Protein AF-0000000068765396 (afdb_homodimer)

Solvent-accessible surface area (backbone atoms only — not comparable to full-atom values): 20115 Å² total; per-residue (Å²): 114,71,64,59,53,52,51,50,52,48,51,52,48,20,45,49,47,38,50,48,50,31,52,50,53,66,38,86,80,47,71,45,79,22,51,34,69,40,20,51,46,51,43,76,44,21,91,47,33,74,56,25,83,67,60,48,46,60,36,66,13,70,74,73,44,76,43,77,48,75,34,37,30,30,31,40,71,42,52,32,48,45,54,58,93,39,57,71,41,72,43,73,32,28,35,73,46,40,49,48,10,50,45,64,90,45,72,67,51,48,48,50,33,54,72,70,26,28,42,36,28,25,19,18,42,99,84,68,40,72,26,54,49,74,71,43,16,62,26,48,11,67,82,9,40,46,22,37,29,17,66,80,6,39,38,36,31,23,44,46,35,59,59,50,41,67,67,50,62,81,60,82,80,54,71,86,70,68,61,64,72,28,79,51,54,49,36,55,53,25,44,16,59,73,70,88,114,71,65,58,52,51,52,50,52,48,52,51,48,19,46,49,47,38,50,47,50,32,52,50,52,66,38,86,79,47,72,46,80,22,49,34,70,40,19,51,45,49,43,77,45,22,91,46,32,72,55,25,85,68,60,49,46,60,36,66,11,68,74,72,45,75,42,76,47,76,33,38,30,30,30,40,72,43,54,31,47,44,55,57,94,39,56,73,42,72,43,74,33,28,37,74,46,41,50,49,9,50,44,66,91,43,73,66,50,48,49,49,33,54,72,70,26,28,42,36,28,26,20,16,40,99,85,68,42,73,27,53,49,73,70,44,17,65,27,49,12,66,82,9,40,47,21,38,29,17,66,80,6,41,39,36,31,22,45,46,36,61,58,53,41,65,66,54,59,82,59,78,78,55,70,84,72,67,62,62,69,28,80,50,54,48,34,54,53,26,44,15,59,72,69,89

Secondary structure (DSSP, 8-state):
-HHHHHHHHHHHHHHHHHHHHHHHHHSTT--EEEETHHHHHHHHTGGGSTT-TT--EEE--TT-S-EEEEEEEEEPS-S-STTTT-TT-EEEEEEEES--EEE-SSHHHHHHHHHTT-EEEEEB-TTS-B---TTTSTT--GGGEEEEE-TTSSEEEESSBGGG--S----S---TT--PPPTTHHHHHHHHHHH-/-HHHHHHHHHHHHHHHHHHHHHHHHHSTT--EEEETHHHHHHHHTGGGSTT-TT--EEE--TT-S-EEEEEEEEEPS-S-STTTT-TT-EEEEEEEES--EEE-SSHHHHHHHHHTT-EEEEEB-TTS-B---TTTSSS--GGGEEEEE-TTSSEEEESSBGGG-------S---TT-----TTHHHHHHHHHHH-

pLDDT: mean 87.22, std 16.96, range [29.23, 98.88]

Foldseek 3Di:
DVVVVVVVVVVVVVVVVLVVLLVQQPDPPAAAEAEAVRLQVCLVVVVSHAQSVLAFHWAFFPVQDFDWDKAKKAFDDALAPVCPPRHGDIDIFTATGGTQATDGPDPVSVVVQVVLRFQGMFQDDPVRHGDQDPPNLPRRHPSRGFKGAGSNNRYIYGHTDRLQDPDPPPPVDDPPPPDDDDPCCVVSNVVNVVPD/DVVVVVVVVVVVVVVVVLVVLLVQQPDPPAAAEAEAVRLQVCLVVVVSHAQSPLAFHWAFFPVQDFDWDKAKKAFDDALAPVCPPRHGDIDIFTATGGTQATDGPDPVSVVVQVVLRFQGMFQADPVRHGDQDPPNLPRRYPSRGFKGAGSNNRYIYGHTDRLQDPDPPCPVDDPPPPDDDDPCCVVSNVVNVVPD

Radius of gyration: 21.61 Å; Cα contacts (8 Å, |Δi|>4): 820; chains: 2; bounding box: 62×60×49 Å

Sequence (392 aa):
MGAGEGWAKSILFNERVRDEFATFFHRPQTLALGVCNGCQMMSNLRELIPGSDLWPRFVRNQSDRFEARFSLVEVTQSPSLLLEGMVGSRMPIAVSHGEGQVEVRDSAHLAQLESKGLVALRFVDN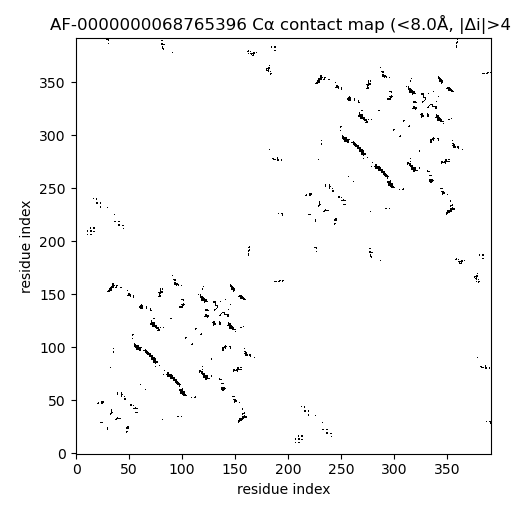FGKVTETYPANPNGSPNGITAVTSESGRATIMMPHPERVFRTVSNSWHPENWGEDSPWMRIFRNARKQLGMGAGEGWAKSILFNERVRDEFATFFHRPQTLALGVCNGCQMMSNLRELIPGSDLWPRFVRNQSDRFEARFSLVEVTQSPSLLLEGMVGSRMPIAVSHGEGQVEVRDSAHLAQLESKGLVALRFVDNFGKVTETYPANPNGSPNGITAVTSESGRATIMMPHPERVFRTVSNSWHPENWGEDSPWMRIFRNARKQLG

InterPro domains:
  IPR029062 Class I glutamine amidotransferase-like [G3DSA:3.40.50.880] (1-196)
  IPR029062 Class I glutamine amidotransferase-like [SSF52317] (2-194)

Nearest PDB structures (foldseek):
  6lyk-assembly1_A  TM=7.983E-01  e=3.774E-34  Salmonella enterica subsp. enterica serovar Typhimurium str. LT2
  3ugj-assembly1_A  TM=7.980E-01  e=5.596E-34  Salmonella enterica subsp. enterica serovar Typhimurium
  6jt8-assembly1_A  TM=7.986E-01  e=6.815E-34  Salmonella enterica subsp. enterica serovar Typhimurium
  6jt9-assembly1_A  TM=7.981E-01  e=6.815E-34  Salmonella enterica subsp. enterica serovar Typhimurium
  4r7g-assembly1_A  TM=7.973E-01  e=7.277E-34  Salmonella enterica subsp. enterica serovar Typhimurium str. LT2

Organism: NCBI:txid1432552

Structure (mmCIF, N/CA/C/O backbone):
data_AF-0000000068765396-model_v1
#
loop_
_entity.id
_entity.type
_entity.pdbx_description
1 polymer 'Phosphoribosylformylglycinamidine synthase,synthetase subunit / Phosphoribosylformylglycinamidine synthase, glutamine amidotransferase subunit'
#
loop_
_atom_site.group_PDB
_atom_site.id
_atom_site.type_symbol
_atom_site.label_atom_id
_atom_site.label_alt_id
_atom_site.label_comp_id
_atom_site.label_asym_id
_atom_site.label_entity_id
_atom_site.label_seq_id
_atom_site.pdbx_PDB_ins_code
_atom_site.Cartn_x
_atom_site.Cartn_y
_atom_site.Cartn_z
_atom_site.occupancy
_atom_site.B_iso_or_equiv
_atom_site.auth_seq_id
_atom_site.auth_comp_id
_atom_site.auth_asym_id
_atom_site.auth_atom_id
_atom_site.pdbx_PDB_model_num
ATOM 1 N N . MET A 1 1 ? 36.438 0.911 -19.578 1 50 1 MET A N 1
ATOM 2 C CA . MET A 1 1 ? 35.344 0.396 -20.406 1 50 1 MET A CA 1
ATOM 3 C C . MET A 1 1 ? 34.25 -0.223 -19.562 1 50 1 MET A C 1
ATOM 5 O O . MET A 1 1 ? 33.062 0.044 -19.781 1 50 1 MET A O 1
ATOM 9 N N . GLY A 1 2 ? 34.625 -1.068 -18.469 1 54.59 2 GLY A N 1
ATOM 10 C CA . GLY A 1 2 ? 33.688 -1.775 -17.578 1 54.59 2 GLY A CA 1
AT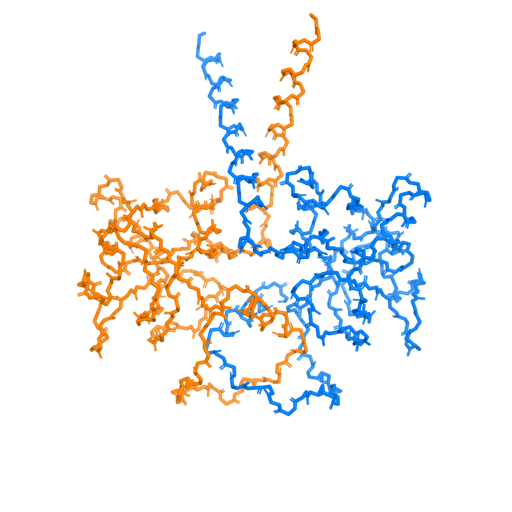OM 11 C C . GLY A 1 2 ? 32.906 -0.851 -16.672 1 54.59 2 GLY A C 1
ATOM 12 O O . GLY A 1 2 ? 31.703 -1.03 -16.5 1 54.59 2 GLY A O 1
ATOM 13 N N . ALA A 1 3 ? 33.625 0.224 -16.266 1 64.75 3 ALA A N 1
ATOM 14 C CA . ALA A 1 3 ? 33.031 1.218 -15.375 1 64.75 3 ALA A CA 1
ATOM 15 C C . ALA A 1 3 ? 31.953 2.031 -16.078 1 64.75 3 ALA A C 1
ATOM 17 O O . ALA A 1 3 ? 30.891 2.303 -15.516 1 64.75 3 ALA A O 1
ATOM 18 N N . GLY A 1 4 ? 32.188 2.396 -17.25 1 64.56 4 GLY A N 1
ATOM 19 C CA . GLY A 1 4 ? 31.219 3.146 -18.031 1 64.56 4 GLY A CA 1
ATOM 20 C C . GLY A 1 4 ? 29.938 2.381 -18.297 1 64.56 4 GLY A C 1
ATOM 21 O O . GLY A 1 4 ? 28.844 2.939 -18.203 1 64.56 4 GLY A O 1
ATOM 22 N N . GLU A 1 5 ? 30.109 1.097 -18.594 1 73.44 5 GLU A N 1
ATOM 23 C CA . GLU A 1 5 ? 28.953 0.244 -18.844 1 73.44 5 GLU A CA 1
ATOM 24 C C . GLU A 1 5 ? 28.109 0.076 -17.578 1 73.44 5 GLU A C 1
ATOM 26 O O . GLU A 1 5 ? 26.875 0.099 -17.641 1 73.44 5 GLU A O 1
ATOM 31 N N . GLY A 1 6 ? 28.75 -0.022 -16.469 1 76.06 6 GLY A N 1
ATOM 32 C CA . GLY A 1 6 ? 28.047 -0.112 -15.203 1 76.06 6 GLY A CA 1
ATOM 33 C C . GLY A 1 6 ? 27.234 1.13 -14.875 1 76.06 6 GLY A C 1
ATOM 34 O O . GLY A 1 6 ? 26.094 1.034 -14.438 1 76.06 6 GLY A O 1
ATOM 35 N N . TRP A 1 7 ? 27.922 2.209 -15.125 1 78.44 7 TRP A N 1
ATOM 36 C CA . TRP A 1 7 ? 27.266 3.486 -14.867 1 78.44 7 TRP A CA 1
ATOM 37 C C . TRP A 1 7 ? 26.062 3.668 -15.766 1 78.44 7 TRP A C 1
ATOM 39 O O . TRP A 1 7 ? 25 4.09 -15.312 1 78.44 7 TRP A O 1
ATOM 49 N N . ALA A 1 8 ? 26.203 3.324 -16.953 1 82.62 8 ALA A N 1
ATOM 50 C CA . ALA A 1 8 ? 25.094 3.441 -17.906 1 82.62 8 ALA A CA 1
ATOM 51 C C . ALA A 1 8 ? 23.938 2.52 -17.516 1 82.62 8 ALA A C 1
ATOM 53 O O . ALA A 1 8 ? 22.766 2.906 -17.609 1 82.62 8 ALA A O 1
ATOM 54 N N . LYS A 1 9 ? 24.219 1.338 -17.156 1 84.94 9 LYS A N 1
ATOM 55 C CA . LYS A 1 9 ? 23.203 0.389 -16.719 1 84.94 9 LYS A CA 1
ATOM 56 C C . LYS A 1 9 ? 22.453 0.91 -15.5 1 84.94 9 LYS A C 1
ATOM 58 O O . LYS A 1 9 ? 21.234 0.752 -15.391 1 84.94 9 LYS A O 1
ATOM 63 N N . SER A 1 10 ? 23.188 1.521 -14.656 1 86.94 10 SER A N 1
ATOM 64 C CA . SER A 1 10 ? 22.578 2.09 -13.453 1 86.94 10 SER A CA 1
ATOM 65 C C . SER A 1 10 ? 21.625 3.219 -13.805 1 86.94 10 SER A C 1
ATOM 67 O O . SER A 1 10 ? 20.531 3.318 -13.227 1 86.94 10 SER A O 1
ATOM 69 N N . ILE A 1 11 ? 22.062 4.008 -14.719 1 85.06 11 ILE A N 1
ATOM 70 C CA . ILE A 1 11 ? 21.234 5.133 -15.133 1 85.06 11 ILE A CA 1
ATOM 71 C C . ILE A 1 11 ? 19.938 4.617 -15.75 1 85.06 11 ILE A C 1
ATOM 73 O O . ILE A 1 11 ? 18.844 5.113 -15.43 1 85.06 11 ILE A O 1
ATOM 77 N N . LEU A 1 12 ? 20.094 3.648 -16.547 1 86.31 12 LEU A N 1
ATOM 78 C CA . LEU A 1 12 ? 18.922 3.082 -17.203 1 86.31 12 LEU A CA 1
ATOM 79 C C . LEU A 1 12 ? 17.984 2.436 -16.188 1 86.31 12 LEU A C 1
ATOM 81 O O . LEU A 1 12 ? 16.766 2.564 -16.297 1 86.31 12 LEU A O 1
ATOM 85 N N . PHE A 1 13 ? 18.547 1.817 -15.305 1 89.88 13 PHE A N 1
ATOM 86 C CA . PHE A 1 13 ? 17.75 1.188 -14.266 1 89.88 13 PHE A CA 1
ATOM 87 C C . PHE A 1 13 ? 17.016 2.238 -13.438 1 89.88 13 PHE A C 1
ATOM 89 O O . PHE A 1 13 ? 15.82 2.094 -13.156 1 89.88 13 PHE A O 1
ATOM 96 N N . ASN A 1 14 ? 17.672 3.238 -13.102 1 92.31 14 ASN A N 1
ATOM 97 C CA . ASN A 1 14 ? 17.047 4.309 -12.32 1 92.31 14 ASN A CA 1
ATOM 98 C C . ASN A 1 14 ? 15.883 4.941 -13.07 1 92.31 14 ASN A C 1
ATOM 100 O O . ASN A 1 14 ? 14.859 5.277 -12.469 1 92.31 14 ASN A O 1
ATOM 104 N N . GLU A 1 15 ? 16.094 5.102 -14.289 1 93.56 15 GLU A N 1
ATOM 105 C CA . GLU A 1 15 ? 15.016 5.645 -15.109 1 93.56 15 GLU A CA 1
ATOM 106 C C . GLU A 1 15 ? 13.812 4.711 -15.125 1 93.56 15 GLU A C 1
ATOM 108 O O . GLU A 1 15 ? 12.664 5.164 -15.07 1 93.56 15 GLU A O 1
ATOM 113 N N . ARG A 1 16 ? 14.062 3.488 -15.227 1 93 16 ARG A N 1
ATOM 114 C CA . ARG A 1 16 ? 12.992 2.492 -15.227 1 93 16 ARG A CA 1
ATOM 115 C C . ARG A 1 16 ? 12.211 2.523 -13.914 1 93 16 ARG A C 1
ATOM 117 O O . ARG A 1 16 ? 10.984 2.422 -13.922 1 93 16 ARG A O 1
ATOM 124 N N . VAL A 1 17 ? 12.914 2.625 -12.891 1 93.75 17 VAL A N 1
ATOM 125 C CA . VAL A 1 17 ? 12.273 2.697 -11.578 1 93.75 17 VAL A CA 1
ATOM 126 C C . VAL A 1 17 ? 11.328 3.893 -11.523 1 93.75 17 VAL A C 1
ATOM 128 O O . VAL A 1 17 ? 10.156 3.75 -11.156 1 93.75 17 VAL A O 1
ATOM 131 N N . ARG A 1 18 ? 11.836 4.977 -11.906 1 94.19 18 ARG A N 1
ATOM 132 C CA . ARG A 1 18 ? 11.031 6.195 -11.938 1 94.19 18 ARG A CA 1
ATOM 133 C C . ARG A 1 18 ? 9.789 6.008 -12.812 1 94.19 18 ARG A C 1
ATOM 135 O O . ARG A 1 18 ? 8.688 6.375 -12.414 1 94.19 18 ARG A O 1
ATOM 142 N N . ASP A 1 19 ? 9.977 5.453 -13.938 1 95.25 19 ASP A N 1
ATOM 143 C CA . ASP A 1 19 ? 8.883 5.285 -14.891 1 95.25 19 ASP A CA 1
ATOM 144 C C . ASP A 1 19 ? 7.816 4.34 -14.336 1 95.25 19 ASP A C 1
ATOM 146 O O . ASP A 1 19 ? 6.621 4.566 -14.523 1 95.25 19 ASP A O 1
ATOM 150 N N . GLU A 1 20 ? 8.234 3.307 -13.703 1 93.56 20 GLU A N 1
ATOM 151 C CA . GLU A 1 20 ? 7.289 2.361 -13.109 1 93.56 20 GLU A CA 1
ATOM 152 C C . GLU A 1 20 ? 6.426 3.035 -12.047 1 93.56 20 GLU A C 1
ATOM 154 O O . GLU A 1 20 ? 5.207 2.855 -12.031 1 93.56 20 GLU A O 1
ATOM 159 N N . PHE A 1 21 ? 7.004 3.824 -11.266 1 92.38 21 PHE A N 1
ATOM 160 C CA . PHE A 1 21 ? 6.277 4.527 -10.211 1 92.38 21 PHE A CA 1
ATOM 161 C C . PHE A 1 21 ? 5.332 5.559 -10.805 1 92.38 21 PHE A C 1
ATOM 163 O O . PHE A 1 21 ? 4.168 5.645 -10.414 1 92.38 21 PHE A O 1
ATOM 170 N N . ALA A 1 22 ? 5.871 6.301 -11.68 1 94.25 22 ALA A N 1
ATOM 171 C CA . ALA A 1 22 ? 5.039 7.32 -12.312 1 94.25 22 ALA A CA 1
ATOM 172 C C . ALA A 1 22 ? 3.826 6.691 -12.992 1 94.25 22 ALA A C 1
ATOM 174 O O . ALA A 1 22 ? 2.701 7.18 -12.844 1 94.25 22 ALA A O 1
ATOM 175 N N . THR A 1 23 ? 4.051 5.617 -13.719 1 94.5 23 THR A N 1
ATOM 176 C CA . THR A 1 23 ? 2.971 4.926 -14.414 1 94.5 23 THR A CA 1
ATOM 177 C C . THR A 1 23 ? 1.922 4.426 -13.43 1 94.5 23 THR A C 1
ATOM 179 O O . THR A 1 23 ? 0.72 4.574 -13.664 1 94.5 23 THR A O 1
ATOM 182 N N . PHE A 1 24 ? 2.369 3.871 -12.359 1 93.94 24 PHE A N 1
ATOM 183 C CA . PHE A 1 24 ? 1.457 3.361 -11.344 1 93.94 24 PHE A CA 1
ATOM 184 C C . PHE A 1 24 ? 0.525 4.461 -10.852 1 93.94 24 PHE A C 1
ATOM 186 O O . PHE A 1 24 ? -0.696 4.289 -10.844 1 93.94 24 PHE A O 1
ATOM 193 N N . PHE A 1 25 ? 1.057 5.578 -10.469 1 93.56 25 PHE A N 1
ATOM 194 C CA . PHE A 1 25 ? 0.265 6.621 -9.828 1 93.56 25 PHE A CA 1
ATOM 195 C C . PHE A 1 25 ? -0.575 7.367 -10.859 1 93.56 25 PHE A C 1
ATOM 197 O O . PHE A 1 25 ? -1.541 8.047 -10.5 1 93.56 25 PHE A O 1
ATOM 204 N N . HIS A 1 26 ? -0.249 7.27 -12.133 1 94.38 26 HIS A N 1
ATOM 205 C CA . HIS A 1 26 ? -1.013 7.953 -13.172 1 94.38 26 HIS A CA 1
ATOM 206 C C . HIS A 1 26 ? -2.164 7.086 -13.672 1 94.38 26 HIS A C 1
ATOM 208 O O . HIS A 1 26 ? -3.025 7.562 -14.414 1 94.38 26 HIS A O 1
ATOM 214 N N . ARG A 1 27 ? -2.191 5.891 -13.234 1 90.25 27 ARG A N 1
ATOM 215 C CA . ARG A 1 27 ? -3.311 5.031 -13.602 1 90.25 27 ARG A CA 1
ATOM 216 C C . ARG A 1 27 ? -4.59 5.469 -12.898 1 90.25 27 ARG A C 1
ATOM 218 O O . ARG A 1 27 ? -4.586 5.73 -11.695 1 90.25 27 ARG A O 1
ATOM 225 N N . PRO A 1 28 ? -5.664 5.547 -13.555 1 84.88 28 PRO A N 1
ATOM 226 C CA . PRO A 1 28 ? -6.898 6.086 -12.984 1 84.88 28 PRO A CA 1
ATOM 227 C C . PRO A 1 28 ? -7.469 5.199 -11.875 1 84.88 28 PRO A C 1
ATOM 229 O O . PRO A 1 28 ? -8.172 5.691 -10.984 1 84.88 28 PRO A O 1
ATOM 232 N N . GLN A 1 29 ? -7.215 3.955 -11.844 1 82.31 29 GLN A N 1
ATOM 233 C CA . GLN A 1 29 ? -7.836 3.07 -10.867 1 82.31 29 GLN A CA 1
ATOM 234 C C . GLN A 1 29 ? -6.898 2.799 -9.695 1 82.31 29 GLN A C 1
ATOM 236 O O . GLN A 1 29 ? -7.215 1.999 -8.812 1 82.31 29 GLN A O 1
ATOM 241 N N . THR A 1 30 ? -5.906 3.562 -9.656 1 88.69 30 THR A N 1
ATOM 242 C CA . THR A 1 30 ? -4.934 3.355 -8.594 1 88.69 30 THR A CA 1
ATOM 243 C C . THR A 1 30 ? -5.434 3.943 -7.277 1 88.69 30 THR A C 1
ATOM 245 O O . THR A 1 30 ? -6.004 5.035 -7.258 1 88.69 30 THR A O 1
ATOM 248 N N . LEU A 1 31 ? -5.367 3.217 -6.234 1 92 31 LEU A N 1
ATOM 249 C CA . LEU A 1 31 ? -5.566 3.654 -4.855 1 92 31 LEU A CA 1
ATOM 250 C C . LEU A 1 31 ? -4.336 3.344 -4.008 1 92 31 LEU A C 1
ATOM 252 O O . LEU A 1 31 ? -3.812 2.229 -4.051 1 92 31 LEU A O 1
ATOM 256 N N . ALA A 1 32 ? -3.869 4.336 -3.314 1 94.31 32 ALA A N 1
ATOM 257 C CA . ALA A 1 32 ? -2.637 4.148 -2.555 1 94.31 32 ALA A CA 1
ATOM 258 C C . ALA A 1 32 ? -2.766 4.727 -1.148 1 94.31 32 ALA A C 1
ATOM 260 O O . ALA A 1 32 ? -3.297 5.828 -0.97 1 94.31 32 ALA A O 1
ATOM 261 N N . LEU A 1 33 ? -2.365 3.949 -0.175 1 94.88 33 LEU A N 1
ATOM 262 C CA . LEU A 1 33 ? -2.238 4.383 1.212 1 94.88 33 LEU A CA 1
ATOM 263 C C . LEU A 1 33 ? -0.799 4.246 1.694 1 94.88 33 LEU A C 1
ATOM 265 O O . LEU A 1 33 ? -0.215 3.164 1.623 1 94.88 33 LEU A O 1
ATOM 269 N N . GLY A 1 34 ? -0.199 5.32 2.072 1 95.19 34 GLY A N 1
ATOM 270 C CA . GLY A 1 34 ? 1.105 5.312 2.715 1 95.19 34 GLY A CA 1
ATOM 271 C C . GLY A 1 34 ? 1.04 5.609 4.203 1 95.19 34 GLY A C 1
ATOM 272 O O . GLY A 1 34 ? 0.538 6.656 4.609 1 95.19 34 GLY A O 1
ATOM 273 N N . VAL A 1 35 ? 1.553 4.758 5.004 1 94.75 35 VAL A N 1
ATOM 274 C CA . VAL A 1 35 ? 1.506 4.91 6.457 1 94.75 35 VAL A CA 1
ATOM 275 C C . VAL A 1 35 ? 2.926 4.984 7.012 1 94.75 35 VAL A C 1
ATOM 277 O O . VAL A 1 35 ? 3.797 4.203 6.617 1 94.75 35 VAL A O 1
ATOM 280 N N . CYS A 1 36 ? 3.125 5.938 7.898 1 94.94 36 CYS A N 1
ATOM 281 C CA . CYS A 1 36 ? 4.395 6.141 8.586 1 94.94 36 CYS A CA 1
ATOM 282 C C . CYS A 1 36 ? 5.551 6.188 7.594 1 94.94 36 CYS A C 1
ATOM 284 O O . CYS A 1 36 ? 5.668 7.137 6.816 1 94.94 36 CYS A O 1
ATOM 286 N N . ASN A 1 37 ? 6.355 5.152 7.465 1 93.19 37 ASN A N 1
ATOM 287 C CA . ASN A 1 37 ? 7.465 5.188 6.516 1 93.19 37 ASN A CA 1
ATOM 288 C C . ASN A 1 37 ? 6.965 5.293 5.078 1 93.19 37 ASN A C 1
ATOM 290 O O . ASN A 1 37 ? 7.629 5.898 4.23 1 93.19 37 ASN A O 1
ATOM 294 N N . GLY A 1 38 ? 5.848 4.648 4.875 1 95 38 GLY A N 1
ATOM 295 C CA . GLY A 1 38 ? 5.223 4.816 3.572 1 95 38 GLY A CA 1
ATOM 296 C C . GLY A 1 38 ? 4.793 6.246 3.299 1 95 38 GLY A C 1
ATOM 297 O O . GLY A 1 38 ? 4.879 6.719 2.164 1 95 38 GLY A O 1
ATOM 298 N N . CYS A 1 39 ? 4.332 6.891 4.324 1 96.88 39 CYS A N 1
ATOM 299 C CA . CYS A 1 39 ? 3.986 8.305 4.227 1 96.88 39 CYS A CA 1
ATOM 300 C C . CYS A 1 39 ? 5.203 9.133 3.834 1 96.88 39 CYS A C 1
ATOM 302 O O . CYS A 1 39 ? 5.137 9.938 2.898 1 96.88 39 CYS A O 1
ATOM 304 N N . GLN A 1 40 ? 6.293 8.906 4.488 1 95.69 40 GLN A N 1
ATOM 305 C CA . GLN A 1 40 ? 7.523 9.641 4.211 1 95.69 40 GLN A CA 1
ATOM 306 C C . GLN A 1 40 ? 8.008 9.375 2.787 1 95.69 40 GLN A C 1
ATOM 308 O O . GLN A 1 40 ? 8.375 10.312 2.068 1 95.69 40 GLN A O 1
ATOM 313 N N . MET A 1 41 ? 7.973 8.156 2.387 1 94.5 41 MET A N 1
ATOM 314 C CA . MET A 1 41 ? 8.43 7.793 1.049 1 94.5 41 MET A CA 1
ATOM 315 C C . MET A 1 41 ? 7.586 8.484 -0.019 1 94.5 41 MET A C 1
ATOM 317 O O . MET A 1 41 ? 8.125 9.125 -0.921 1 94.5 41 MET A O 1
ATOM 321 N N . MET A 1 42 ? 6.301 8.375 0.101 1 97 42 MET A N 1
ATOM 322 C CA . MET A 1 42 ? 5.406 8.945 -0.903 1 97 42 MET A CA 1
ATOM 323 C C . MET A 1 42 ? 5.488 10.469 -0.912 1 97 42 MET A C 1
ATOM 325 O O . MET A 1 42 ? 5.449 11.086 -1.975 1 97 42 MET A O 1
ATOM 329 N N . SER A 1 43 ? 5.602 11.039 0.241 1 97.81 43 SER A N 1
ATOM 330 C CA . SER A 1 43 ? 5.762 12.492 0.309 1 97.81 43 SER A CA 1
ATOM 331 C C . SER A 1 43 ? 7.031 12.938 -0.406 1 97.81 43 SER A C 1
ATOM 333 O O . SER A 1 43 ? 7.02 13.93 -1.142 1 97.81 43 SER A O 1
ATOM 335 N N . ASN A 1 44 ? 8.133 12.227 -0.226 1 95.5 44 ASN A N 1
ATOM 336 C CA . ASN A 1 44 ? 9.406 12.539 -0.868 1 95.5 44 ASN A CA 1
ATOM 337 C C . ASN A 1 44 ? 9.32 12.391 -2.385 1 95.5 44 ASN A C 1
ATOM 339 O O . ASN A 1 44 ? 10.094 13.008 -3.117 1 95.5 44 ASN A O 1
ATOM 343 N N . LEU A 1 45 ? 8.391 11.617 -2.826 1 94.94 45 LEU A N 1
ATOM 344 C CA . LEU A 1 45 ? 8.25 11.344 -4.254 1 94.94 45 LEU A CA 1
ATOM 345 C C . LEU A 1 45 ? 7.008 12.016 -4.82 1 94.94 45 LEU A C 1
ATOM 347 O O . LEU A 1 45 ? 6.488 11.594 -5.855 1 94.94 45 LEU A O 1
ATOM 351 N N . ARG A 1 46 ? 6.52 12.984 -4.152 1 95.62 46 ARG A N 1
ATOM 352 C CA . ARG A 1 46 ? 5.242 13.609 -4.484 1 95.62 46 ARG A CA 1
ATOM 353 C C . ARG A 1 46 ? 5.223 14.078 -5.938 1 95.62 46 ARG A C 1
ATOM 355 O O . ARG A 1 46 ? 4.168 14.094 -6.574 1 95.62 46 ARG A O 1
ATOM 362 N N . GLU A 1 47 ? 6.367 14.383 -6.566 1 94.94 47 GLU A N 1
ATOM 363 C CA . GLU A 1 47 ? 6.441 14.836 -7.953 1 94.94 47 GLU A CA 1
ATOM 364 C C . GLU A 1 47 ? 5.891 13.789 -8.906 1 94.94 47 GLU A C 1
ATOM 366 O O . GLU A 1 47 ? 5.473 14.109 -10.023 1 94.94 47 GLU A O 1
ATOM 371 N N . LEU A 1 48 ? 5.922 12.586 -8.5 1 95.5 48 LEU A N 1
ATOM 372 C CA . LEU A 1 48 ? 5.477 11.484 -9.352 1 95.5 48 LEU A CA 1
ATOM 373 C C . LEU A 1 48 ? 4.004 11.172 -9.109 1 95.5 48 LEU A C 1
ATOM 375 O O . LEU A 1 48 ? 3.42 10.336 -9.797 1 95.5 48 LEU A O 1
ATOM 379 N N . ILE A 1 49 ? 3.375 11.781 -8.141 1 96.5 49 ILE A N 1
ATOM 380 C CA . ILE A 1 49 ? 2.004 11.5 -7.738 1 96.5 49 ILE A CA 1
ATOM 381 C C . ILE A 1 49 ? 1.1 12.672 -8.117 1 96.5 49 ILE A C 1
ATOM 383 O O . ILE A 1 49 ? 1.169 13.734 -7.504 1 96.5 49 ILE A O 1
ATOM 387 N N . PRO A 1 50 ? 0.246 12.484 -9.094 1 96.75 50 PRO A N 1
ATOM 388 C CA . PRO A 1 50 ? -0.618 13.586 -9.531 1 96.75 50 PRO A CA 1
ATOM 389 C C . PRO A 1 50 ? -1.464 14.156 -8.391 1 96.75 50 PRO A C 1
ATOM 391 O O . PRO A 1 50 ? -2.008 13.398 -7.582 1 96.75 50 PRO A O 1
ATOM 394 N N . GLY A 1 51 ? -1.498 15.523 -8.328 1 97.25 51 GLY A N 1
ATOM 395 C CA . GLY A 1 51 ? -2.354 16.172 -7.352 1 97.25 51 GLY A CA 1
ATOM 396 C C . GLY A 1 51 ? -1.729 16.25 -5.969 1 97.25 51 GLY A C 1
ATOM 397 O O . GLY A 1 51 ? -2.42 16.516 -4.984 1 97.25 51 GLY A O 1
ATOM 398 N N . SER A 1 52 ? -0.411 16 -5.883 1 97.94 52 SER A N 1
ATOM 399 C CA . SER A 1 52 ? 0.244 15.984 -4.578 1 97.94 52 SER A CA 1
ATOM 400 C C . SER A 1 52 ? 1.29 17.094 -4.469 1 97.94 52 SER A C 1
ATOM 402 O O . SER A 1 52 ? 2.182 17.031 -3.621 1 97.94 52 SER A O 1
ATOM 404 N N . ASP A 1 53 ? 1.201 18.141 -5.227 1 97.31 53 ASP A N 1
ATOM 405 C CA . ASP A 1 53 ? 2.199 19.203 -5.289 1 97.31 53 ASP A CA 1
ATOM 406 C C . ASP A 1 53 ? 2.33 19.906 -3.943 1 97.31 53 ASP A C 1
ATOM 408 O O . ASP A 1 53 ? 3.404 20.422 -3.604 1 97.31 53 ASP A O 1
ATOM 412 N N . LEU A 1 54 ? 1.302 19.938 -3.209 1 98.25 54 LEU A N 1
ATOM 413 C CA . LEU A 1 54 ? 1.279 20.719 -1.976 1 98.25 54 LEU A CA 1
ATOM 414 C C . LEU A 1 54 ? 1.589 19.844 -0.771 1 98.25 54 LEU A C 1
ATOM 416 O O . LEU A 1 54 ? 1.535 20.297 0.372 1 98.25 54 LEU A O 1
ATOM 420 N N . TRP A 1 55 ? 1.839 18.531 -1.013 1 98.62 55 TRP A N 1
ATOM 421 C CA . TRP A 1 55 ? 2.172 17.672 0.125 1 98.62 55 TRP A CA 1
ATOM 422 C C . TRP A 1 55 ? 3.389 18.219 0.87 1 98.62 55 TRP A C 1
ATOM 424 O O . TRP A 1 55 ? 4.363 18.641 0.25 1 98.62 55 TRP A O 1
ATOM 434 N N . PRO A 1 56 ? 3.324 18.234 2.189 1 98.44 56 PRO A N 1
ATOM 435 C CA . PRO A 1 56 ? 4.469 18.703 2.982 1 98.44 56 PRO A CA 1
ATOM 436 C C . PRO A 1 56 ? 5.547 17.625 3.131 1 98.44 56 PRO A C 1
ATOM 438 O O . PRO A 1 56 ? 5.379 16.5 2.641 1 98.44 56 PRO A O 1
ATOM 441 N N . ARG A 1 57 ? 6.59 17.984 3.773 1 97.19 57 ARG A N 1
ATOM 442 C CA . ARG A 1 57 ? 7.578 17.031 4.273 1 97.19 57 ARG A CA 1
ATOM 443 C C . ARG A 1 57 ? 7.285 16.656 5.719 1 97.19 57 ARG A C 1
ATOM 445 O O . ARG A 1 57 ? 6.609 17.391 6.438 1 97.19 57 ARG A O 1
ATOM 452 N N . PHE A 1 58 ? 7.766 15.523 6.051 1 98 58 PHE A N 1
ATOM 453 C CA . PHE A 1 58 ? 7.691 15.07 7.434 1 98 58 PHE A CA 1
ATOM 454 C C . PHE A 1 58 ? 9.078 14.969 8.047 1 98 58 PHE A C 1
ATOM 456 O O . PHE A 1 58 ? 9.938 14.25 7.535 1 98 58 PHE A O 1
ATOM 463 N N . VAL A 1 59 ? 9.258 15.719 9.125 1 97.81 59 VAL A N 1
ATOM 464 C CA . VAL A 1 59 ? 10.594 15.875 9.695 1 97.81 59 VAL A CA 1
ATOM 465 C C . VAL A 1 59 ? 10.57 15.484 11.172 1 97.81 59 VAL A C 1
ATOM 467 O O . VAL A 1 59 ? 9.586 14.938 11.664 1 97.81 59 VAL A O 1
ATOM 470 N N . ARG A 1 60 ? 11.672 15.711 11.82 1 97.19 60 ARG A N 1
ATOM 471 C CA . ARG A 1 60 ? 11.828 15.359 13.227 1 97.19 60 ARG A CA 1
ATOM 472 C C . ARG A 1 60 ? 10.75 16.016 14.086 1 97.19 60 ARG A C 1
ATOM 474 O O . ARG A 1 60 ? 10.438 17.188 13.898 1 97.19 60 ARG A O 1
ATOM 481 N N . ASN A 1 61 ? 10.234 15.188 14.961 1 97.69 61 ASN A N 1
ATOM 482 C CA . ASN A 1 61 ? 9.227 15.711 15.875 1 97.69 61 ASN A CA 1
ATOM 483 C C . ASN A 1 61 ? 9.75 16.922 16.641 1 97.69 61 ASN A C 1
ATOM 485 O O . ASN A 1 61 ? 10.922 16.984 17 1 97.69 61 ASN A O 1
ATOM 489 N N . GLN A 1 62 ? 8.867 17.828 16.938 1 95.69 62 GLN A N 1
ATOM 490 C CA . GLN A 1 62 ? 9.242 18.984 17.734 1 95.69 62 GLN A CA 1
ATOM 491 C C . GLN A 1 62 ? 9.734 18.562 19.109 1 95.69 62 GLN A C 1
ATOM 493 O O . GLN A 1 62 ? 10.617 19.203 19.688 1 95.69 62 GLN A O 1
ATOM 498 N N . SER A 1 63 ? 9.156 17.5 19.656 1 91.69 63 SER A N 1
ATOM 499 C CA . SER A 1 63 ? 9.539 16.984 20.969 1 91.69 63 SER A CA 1
ATOM 500 C C . SER A 1 63 ? 10.969 16.453 20.953 1 91.69 63 SER A C 1
ATOM 502 O O . SER A 1 63 ? 11.555 16.219 22.016 1 91.69 63 SER A O 1
ATOM 504 N N . ASP A 1 64 ? 11.492 16.156 19.812 1 91.75 64 ASP A N 1
ATOM 505 C CA . ASP A 1 64 ? 12.82 15.586 19.594 1 91.75 64 ASP A CA 1
ATOM 506 C C . ASP A 1 64 ? 12.906 14.18 20.172 1 91.75 64 ASP A C 1
ATOM 508 O O . ASP A 1 64 ? 13.961 13.758 20.656 1 91.75 64 ASP A O 1
ATOM 512 N N . ARG A 1 65 ? 11.727 13.523 20.25 1 91.75 65 ARG A N 1
ATOM 513 C CA . ARG A 1 65 ? 11.641 12.172 20.781 1 91.75 65 ARG A CA 1
ATOM 514 C C . ARG A 1 65 ? 10.875 11.258 19.828 1 91.75 65 ARG A C 1
ATOM 516 O O . ARG A 1 65 ? 10.102 11.734 19 1 91.75 65 ARG A O 1
ATOM 523 N N . PHE A 1 66 ? 11.312 9.945 19.953 1 94.56 66 PHE A N 1
ATOM 524 C CA . PHE A 1 66 ? 10.43 8.938 19.359 1 94.56 66 PHE A CA 1
ATOM 525 C C . PHE A 1 66 ? 9.141 8.812 20.156 1 94.56 66 PHE A C 1
ATOM 527 O O . PHE A 1 66 ? 9.172 8.602 21.375 1 94.56 66 PHE A O 1
ATOM 534 N N . GLU A 1 67 ? 8.062 9.047 19.469 1 94.19 67 GLU A N 1
ATOM 535 C CA . GLU A 1 67 ? 6.758 8.977 20.109 1 94.19 67 GLU A CA 1
ATOM 536 C C . GLU A 1 67 ? 6.121 7.605 19.938 1 94.19 67 GLU A C 1
ATOM 538 O O . GLU A 1 67 ? 6.113 7.059 18.828 1 94.19 67 GLU A O 1
ATOM 543 N N . ALA A 1 68 ? 5.652 6.957 20.953 1 93.5 68 ALA A N 1
ATOM 544 C CA . ALA A 1 68 ? 4.875 5.723 20.984 1 93.5 68 ALA A CA 1
ATOM 545 C C . ALA A 1 68 ? 3.662 5.863 21.906 1 93.5 68 ALA A C 1
ATOM 547 O O . ALA A 1 68 ? 3.744 5.578 23.109 1 93.5 68 ALA A O 1
ATOM 548 N N . ARG A 1 69 ? 2.584 6.281 21.391 1 93.31 69 ARG A N 1
ATOM 549 C CA . ARG A 1 69 ? 1.392 6.574 22.172 1 93.31 69 ARG A CA 1
ATOM 550 C C . ARG A 1 69 ? 0.141 6.555 21.297 1 93.31 69 ARG A C 1
ATOM 552 O O . ARG A 1 69 ? 0.236 6.512 20.078 1 93.31 69 ARG A O 1
ATOM 559 N N . PHE A 1 70 ? -0.951 6.531 21.953 1 90.69 70 PHE A N 1
ATOM 560 C CA . PHE A 1 70 ? -2.213 6.785 21.266 1 90.69 70 PHE A CA 1
ATOM 561 C C . PHE A 1 70 ? -2.58 8.266 21.344 1 90.69 70 PHE A C 1
ATOM 563 O O . PHE A 1 70 ? -2.387 8.906 22.375 1 90.69 70 PHE A O 1
ATOM 570 N N . SER A 1 71 ? -3.043 8.789 20.312 1 94.06 71 SER A N 1
ATOM 571 C CA . SER A 1 71 ? -3.553 10.156 20.219 1 94.06 71 SER A CA 1
ATOM 572 C C . SER A 1 71 ? -4.93 10.195 19.562 1 94.06 71 SER A C 1
ATOM 574 O O . SER A 1 71 ? -5.332 9.234 18.906 1 94.06 71 SER A O 1
ATOM 576 N N . LEU A 1 72 ? -5.609 11.258 19.875 1 92.62 72 LEU A N 1
ATOM 577 C CA . LEU A 1 72 ? -6.91 11.438 19.234 1 92.62 72 LEU A CA 1
ATOM 578 C C . LEU A 1 72 ? -6.777 12.258 17.953 1 92.62 72 LEU A C 1
ATOM 580 O O . LEU A 1 72 ? -6.082 13.273 17.922 1 92.62 72 LEU A O 1
ATOM 584 N N . VAL A 1 73 ? -7.477 11.742 16.891 1 95.94 73 VAL A N 1
ATOM 585 C CA . VAL A 1 73 ? -7.504 12.492 15.633 1 95.94 73 VAL A CA 1
ATOM 586 C C . VAL A 1 73 ? -8.945 12.688 15.18 1 95.94 73 VAL A C 1
ATOM 588 O O . VAL A 1 73 ? -9.844 11.945 15.594 1 95.94 73 VAL A O 1
ATOM 591 N N . GLU A 1 74 ? -9.102 13.68 14.406 1 95.19 74 GLU A N 1
ATOM 592 C CA . GLU A 1 74 ? -10.352 13.891 13.68 1 95.19 74 GLU A CA 1
ATOM 593 C C . GLU A 1 74 ? -10.148 13.727 12.18 1 95.19 74 GLU A C 1
ATOM 595 O O . GLU A 1 74 ? -9.164 14.203 11.625 1 95.19 74 GLU A O 1
ATOM 600 N N . VAL A 1 75 ? -11.062 12.93 11.531 1 94.56 75 VAL A N 1
ATOM 601 C CA . VAL A 1 75 ? -11.086 12.867 10.078 1 94.56 75 VAL A CA 1
ATOM 602 C C . VAL A 1 75 ? -11.703 14.141 9.508 1 94.56 75 VAL A C 1
ATOM 604 O O . VAL A 1 75 ? -12.859 14.461 9.797 1 94.56 75 VAL A O 1
ATOM 607 N N . THR A 1 76 ? -10.977 14.867 8.734 1 97.5 76 THR A N 1
ATOM 608 C CA . THR A 1 76 ? -11.438 16.141 8.164 1 97.5 76 THR A CA 1
ATOM 609 C C . THR A 1 76 ? -12.094 15.914 6.809 1 97.5 76 THR A C 1
ATOM 611 O O . THR A 1 76 ? -11.984 14.836 6.227 1 97.5 76 THR A O 1
ATOM 614 N N . GLN A 1 77 ? -12.883 16.938 6.43 1 96.62 77 GLN A N 1
ATOM 615 C CA . GLN A 1 77 ? -13.375 16.922 5.055 1 96.62 77 GLN A CA 1
ATOM 616 C C . GLN A 1 77 ? -12.219 17.047 4.059 1 96.62 77 GLN A C 1
ATOM 618 O O . GLN A 1 77 ? -11.43 17.984 4.133 1 96.62 77 GLN A O 1
ATOM 623 N N . SER A 1 78 ? -12.117 16.094 3.141 1 97.19 78 SER A N 1
ATOM 624 C CA . SER A 1 78 ? -11.094 16.047 2.102 1 97.19 78 SER A CA 1
ATOM 625 C C . SER A 1 78 ? -11.523 15.164 0.938 1 97.19 78 SER A C 1
ATOM 627 O O . SER A 1 78 ? -12.531 14.453 1.031 1 97.19 78 SER A O 1
ATOM 629 N N . PRO A 1 79 ? -10.844 15.164 -0.157 1 97.25 79 PRO A N 1
ATOM 630 C CA . PRO A 1 79 ? -11.203 14.312 -1.29 1 97.25 79 PRO A CA 1
ATOM 631 C C . PRO A 1 79 ? -10.82 12.852 -1.071 1 97.25 79 PRO A C 1
ATOM 633 O O . PRO A 1 79 ? -11.062 12.008 -1.939 1 97.25 79 PRO A O 1
ATOM 636 N N . SER A 1 80 ? -10.242 12.469 0.045 1 96.25 80 SER A N 1
ATOM 637 C CA . SER A 1 80 ? -9.719 11.125 0.236 1 96.25 80 SER A CA 1
ATOM 638 C C . SER A 1 80 ? -10.812 10.07 0.041 1 96.25 80 SER A C 1
ATOM 640 O O . SER A 1 80 ? -11.781 10.031 0.799 1 96.25 80 SER A O 1
ATOM 642 N N . LEU A 1 81 ? -10.562 9.188 -0.869 1 93.19 81 LEU A N 1
ATOM 643 C CA . LEU A 1 81 ? -11.492 8.086 -1.124 1 93.19 81 LEU A CA 1
ATOM 644 C C . LEU A 1 81 ? -11.383 7.02 -0.04 1 93.19 81 LEU A C 1
ATOM 646 O O . LEU A 1 81 ? -12.359 6.336 0.263 1 93.19 81 LEU A O 1
ATOM 650 N N . LEU A 1 82 ? -10.234 6.902 0.543 1 90.56 82 LEU A N 1
ATOM 651 C CA . LEU A 1 82 ? -9.977 5.906 1.578 1 90.56 82 LEU A CA 1
ATOM 652 C C . LEU A 1 82 ? -10.688 6.277 2.877 1 90.56 82 LEU A C 1
ATOM 654 O O . LEU A 1 82 ? -11.023 5.402 3.678 1 90.56 82 LEU A O 1
ATOM 658 N N . LEU A 1 83 ? -10.984 7.582 3.064 1 91.25 83 LEU A N 1
ATOM 659 C CA . LEU A 1 83 ? -11.594 8.031 4.312 1 91.25 83 LEU A CA 1
ATOM 660 C C . LEU A 1 83 ? -13.031 8.5 4.074 1 91.25 83 LEU A C 1
ATOM 662 O O . LEU A 1 83 ? -13.609 9.188 4.918 1 91.25 83 LEU A O 1
ATOM 666 N N . GLU A 1 84 ? -13.547 8.18 2.986 1 88.5 84 GLU A N 1
ATOM 667 C CA . GLU A 1 84 ? -14.914 8.555 2.643 1 88.5 84 GLU A CA 1
ATOM 668 C C . GLU A 1 84 ? -15.906 8.07 3.701 1 88.5 84 GLU A C 1
ATOM 670 O O . GLU A 1 84 ? -15.836 6.926 4.148 1 88.5 84 GLU A O 1
ATOM 675 N N . GLY A 1 85 ? -16.797 8.984 4.113 1 85.94 85 GLY A N 1
ATOM 676 C CA . GLY A 1 85 ? -17.844 8.633 5.062 1 85.94 85 GLY A CA 1
ATOM 677 C C . GLY A 1 85 ? -17.375 8.688 6.504 1 85.94 85 GLY A C 1
ATOM 678 O O . GLY A 1 85 ? -18.141 8.375 7.422 1 85.94 85 GLY A O 1
ATOM 679 N N . MET A 1 86 ? -16.172 9.172 6.734 1 87.62 86 MET A N 1
ATOM 680 C CA . MET A 1 86 ? -15.625 9.164 8.086 1 87.62 86 MET A CA 1
ATOM 681 C C . MET A 1 86 ? -15.461 10.586 8.617 1 87.62 86 MET A C 1
ATOM 683 O O . MET A 1 86 ? -15.016 10.781 9.75 1 87.62 86 MET A O 1
ATOM 687 N N . VAL A 1 87 ? -15.844 11.539 7.828 1 91.06 87 VAL A N 1
ATOM 688 C CA . VAL A 1 87 ? -15.625 12.938 8.172 1 91.06 87 VAL A CA 1
ATOM 689 C C . VAL A 1 87 ? -16.281 13.25 9.516 1 91.06 87 VAL A C 1
ATOM 691 O O . VAL A 1 87 ? -17.422 12.82 9.766 1 91.06 87 VAL A O 1
ATOM 694 N N . GLY A 1 88 ? -15.492 13.922 10.367 1 90.31 88 GLY A N 1
ATOM 695 C CA . GLY A 1 88 ? -16.016 14.344 11.656 1 90.31 88 GLY A CA 1
ATOM 696 C C . GLY A 1 88 ? -15.781 13.328 12.758 1 90.31 88 GLY A C 1
ATOM 697 O O . GLY A 1 88 ? -15.906 13.648 13.938 1 90.31 88 GLY A O 1
ATOM 698 N N . SER A 1 89 ? -15.453 12.109 12.367 1 87.12 89 SER A N 1
ATOM 699 C CA . SER A 1 89 ? -15.141 11.086 13.359 1 87.12 89 SER A CA 1
ATOM 700 C C . SER A 1 89 ? -13.883 11.445 14.148 1 87.12 89 SER A C 1
ATOM 702 O O . SER A 1 89 ? -12.914 11.945 13.578 1 87.12 89 SER A O 1
ATOM 704 N N . ARG A 1 90 ? -14.031 11.305 15.438 1 89.75 90 ARG A N 1
ATOM 705 C CA . ARG A 1 90 ? -12.891 11.43 16.344 1 89.75 90 ARG A CA 1
ATOM 706 C C . ARG A 1 90 ? -12.523 10.078 16.953 1 89.75 90 ARG A C 1
ATOM 708 O O . ARG A 1 90 ? -13.344 9.453 17.625 1 89.75 90 ARG A O 1
ATOM 715 N N . MET A 1 91 ? -11.273 9.664 16.641 1 86.19 91 MET A N 1
ATOM 716 C CA . MET A 1 91 ? -10.883 8.312 17.016 1 86.19 91 MET A CA 1
ATOM 717 C C . MET A 1 91 ? -9.43 8.273 17.484 1 86.19 91 MET A C 1
ATOM 719 O O . MET A 1 91 ? -8.609 9.078 17.031 1 86.19 91 MET A O 1
ATOM 723 N N . PRO A 1 92 ? -9.234 7.375 18.453 1 89.12 92 PRO A N 1
ATOM 724 C CA . PRO A 1 92 ? -7.824 7.16 18.797 1 89.12 92 PRO A CA 1
ATOM 725 C C . PRO A 1 92 ? -7.031 6.531 17.656 1 89.12 92 PRO A C 1
ATOM 727 O O . PRO A 1 92 ? -7.582 5.75 16.875 1 89.12 92 PRO A O 1
ATOM 730 N N . ILE A 1 93 ? -5.816 6.832 17.562 1 90.81 93 ILE A N 1
ATOM 731 C CA . ILE A 1 93 ? -4.926 6.266 16.562 1 90.81 93 ILE A CA 1
ATOM 732 C C . ILE A 1 93 ? -3.527 6.086 17.141 1 90.81 93 ILE A C 1
ATOM 734 O O . ILE A 1 93 ? -3.125 6.828 18.047 1 90.81 93 ILE A O 1
ATOM 738 N N . ALA A 1 94 ? -2.811 5.109 16.656 1 90.88 94 ALA A N 1
ATOM 739 C CA . ALA A 1 94 ? -1.482 4.801 17.188 1 90.88 94 ALA A CA 1
ATOM 740 C C . ALA A 1 94 ? -0.413 5.645 16.5 1 90.88 94 ALA A C 1
ATOM 742 O O . ALA A 1 94 ? -0.365 5.711 15.266 1 90.88 94 ALA A O 1
ATOM 743 N N . VAL A 1 95 ? 0.362 6.277 17.312 1 93.56 95 VAL A N 1
ATOM 744 C CA . VAL A 1 95 ? 1.521 7.031 16.844 1 93.56 95 VAL A CA 1
ATOM 745 C C . VAL A 1 95 ? 2.803 6.281 17.203 1 93.56 95 VAL A C 1
ATOM 747 O O . VAL A 1 95 ? 2.986 5.859 18.344 1 93.56 95 VAL A O 1
ATOM 750 N N . SER A 1 96 ? 3.709 6.07 16.234 1 92.44 96 SER A N 1
ATOM 751 C CA . SER A 1 96 ? 4.973 5.367 16.453 1 92.44 96 SER A CA 1
ATOM 752 C C . SER A 1 96 ? 6.059 5.895 15.523 1 92.44 96 SER A C 1
ATOM 754 O O . SER A 1 96 ? 6.52 5.18 14.625 1 92.44 96 SER A O 1
ATOM 756 N N . HIS A 1 97 ? 6.48 7.051 15.789 1 94 97 HIS A N 1
ATOM 757 C CA . HIS A 1 97 ? 7.477 7.664 14.914 1 94 97 HIS A CA 1
ATOM 758 C C . HIS A 1 97 ? 8.258 8.75 15.641 1 94 97 HIS A C 1
ATOM 760 O O . HIS A 1 97 ? 7.793 9.281 16.656 1 94 97 HIS A O 1
ATOM 766 N N . GLY A 1 98 ? 9.438 9.031 15.07 1 96.06 98 GLY A N 1
ATOM 767 C CA . GLY A 1 98 ? 10.234 10.148 15.539 1 96.06 98 GLY A CA 1
ATOM 768 C C . GLY A 1 98 ? 10.266 11.312 14.562 1 96.06 98 GLY A C 1
ATOM 769 O O . GLY A 1 98 ? 10.719 12.406 14.898 1 96.06 98 GLY A O 1
ATOM 770 N N . GLU A 1 99 ? 9.867 11.062 13.391 1 96.06 99 GLU A N 1
ATOM 771 C CA . GLU A 1 99 ? 9.875 12.047 12.32 1 96.06 99 GLU A CA 1
ATOM 772 C C . GLU A 1 99 ? 8.484 12.188 11.695 1 96.06 99 GLU A C 1
ATOM 774 O O . GLU A 1 99 ? 8.281 11.805 10.539 1 96.06 99 GLU A O 1
ATOM 779 N N . GLY A 1 100 ? 7.598 12.82 12.445 1 97.56 100 GLY A N 1
ATOM 780 C CA . GLY A 1 100 ? 6.227 12.922 11.969 1 97.56 100 GLY A CA 1
ATOM 781 C C . GLY A 1 100 ? 5.746 14.359 11.859 1 97.56 100 GLY A C 1
ATOM 782 O O . GLY A 1 100 ? 4.613 14.609 11.43 1 97.56 100 GLY A O 1
ATOM 783 N N . GLN A 1 101 ? 6.609 15.32 12.172 1 98.5 101 GLN A N 1
ATOM 784 C CA . GLN A 1 101 ? 6.199 16.719 12.109 1 98.5 101 GLN A CA 1
ATOM 785 C C . GLN A 1 101 ? 6.051 17.188 10.664 1 98.5 101 GLN A C 1
ATOM 787 O O . GLN A 1 101 ? 6.945 16.984 9.844 1 98.5 101 GLN A O 1
ATOM 792 N N . VAL A 1 102 ? 4.93 17.812 10.406 1 98.44 102 VAL A N 1
ATOM 793 C CA . VAL A 1 102 ? 4.676 18.391 9.094 1 98.44 102 VAL A CA 1
ATOM 794 C C . VAL A 1 102 ? 5.488 19.688 8.938 1 98.44 102 VAL A C 1
ATOM 796 O O . VAL A 1 102 ? 5.391 20.594 9.766 1 98.44 102 VAL A O 1
ATOM 799 N N . GLU A 1 103 ? 6.273 19.688 7.891 1 98.25 103 GLU A N 1
ATOM 800 C CA . GLU A 1 103 ? 7.027 20.875 7.52 1 98.25 103 GLU A CA 1
ATOM 801 C C . GLU A 1 103 ? 6.543 21.453 6.191 1 98.25 103 GLU A C 1
ATOM 803 O O . GLU A 1 103 ? 6.594 20.766 5.164 1 98.25 103 GLU A O 1
ATOM 808 N N . VAL A 1 104 ? 6.078 22.688 6.211 1 97.81 104 VAL A N 1
ATOM 809 C CA . VAL A 1 104 ? 5.656 23.406 5.012 1 97.81 104 VAL A CA 1
ATOM 810 C C . VAL A 1 104 ? 6.699 24.453 4.648 1 97.81 104 VAL A C 1
ATOM 812 O O . VAL A 1 104 ? 7.539 24.828 5.477 1 97.81 104 VAL A O 1
ATOM 815 N N . ARG A 1 105 ? 6.637 24.922 3.436 1 97.19 105 ARG A N 1
ATOM 816 C CA . ARG A 1 105 ? 7.602 25.906 2.957 1 97.19 105 ARG A CA 1
ATOM 817 C C . ARG A 1 105 ? 7.398 27.25 3.65 1 97.19 105 ARG A C 1
ATOM 819 O O . ARG A 1 105 ? 8.367 27.938 3.994 1 97.19 105 ARG A O 1
ATOM 826 N N . ASP A 1 106 ? 6.207 27.75 3.729 1 97.31 106 ASP A N 1
ATOM 827 C CA . ASP A 1 106 ? 5.809 29 4.348 1 97.31 106 ASP A CA 1
ATOM 828 C C . ASP A 1 106 ? 4.309 29.016 4.645 1 97.31 106 ASP A C 1
ATOM 830 O O . ASP A 1 106 ? 3.613 28.031 4.41 1 97.31 106 ASP A O 1
ATOM 834 N N . SER A 1 107 ? 3.957 30.156 5.188 1 97.38 107 SER A N 1
ATOM 835 C CA . SER A 1 107 ? 2.559 30.281 5.59 1 97.38 107 SER A CA 1
ATOM 836 C C . SER A 1 107 ? 1.629 30.188 4.383 1 97.38 107 SER A C 1
ATOM 838 O O . SER A 1 107 ? 0.503 29.688 4.496 1 97.38 107 SER A O 1
ATOM 840 N N . ALA A 1 108 ? 2.066 30.609 3.258 1 98.12 108 ALA A N 1
ATOM 841 C CA . ALA A 1 108 ? 1.259 30.531 2.043 1 98.12 108 ALA A CA 1
ATOM 842 C C . ALA A 1 108 ? 1.051 29.078 1.617 1 98.12 108 ALA A C 1
ATOM 844 O O . ALA A 1 108 ? -0.043 28.703 1.189 1 98.12 108 ALA A O 1
ATOM 845 N N . HIS A 1 109 ? 2.092 28.344 1.708 1 98.31 109 HIS A N 1
ATOM 846 C CA . HIS A 1 109 ? 2.01 26.906 1.415 1 98.31 109 HIS A CA 1
ATOM 847 C C . HIS A 1 109 ? 0.997 26.219 2.32 1 98.31 109 HIS A C 1
ATOM 849 O O . HIS A 1 109 ? 0.131 25.484 1.841 1 98.31 109 HIS A O 1
ATOM 855 N N . LEU A 1 110 ? 1.091 26.484 3.57 1 98.44 110 LEU A N 1
ATOM 856 C CA . LEU A 1 110 ? 0.159 25.906 4.539 1 98.44 110 LEU A CA 1
ATOM 857 C C . LEU A 1 110 ? -1.276 26.297 4.207 1 98.44 110 LEU A C 1
ATOM 859 O O . LEU A 1 110 ? -2.174 25.453 4.207 1 98.44 110 LEU A O 1
ATOM 863 N N . ALA A 1 111 ? -1.445 27.5 3.936 1 98.38 111 ALA A N 1
ATOM 864 C CA . ALA A 1 111 ? -2.775 28.016 3.615 1 98.38 111 ALA A CA 1
ATOM 865 C C . ALA A 1 111 ? -3.336 27.344 2.365 1 98.38 111 ALA A C 1
ATOM 867 O O . ALA A 1 111 ? -4.523 27.031 2.305 1 98.38 111 ALA A O 1
ATOM 868 N N . GLN A 1 112 ? -2.535 27.141 1.368 1 98.38 112 GLN A N 1
ATOM 869 C CA . GLN A 1 112 ? -2.969 26.5 0.134 1 98.38 112 GLN A CA 1
ATOM 870 C C . GLN A 1 112 ? -3.373 25.047 0.386 1 98.38 112 GLN A C 1
ATOM 872 O O . GLN A 1 112 ? -4.406 24.594 -0.11 1 98.38 112 GLN A O 1
ATOM 877 N N . LEU A 1 113 ? -2.576 24.375 1.114 1 98.38 113 LEU A N 1
ATOM 878 C CA . LEU A 1 113 ? -2.859 23 1.479 1 98.38 113 LEU A CA 1
ATOM 879 C C . LEU A 1 113 ? -4.227 22.875 2.146 1 98.38 113 LEU A C 1
ATOM 881 O O . LEU A 1 113 ? -5.02 22 1.795 1 98.38 113 LEU A O 1
ATOM 885 N N . GLU A 1 114 ? -4.488 23.75 3.066 1 98.38 114 GLU A N 1
ATOM 886 C CA . GLU A 1 114 ? -5.73 23.719 3.834 1 98.38 114 GLU A CA 1
ATOM 887 C C . GLU A 1 114 ? -6.906 24.219 3.002 1 98.38 114 GLU A C 1
ATOM 889 O O . GLU A 1 114 ? -8.008 23.672 3.07 1 98.38 114 GLU A O 1
ATOM 894 N N . SER A 1 115 ? -6.676 25.266 2.213 1 98.06 115 SER A N 1
ATOM 895 C CA . SER A 1 115 ? -7.758 25.828 1.417 1 98.06 115 SER A CA 1
ATOM 896 C C . SER A 1 115 ? -8.227 24.859 0.343 1 98.06 115 SER A C 1
ATOM 898 O O . SER A 1 115 ? -9.406 24.844 -0.02 1 98.06 115 SER A O 1
ATOM 900 N N . LYS A 1 116 ? -7.344 24.031 -0.148 1 98 116 LYS A N 1
ATOM 901 C CA . LYS A 1 116 ? -7.691 23.031 -1.151 1 98 116 LYS A CA 1
ATOM 902 C C . LYS A 1 116 ? -8.336 21.797 -0.506 1 98 116 LYS A C 1
ATOM 904 O O . LYS A 1 116 ? -8.742 20.875 -1.202 1 98 116 LYS A O 1
ATOM 909 N N . GLY A 1 117 ? -8.359 21.797 0.788 1 98.19 117 GLY A N 1
ATOM 910 C CA . GLY A 1 117 ? -9 20.703 1.5 1 98.19 117 GLY A CA 1
ATOM 911 C C . GLY A 1 117 ? -8.203 19.406 1.468 1 98.19 117 GLY A C 1
ATOM 912 O O . GLY A 1 117 ? -8.773 18.328 1.453 1 98.19 117 GLY A O 1
ATOM 913 N N . LEU A 1 118 ? -6.895 19.453 1.456 1 98.69 118 LEU A N 1
ATOM 914 C CA . LEU A 1 118 ? -6.078 18.266 1.232 1 98.69 118 LEU A CA 1
ATOM 915 C C . LEU A 1 118 ? -5.656 17.641 2.557 1 98.69 118 LEU A C 1
ATOM 917 O O . LEU A 1 118 ? -5.051 16.562 2.574 1 98.69 118 LEU A O 1
ATOM 921 N N . VAL A 1 119 ? -5.957 18.281 3.678 1 98.88 119 VAL A N 1
ATOM 922 C CA . VAL A 1 119 ? -5.676 17.719 4.992 1 98.88 119 VAL A CA 1
ATOM 923 C C . VAL A 1 119 ? -6.727 16.656 5.332 1 98.88 119 VAL A C 1
ATOM 925 O O . VAL A 1 119 ? -7.926 16.953 5.336 1 98.88 119 VAL A O 1
ATOM 928 N N . ALA A 1 120 ? -6.266 15.477 5.668 1 98.44 120 ALA A N 1
ATOM 929 C CA . ALA A 1 120 ? -7.191 14.359 5.844 1 98.44 120 ALA A CA 1
ATOM 930 C C . ALA A 1 120 ? -7.391 14.039 7.324 1 98.44 120 ALA A C 1
ATOM 932 O O . ALA A 1 120 ? -8.445 13.547 7.723 1 98.44 120 ALA A O 1
ATOM 933 N N . LEU A 1 121 ? -6.363 14.242 8.164 1 98.31 121 LEU A N 1
ATOM 934 C CA . LEU A 1 121 ? -6.449 14.023 9.602 1 98.31 121 LEU A CA 1
ATOM 935 C C . LEU A 1 121 ? -5.785 15.164 10.367 1 98.31 121 LEU A C 1
ATOM 937 O O . LEU A 1 121 ? -4.746 15.68 9.953 1 98.31 121 LEU A O 1
ATOM 941 N N . ARG A 1 122 ? -6.367 15.445 11.508 1 98.75 122 ARG A N 1
ATOM 942 C CA . ARG A 1 122 ? -5.785 16.391 12.461 1 98.75 122 ARG A CA 1
ATOM 943 C C . ARG A 1 122 ? -5.816 15.82 13.875 1 98.75 122 ARG A C 1
ATOM 945 O O . ARG A 1 122 ? -6.801 15.203 14.281 1 98.75 122 ARG A O 1
ATOM 952 N N . PHE A 1 123 ? -4.773 16.094 14.578 1 98.31 123 PHE A N 1
ATOM 953 C CA . PHE A 1 123 ? -4.812 15.828 16 1 98.31 123 PHE A CA 1
ATOM 954 C C . PHE A 1 123 ? -5.793 16.75 16.703 1 98.31 123 PHE A C 1
ATOM 956 O O . PHE A 1 123 ? -5.859 17.953 16.391 1 98.31 123 PHE A O 1
ATOM 963 N N . VAL A 1 124 ? -6.512 16.234 17.703 1 97.69 124 VAL A N 1
ATOM 964 C CA . VAL A 1 124 ? -7.438 17.016 18.516 1 97.69 124 VAL A CA 1
ATOM 965 C C . VAL A 1 124 ? -7.223 16.703 20 1 97.69 124 VAL A C 1
ATOM 967 O O . VAL A 1 124 ? -6.656 15.664 20.344 1 97.69 124 VAL A O 1
ATOM 970 N N . ASP A 1 125 ? -7.633 17.609 20.828 1 96.81 125 ASP A N 1
ATOM 971 C CA . ASP A 1 125 ? -7.555 17.359 22.266 1 96.81 125 ASP A CA 1
ATOM 972 C C . ASP A 1 125 ? -8.797 16.641 22.766 1 96.81 125 ASP A C 1
ATOM 974 O O . ASP A 1 125 ? -9.641 16.203 21.969 1 96.81 125 ASP A O 1
ATOM 978 N N . ASN A 1 126 ? -8.836 16.484 24.047 1 92.56 126 ASN A N 1
ATOM 979 C CA . ASN A 1 126 ? -9.914 15.719 24.656 1 92.56 126 ASN A CA 1
ATOM 980 C C . ASN A 1 126 ? -11.258 16.422 24.5 1 92.56 126 ASN A C 1
ATOM 982 O O . ASN A 1 126 ? -12.312 15.82 24.734 1 92.56 126 ASN A O 1
ATOM 986 N N . PHE A 1 127 ? -11.234 17.656 24.062 1 93.62 127 PHE A N 1
ATOM 987 C CA . PHE A 1 127 ? -12.461 18.422 23.859 1 93.62 127 PHE A CA 1
ATOM 988 C C . PHE A 1 127 ? -12.828 18.469 22.375 1 93.62 127 PHE A C 1
ATOM 990 O O . PHE A 1 127 ? -13.781 19.141 21.984 1 93.62 127 PHE A O 1
ATOM 997 N N . GLY A 1 128 ? -12 17.766 21.531 1 94 128 GLY A N 1
ATOM 998 C CA . GLY A 1 128 ? -12.289 17.703 20.109 1 94 128 GLY A CA 1
ATOM 999 C C . GLY A 1 128 ? -11.797 18.906 19.344 1 94 128 GLY A C 1
ATOM 1000 O O . GLY A 1 128 ? -12.227 19.156 18.219 1 94 128 GLY A O 1
ATOM 1001 N N . LYS A 1 129 ? -11 19.672 19.984 1 97.38 129 LYS A N 1
ATOM 1002 C CA . LYS A 1 129 ? -10.438 20.859 19.312 1 97.38 129 LYS A CA 1
ATOM 1003 C C . LYS A 1 129 ? -9.078 20.547 18.703 1 97.38 129 LYS A C 1
ATOM 1005 O O . LYS A 1 129 ? -8.219 19.938 19.359 1 97.38 129 LYS A O 1
ATOM 1010 N N . VAL A 1 130 ? -8.977 20.984 17.438 1 98.31 130 VAL A N 1
ATOM 1011 C CA . VAL A 1 130 ? -7.668 20.859 16.797 1 98.31 130 VAL A CA 1
ATOM 1012 C C . VAL A 1 130 ? -6.598 21.453 17.719 1 98.31 130 VAL A C 1
ATOM 1014 O O . VAL A 1 130 ? -6.789 22.516 18.297 1 98.31 130 VAL A O 1
ATOM 1017 N N . THR A 1 131 ? -5.402 20.719 17.797 1 98.25 131 THR A N 1
ATOM 1018 C CA . THR A 1 131 ? -4.453 21.172 18.797 1 98.25 131 THR A CA 1
ATOM 1019 C C . THR A 1 131 ? -3.02 21.047 18.281 1 98.25 131 THR A C 1
ATOM 1021 O O . THR A 1 131 ? -2.717 20.141 17.5 1 98.25 131 THR A O 1
ATOM 1024 N N . GLU A 1 132 ? -2.199 21.922 18.75 1 97.81 132 GLU A N 1
ATOM 1025 C CA . GLU A 1 132 ? -0.757 21.859 18.531 1 97.81 132 GLU A CA 1
ATOM 1026 C C . GLU A 1 132 ? -0.012 21.578 19.828 1 97.81 132 GLU A C 1
ATOM 1028 O O . GLU A 1 132 ? 1.218 21.5 19.844 1 97.81 132 GLU A O 1
ATOM 1033 N N . THR A 1 133 ? -0.748 21.344 20.844 1 96.94 133 THR A N 1
ATOM 1034 C CA . THR A 1 133 ? -0.162 21.219 22.172 1 96.94 133 THR A CA 1
ATOM 1035 C C . THR A 1 133 ? 0.31 19.781 22.422 1 96.94 133 THR A C 1
ATOM 1037 O O . THR A 1 133 ? -0.425 18.828 22.156 1 96.94 133 THR A O 1
ATOM 1040 N N . TYR A 1 134 ? 1.48 19.594 22.891 1 96.38 134 TYR A N 1
ATOM 1041 C CA . TYR A 1 134 ? 2.01 18.328 23.344 1 96.38 134 TYR A CA 1
ATOM 1042 C C . TYR A 1 134 ? 1.389 17.922 24.688 1 96.38 134 TYR A C 1
ATOM 1044 O O . TYR A 1 134 ? 1.187 18.766 25.562 1 96.38 134 TYR A O 1
ATOM 1052 N N . PRO A 1 135 ? 1.012 16.75 24.875 1 96.12 135 PRO A N 1
ATOM 1053 C CA . PRO A 1 135 ? 1.312 15.562 24.062 1 96.12 135 PRO A CA 1
ATOM 1054 C C . PRO A 1 135 ? 0.171 15.195 23.109 1 96.12 135 PRO A C 1
ATOM 1056 O O . PRO A 1 135 ? 0.274 14.219 22.375 1 96.12 135 PRO A O 1
ATOM 1059 N N . ALA A 1 136 ? -0.919 16.016 23.109 1 96.94 136 ALA A N 1
ATOM 1060 C CA . ALA A 1 136 ? -2.043 15.695 22.219 1 96.94 136 ALA A CA 1
ATOM 1061 C C . ALA A 1 136 ? -1.623 15.742 20.766 1 96.94 136 ALA A C 1
ATOM 1063 O O . ALA A 1 136 ? -2.15 14.992 19.938 1 96.94 136 ALA A O 1
ATOM 1064 N N . ASN A 1 137 ? -0.8 16.625 20.422 1 97.94 137 ASN A N 1
ATOM 1065 C CA . ASN A 1 137 ? -0.048 16.672 19.172 1 97.94 137 ASN A CA 1
ATOM 1066 C C . ASN A 1 137 ? 1.406 16.25 19.375 1 97.94 137 ASN A C 1
ATOM 1068 O O . ASN A 1 137 ? 2.264 17.094 19.641 1 97.94 137 ASN A O 1
ATOM 1072 N N . PRO A 1 138 ? 1.642 14.984 19.219 1 96.56 138 PRO A N 1
ATOM 1073 C CA . PRO A 1 138 ? 2.939 14.461 19.641 1 96.56 138 PRO A CA 1
ATOM 1074 C C . PRO A 1 138 ? 4.086 14.906 18.734 1 96.56 138 PRO A C 1
ATOM 1076 O O . PRO A 1 138 ? 5.246 14.914 19.172 1 96.56 138 PRO A O 1
ATOM 1079 N N . ASN A 1 139 ? 3.842 15.227 17.547 1 95.38 139 ASN A N 1
ATOM 1080 C CA . ASN A 1 139 ? 4.922 15.562 16.625 1 95.38 139 ASN A CA 1
ATOM 1081 C C . ASN A 1 139 ? 5.062 17.078 16.438 1 95.38 139 ASN A C 1
ATOM 1083 O O . ASN A 1 139 ? 6.039 17.547 15.859 1 95.38 139 ASN A O 1
ATOM 1087 N N . GLY A 1 140 ? 4.059 17.875 16.859 1 97.31 140 GLY A N 1
ATOM 1088 C CA . GLY A 1 140 ? 4.152 19.328 16.797 1 97.31 140 GLY A CA 1
ATOM 1089 C C . GLY A 1 140 ? 3.811 19.891 15.445 1 97.31 140 GLY A C 1
ATOM 1090 O O . GLY A 1 140 ? 4.297 20.969 15.07 1 97.31 140 GLY A O 1
ATOM 1091 N N . SER A 1 141 ? 3.025 19.234 14.727 1 98.38 141 SER A N 1
ATOM 1092 C CA . SER A 1 141 ? 2.658 19.688 13.391 1 98.38 141 SER A CA 1
ATOM 1093 C C . SER A 1 141 ? 1.747 20.922 13.453 1 98.38 141 SER A C 1
ATOM 1095 O O . SER A 1 141 ? 0.869 21 14.312 1 98.38 141 SER A O 1
ATOM 1097 N N . PRO A 1 142 ? 1.91 21.891 12.539 1 98.56 142 PRO A N 1
ATOM 1098 C CA . PRO A 1 142 ? 0.999 23.031 12.508 1 98.56 142 PRO A CA 1
ATOM 1099 C C . PRO A 1 142 ? -0.454 22.625 12.273 1 98.56 142 PRO A C 1
ATOM 1101 O O . PRO A 1 142 ? -0.723 21.719 11.492 1 98.56 142 PRO A O 1
ATOM 1104 N N . ASN A 1 143 ? -1.346 23.234 13 1 98.44 143 ASN A N 1
ATOM 1105 C CA . ASN A 1 143 ? -2.785 23.031 12.883 1 98.44 143 ASN A CA 1
ATOM 1106 C C . ASN A 1 143 ? -3.166 21.562 13.062 1 98.44 143 ASN A C 1
ATOM 1108 O O . ASN A 1 143 ? -4.152 21.109 12.492 1 98.44 143 ASN A O 1
ATOM 1112 N N . GLY A 1 144 ? -2.301 20.797 13.719 1 98.62 144 GLY A N 1
ATOM 1113 C CA . GLY A 1 144 ? -2.582 19.422 14.07 1 98.62 144 GLY A CA 1
ATOM 1114 C C . GLY A 1 144 ? -2.502 18.469 12.883 1 98.62 144 GLY A C 1
ATOM 1115 O O . GLY A 1 144 ? -2.986 17.344 12.953 1 98.62 144 GLY A O 1
ATOM 1116 N N . ILE A 1 145 ? -1.97 18.891 11.789 1 98.81 145 ILE A N 1
ATOM 1117 C CA . ILE A 1 145 ? -1.975 18.094 10.555 1 98.81 145 ILE A CA 1
ATOM 1118 C C . ILE A 1 145 ? -1.141 16.828 10.75 1 98.81 145 ILE A C 1
ATOM 1120 O O . ILE A 1 145 ? -0.01 16.891 11.234 1 98.81 145 ILE A O 1
ATOM 1124 N N . THR A 1 146 ?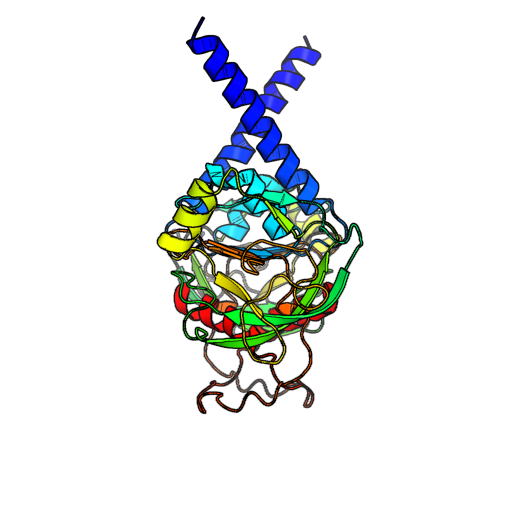 -1.759 15.641 10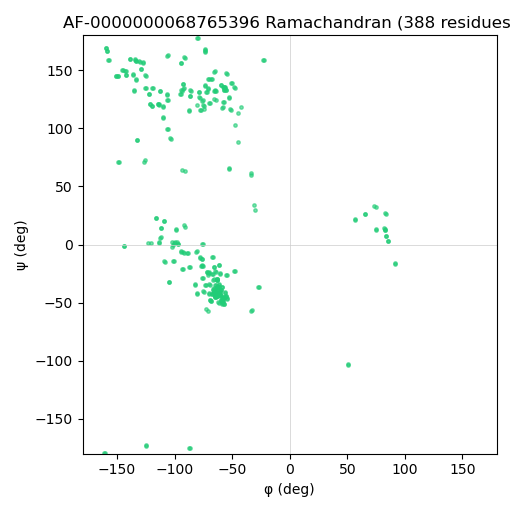.328 1 98.62 146 THR A N 1
ATOM 1125 C CA . THR A 1 146 ? -0.985 14.406 10.453 1 98.62 146 THR A CA 1
ATOM 1126 C C . THR A 1 146 ? -1.275 13.469 9.289 1 98.62 146 THR A C 1
ATOM 1128 O O . THR A 1 146 ? -0.671 12.398 9.188 1 98.62 146 THR A O 1
ATOM 1131 N N . ALA A 1 147 ? -2.16 13.844 8.367 1 98.69 147 ALA A N 1
ATOM 1132 C CA . ALA A 1 147 ? -2.441 13.125 7.129 1 98.69 147 ALA A CA 1
ATOM 1133 C C . ALA A 1 147 ? -2.857 14.094 6.023 1 98.69 147 ALA A C 1
ATOM 1135 O O . ALA A 1 147 ? -3.533 15.094 6.285 1 98.69 147 ALA A O 1
ATOM 1136 N N . VAL A 1 148 ? -2.463 13.766 4.812 1 98.81 148 VAL A N 1
ATOM 1137 C CA . VAL A 1 148 ? -2.861 14.547 3.643 1 98.81 148 VAL A CA 1
ATOM 1138 C C . VAL A 1 148 ? -3.215 13.602 2.492 1 98.81 148 VAL A C 1
ATOM 1140 O O . VAL A 1 148 ? -2.854 12.43 2.514 1 98.81 148 VAL A O 1
ATOM 1143 N N . THR A 1 149 ? -3.963 14.102 1.541 1 98.56 149 THR A N 1
ATOM 1144 C CA . THR A 1 149 ? -4.398 13.328 0.384 1 98.56 149 THR A CA 1
ATOM 1145 C C . THR A 1 149 ? -4.203 14.125 -0.904 1 98.56 149 THR A C 1
ATOM 1147 O O . THR A 1 149 ? -3.959 15.328 -0.863 1 98.56 149 THR A O 1
ATOM 1150 N N . SER A 1 150 ? -4.152 13.391 -2.004 1 98 150 SER A N 1
ATOM 1151 C CA . SER A 1 150 ? -4.023 14.031 -3.307 1 98 150 SER A CA 1
ATOM 1152 C C . SER A 1 150 ? -5.336 14.688 -3.729 1 98 150 SER A C 1
ATOM 1154 O O . SER A 1 150 ? -6.383 14.43 -3.135 1 98 150 SER A O 1
ATOM 1156 N N . GLU A 1 151 ? -5.273 15.539 -4.746 1 97.88 151 GLU A N 1
ATOM 1157 C CA . GLU A 1 151 ? -6.445 16.266 -5.211 1 97.88 151 GLU A CA 1
ATOM 1158 C C . GLU A 1 151 ? -7.531 15.32 -5.711 1 97.88 151 GLU A C 1
ATOM 1160 O O . GLU A 1 151 ? -8.719 15.586 -5.547 1 97.88 151 GLU A O 1
ATOM 1165 N N . SER A 1 152 ? -7.168 14.242 -6.336 1 95.69 152 SER A N 1
ATOM 1166 C CA . SER A 1 152 ? -8.133 13.258 -6.816 1 95.69 152 SER A CA 1
ATOM 1167 C C . SER A 1 152 ? -8.656 12.398 -5.672 1 95.69 152 SER A C 1
ATOM 1169 O O . SER A 1 152 ? -9.656 11.695 -5.828 1 95.69 152 SER A O 1
ATOM 1171 N N . GLY A 1 153 ? -7.93 12.375 -4.539 1 96.31 153 GLY A N 1
ATOM 1172 C CA . GLY A 1 153 ? -8.305 11.562 -3.393 1 96.31 153 GLY A CA 1
ATOM 1173 C C . GLY A 1 153 ? -7.805 10.133 -3.48 1 96.31 153 GLY A C 1
ATOM 1174 O O . GLY A 1 153 ? -8.023 9.336 -2.564 1 96.31 153 GLY A O 1
ATOM 1175 N N . ARG A 1 154 ? -7.086 9.773 -4.465 1 94.75 154 ARG A N 1
ATOM 1176 C CA . ARG A 1 154 ? -6.715 8.391 -4.73 1 94.75 154 ARG A CA 1
ATOM 1177 C C . ARG A 1 154 ? -5.445 8.008 -3.977 1 94.75 154 ARG A C 1
ATOM 1179 O O . ARG A 1 154 ? -5.125 6.824 -3.844 1 94.75 154 ARG A O 1
ATOM 1186 N N . ALA A 1 155 ? -4.688 8.953 -3.564 1 96.5 155 ALA A N 1
ATOM 1187 C CA . ALA A 1 155 ? -3.498 8.727 -2.752 1 96.5 155 ALA A CA 1
ATOM 1188 C C . ALA A 1 155 ? -3.592 9.469 -1.42 1 96.5 155 ALA A C 1
ATOM 1190 O O . ALA A 1 155 ? -3.771 10.688 -1.392 1 96.5 155 ALA A O 1
ATOM 1191 N N . THR A 1 156 ? -3.529 8.766 -0.328 1 97.5 156 THR A N 1
ATOM 1192 C CA . THR A 1 156 ? -3.547 9.32 1.019 1 97.5 156 THR A CA 1
ATOM 1193 C C . THR A 1 156 ? -2.336 8.844 1.817 1 97.5 156 THR A C 1
ATOM 1195 O O . THR A 1 156 ? -1.972 7.668 1.757 1 97.5 156 THR A O 1
ATOM 1198 N N . ILE A 1 157 ? -1.688 9.742 2.514 1 97.94 157 ILE A N 1
ATOM 1199 C CA . ILE A 1 157 ? -0.551 9.383 3.354 1 97.94 157 ILE A CA 1
ATOM 1200 C C . ILE A 1 157 ? -0.789 9.867 4.781 1 97.94 157 ILE A C 1
ATOM 1202 O O . ILE A 1 157 ? -1.41 10.914 4.992 1 97.94 157 ILE A O 1
ATOM 1206 N N . MET A 1 158 ? -0.32 9.109 5.746 1 97.75 158 MET A N 1
ATOM 1207 C CA . MET A 1 158 ? -0.498 9.477 7.148 1 97.75 158 MET A CA 1
ATOM 1208 C C . MET A 1 158 ? 0.641 8.93 8 1 97.75 158 MET A C 1
ATOM 1210 O O . MET A 1 158 ? 1.123 7.82 7.762 1 97.75 158 MET A O 1
ATOM 1214 N N . MET A 1 159 ? 1.018 9.656 8.969 1 97.12 159 MET A N 1
ATOM 1215 C CA . MET A 1 159 ? 2.109 9.242 9.844 1 97.12 159 MET A CA 1
ATOM 1216 C C . MET A 1 159 ? 1.618 8.25 10.898 1 97.12 159 MET A C 1
ATOM 1218 O O . MET A 1 159 ? 2.32 7.293 11.227 1 97.12 159 MET A O 1
ATOM 1222 N N . PRO A 1 160 ? 0.404 8.531 11.484 1 95.38 160 PRO A N 1
ATOM 1223 C CA . PRO A 1 160 ? -0.056 7.559 12.477 1 95.38 160 PRO A CA 1
ATOM 1224 C C . PRO A 1 160 ? -0.534 6.254 11.844 1 95.38 160 PRO A C 1
ATOM 1226 O O . PRO A 1 160 ? -0.69 6.172 10.625 1 95.38 160 PRO A O 1
ATOM 1229 N N . HIS A 1 161 ? -0.709 5.285 12.617 1 90.94 161 HIS A N 1
ATOM 1230 C CA . HIS A 1 161 ? -1.014 3.92 12.211 1 90.94 161 HIS A CA 1
ATOM 1231 C C . HIS A 1 161 ? -2.473 3.574 12.484 1 90.94 161 HIS A C 1
ATOM 1233 O O . HIS A 1 161 ? -2.82 3.168 13.594 1 90.94 161 HIS A O 1
ATOM 1239 N N . PRO A 1 162 ? -3.299 3.631 11.492 1 85.88 162 PRO A N 1
ATOM 1240 C CA . PRO A 1 162 ? -4.699 3.252 11.719 1 85.88 162 PRO A CA 1
ATOM 1241 C C . PRO A 1 162 ? -4.875 1.754 11.953 1 85.88 162 PRO A C 1
ATOM 1243 O O . PRO A 1 162 ? -5.844 1.335 12.586 1 85.88 162 PRO A O 1
ATOM 1246 N N . GLU A 1 163 ? -3.961 0.94 11.492 1 76.62 163 GLU A N 1
ATOM 1247 C CA . GLU A 1 163 ? -4.066 -0.514 11.555 1 76.62 163 GLU A CA 1
ATOM 1248 C C . GLU A 1 163 ? -3.74 -1.037 12.945 1 76.62 163 GLU A C 1
ATOM 1250 O O . GLU A 1 163 ? -4.051 -2.186 13.273 1 76.62 163 GLU A O 1
ATOM 1255 N N . ARG A 1 164 ? -3.186 -0.24 13.867 1 73.56 164 ARG A N 1
ATOM 1256 C CA . ARG A 1 164 ? -2.693 -0.734 15.148 1 73.56 164 ARG A CA 1
ATOM 1257 C C . ARG A 1 164 ? -3.688 -0.439 16.266 1 73.56 164 ARG A C 1
ATOM 1259 O O . ARG A 1 164 ? -3.389 -0.654 17.438 1 73.56 164 ARG A O 1
ATOM 1266 N N . VAL A 1 165 ? -4.801 0.181 16.078 1 60.69 165 VAL A N 1
ATOM 1267 C CA . VAL A 1 165 ? -5.727 0.548 17.141 1 60.69 165 VAL A CA 1
ATOM 1268 C C . VAL A 1 165 ? -6.688 -0.606 17.406 1 60.69 165 VAL A C 1
ATOM 1270 O O . VAL A 1 165 ? -7.234 -1.199 16.469 1 60.69 165 VAL A O 1
ATOM 1273 N N . PHE A 1 166 ? -6.602 -1.27 18.797 1 50.47 166 PHE A N 1
ATOM 1274 C CA . PHE A 1 166 ? -7.379 -2.414 19.25 1 50.47 166 PHE A CA 1
ATOM 1275 C C . PHE A 1 166 ? -8.836 -2.025 19.469 1 50.47 166 PHE A C 1
ATOM 1277 O O . PHE A 1 166 ? -9.742 -2.842 19.281 1 50.47 166 PHE A O 1
ATOM 1284 N N . ARG A 1 167 ? -9 -1.005 20.359 1 45.16 167 ARG A N 1
ATOM 1285 C CA . ARG A 1 167 ? -10.211 -0.991 21.188 1 45.16 167 ARG A CA 1
ATOM 1286 C C . ARG A 1 167 ? -11.414 -0.505 20.375 1 45.16 167 ARG A C 1
ATOM 1288 O O . ARG A 1 167 ? -11.281 0.4 19.547 1 45.16 167 ARG A O 1
ATOM 1295 N N . THR A 1 168 ? -12.367 -1.455 20.234 1 38.56 168 THR A N 1
ATOM 1296 C CA . THR A 1 168 ? -13.719 -1.047 19.891 1 38.56 168 THR A CA 1
ATOM 1297 C C . THR A 1 168 ? -14.062 0.299 20.516 1 38.56 168 THR A C 1
ATOM 1299 O O . THR A 1 168 ? -14.023 0.441 21.75 1 38.56 168 THR A O 1
ATOM 1302 N N . VAL A 1 169 ? -13.445 1.244 20.234 1 35.09 169 VAL A N 1
ATOM 1303 C CA . VAL A 1 169 ? -14.156 2.381 20.812 1 35.09 169 VAL A CA 1
ATOM 1304 C C . VAL A 1 169 ? -15.656 2.25 20.531 1 35.09 169 VAL A C 1
ATOM 1306 O O . VAL A 1 169 ? -16.047 1.765 19.469 1 35.09 169 VAL A O 1
ATOM 1309 N N . SER A 1 170 ? -16.422 2.045 21.578 1 32.12 170 SER A N 1
ATOM 1310 C CA . SER A 1 170 ? -17.859 2.219 21.469 1 32.12 170 SER A CA 1
ATOM 1311 C C . SER A 1 170 ? -18.219 3.277 20.422 1 32.12 170 SER A C 1
ATOM 1313 O O . SER A 1 170 ? -18.109 4.477 20.688 1 32.12 170 SER A O 1
ATOM 1315 N N . ASN A 1 171 ? -17.484 3.404 19.531 1 35.84 171 ASN A N 1
ATOM 1316 C CA . ASN A 1 171 ? -18.125 4.387 18.656 1 35.84 171 ASN A CA 1
ATOM 1317 C C . ASN A 1 171 ? -19.594 4.043 18.422 1 35.84 171 ASN A C 1
ATOM 1319 O O . ASN A 1 171 ? -19.922 2.904 18.078 1 35.84 171 ASN A O 1
ATOM 1323 N N . SER A 1 172 ? -20.406 4.738 19.094 1 33.38 172 SER A N 1
ATOM 1324 C CA . SER A 1 172 ? -21.875 4.742 19 1 33.38 172 SER A CA 1
ATOM 1325 C C . SER A 1 172 ? -22.328 4.492 17.562 1 33.38 172 SER A C 1
ATOM 1327 O O . SER A 1 172 ? -23.469 4.051 17.344 1 33.38 172 SER A O 1
ATOM 1329 N N . TRP A 1 173 ? -21.797 5.434 16.656 1 29.23 173 TRP A N 1
ATOM 1330 C CA . TRP A 1 173 ? -22.625 5.406 15.453 1 29.23 173 TRP A CA 1
ATOM 1331 C C . TRP A 1 173 ? -22.078 4.398 14.438 1 29.23 173 TRP A C 1
ATOM 1333 O O . TRP A 1 173 ? -20.922 4.496 14.016 1 29.23 173 TRP A O 1
ATOM 1343 N N . HIS A 1 174 ? -22.031 3.234 14.664 1 38.91 174 HIS A N 1
ATOM 1344 C CA . HIS A 1 174 ? -21.812 2.367 13.508 1 38.91 174 HIS A CA 1
ATOM 1345 C C . HIS A 1 174 ? -23.094 2.193 12.711 1 38.91 174 HIS A C 1
ATOM 1347 O O . HIS A 1 174 ? -24.172 1.952 13.281 1 38.91 174 HIS A O 1
ATOM 1353 N N . PRO A 1 175 ? -23.062 2.674 11.492 1 35.22 175 PRO A N 1
ATOM 1354 C CA . PRO A 1 175 ? -24.344 2.293 10.891 1 35.22 175 PRO A CA 1
ATOM 1355 C C . PRO A 1 175 ? -24.625 0.798 11 1 35.22 175 PRO A C 1
ATOM 1357 O O . PRO A 1 175 ? -23.688 -0.007 11.078 1 35.22 175 PRO A O 1
ATOM 1360 N N . GLU A 1 176 ? -25.609 0.472 11.461 1 40.03 176 GLU A N 1
ATOM 1361 C CA . GLU A 1 176 ? -26.188 -0.858 11.625 1 40.03 176 GLU A CA 1
ATOM 1362 C C . GLU A 1 176 ? -25.688 -1.813 10.547 1 40.03 176 GLU A C 1
ATOM 1364 O O . GLU A 1 176 ? -25.516 -3.01 10.797 1 40.03 176 GLU A O 1
ATOM 1369 N N . ASN A 1 177 ? -25.5 -1.283 9.32 1 39.31 177 ASN A N 1
ATOM 1370 C CA . ASN A 1 177 ? -25.328 -2.197 8.195 1 39.31 177 ASN A CA 1
ATOM 1371 C C . ASN A 1 177 ? -23.859 -2.512 7.949 1 39.31 177 ASN A C 1
ATOM 1373 O O . ASN A 1 177 ? -23.438 -2.652 6.801 1 39.31 177 ASN A O 1
ATOM 1377 N N . TRP A 1 178 ? -23.141 -2.242 8.859 1 42.09 178 TRP A N 1
ATOM 1378 C CA . TRP A 1 178 ? -21.781 -2.664 8.586 1 42.09 178 TRP A CA 1
ATOM 1379 C C . TRP A 1 178 ? -21.734 -4.137 8.188 1 42.09 178 TRP A C 1
ATOM 1381 O O . TRP A 1 178 ? -22.141 -5.004 8.961 1 42.09 178 TRP A O 1
ATOM 1391 N N . GLY A 1 179 ? -22.25 -4.426 7.168 1 43.09 179 GLY A N 1
ATOM 1392 C CA . GLY A 1 179 ? -22.297 -5.742 6.551 1 43.09 179 GLY A CA 1
ATOM 1393 C C . GLY A 1 179 ? -21.172 -6.652 7 1 43.09 179 GLY A C 1
ATOM 1394 O O . GLY A 1 179 ? -20.266 -6.223 7.711 1 43.09 179 GLY A O 1
ATOM 1395 N N . GLU A 1 180 ? -21.312 -7.879 6.879 1 47.38 180 GLU A N 1
ATOM 1396 C CA . GLU A 1 180 ? -20.484 -9.031 7.184 1 47.38 180 GLU A CA 1
ATOM 1397 C C . GLU A 1 180 ? -19.078 -8.883 6.578 1 47.38 180 GLU A C 1
ATOM 1399 O O . GLU A 1 180 ? -18.938 -8.398 5.453 1 47.38 180 GLU A O 1
ATOM 1404 N N . ASP A 1 181 ? -18.078 -8.82 7.402 1 57.12 181 ASP A N 1
ATOM 1405 C CA . ASP A 1 181 ? -16.672 -8.664 7.035 1 57.12 181 ASP A CA 1
ATOM 1406 C C . ASP A 1 181 ? -16.203 -9.805 6.125 1 57.12 181 ASP A C 1
ATOM 1408 O O . ASP A 1 181 ? -16.562 -10.961 6.344 1 57.12 181 ASP A O 1
ATOM 1412 N N . SER A 1 182 ? -15.789 -9.461 4.875 1 63.53 182 SER A N 1
ATOM 1413 C CA . SER A 1 182 ? -15.117 -10.398 3.98 1 63.53 182 SER A CA 1
ATOM 1414 C C . SER A 1 182 ? -13.984 -11.125 4.695 1 63.53 182 SER A C 1
ATOM 1416 O O . SER A 1 182 ? -13.367 -10.578 5.609 1 63.53 182 SER A O 1
ATOM 1418 N N . PRO A 1 183 ? -13.898 -12.469 4.496 1 68.19 183 PRO A N 1
ATOM 1419 C CA . PRO A 1 183 ? -12.742 -13.188 5.043 1 68.19 183 PRO A CA 1
ATOM 1420 C C . PRO A 1 183 ? -11.414 -12.5 4.727 1 68.19 183 PRO A C 1
ATOM 1422 O O . PRO A 1 183 ? -10.438 -12.664 5.461 1 68.19 183 PRO A O 1
ATOM 1425 N N . TRP A 1 184 ? -11.445 -11.758 3.744 1 71.88 184 TRP A N 1
ATOM 1426 C CA . TRP A 1 184 ? -10.219 -11.078 3.324 1 71.88 184 TRP A CA 1
ATOM 1427 C C . TRP A 1 184 ? -9.906 -9.906 4.242 1 71.88 184 TRP A C 1
ATOM 1429 O O . TRP A 1 184 ? -8.797 -9.367 4.223 1 71.88 184 TRP A O 1
ATOM 1439 N N . MET A 1 185 ? -10.844 -9.5 5.094 1 73.81 185 MET A N 1
ATOM 1440 C CA . MET A 1 185 ? -10.562 -8.469 6.086 1 73.81 185 MET A CA 1
ATOM 1441 C C . MET A 1 185 ? -9.453 -8.914 7.039 1 73.81 185 MET A C 1
ATOM 1443 O O . MET A 1 185 ? -8.805 -8.078 7.672 1 73.81 185 MET A O 1
ATOM 1447 N N . ARG A 1 186 ? -9.195 -10.25 7.059 1 74.56 186 ARG A N 1
ATOM 1448 C CA . ARG A 1 186 ? -8.133 -10.789 7.895 1 74.56 186 ARG A CA 1
ATOM 1449 C C . ARG A 1 186 ? -6.77 -10.266 7.461 1 74.56 186 ARG A C 1
ATOM 1451 O O . ARG A 1 186 ? -5.871 -10.094 8.281 1 74.56 186 ARG A O 1
ATOM 1458 N N . ILE A 1 187 ? -6.57 -9.969 6.215 1 76.94 187 ILE A N 1
ATOM 1459 C CA . ILE A 1 187 ? -5.32 -9.398 5.734 1 76.94 187 ILE A CA 1
ATOM 1460 C C . ILE A 1 187 ? -5.02 -8.109 6.5 1 76.94 187 ILE A C 1
ATOM 1462 O O . ILE A 1 187 ? -3.879 -7.879 6.914 1 76.94 187 ILE A O 1
ATOM 1466 N N . PHE A 1 188 ? -6.023 -7.332 6.715 1 74.44 188 PHE A N 1
ATOM 1467 C CA . PHE A 1 188 ? -5.844 -6.055 7.402 1 74.44 188 PHE A CA 1
ATOM 1468 C C . PHE A 1 188 ? -5.582 -6.273 8.883 1 74.44 188 PHE A C 1
ATOM 1470 O O . PHE A 1 188 ? -4.793 -5.551 9.492 1 74.44 188 PHE A O 1
ATOM 1477 N N . ARG A 1 189 ? -6.219 -7.27 9.391 1 74.31 189 ARG A N 1
ATOM 1478 C CA . ARG A 1 189 ? -5.949 -7.629 10.773 1 74.31 189 ARG A CA 1
ATOM 1479 C C . ARG A 1 189 ? -4.52 -8.141 10.938 1 74.31 189 ARG A C 1
ATOM 1481 O O . ARG A 1 189 ? -3.857 -7.832 11.93 1 74.31 189 ARG A O 1
ATOM 1488 N N . ASN A 1 190 ? -4.055 -8.961 9.992 1 75 190 ASN A N 1
ATOM 1489 C CA . ASN A 1 190 ? -2.674 -9.438 10.008 1 75 190 ASN A CA 1
ATOM 1490 C C . ASN A 1 190 ? -1.681 -8.281 9.914 1 75 190 ASN A C 1
ATOM 1492 O O . ASN A 1 190 ? -0.648 -8.289 10.586 1 75 190 ASN A O 1
ATOM 1496 N N . ALA A 1 191 ? -2.002 -7.324 9.039 1 72.88 191 ALA A N 1
ATOM 1497 C CA . ALA A 1 191 ? -1.143 -6.148 8.961 1 72.88 191 ALA A CA 1
ATOM 1498 C C . ALA A 1 191 ? -1.003 -5.477 10.328 1 72.88 191 ALA A C 1
ATOM 1500 O O . ALA A 1 191 ? 0.099 -5.098 10.727 1 72.88 191 ALA A O 1
ATOM 1501 N N . ARG A 1 192 ? -2.094 -5.367 10.977 1 71.62 192 ARG A N 1
ATOM 1502 C CA . ARG A 1 192 ? -2.088 -4.793 12.312 1 71.62 192 ARG A CA 1
ATOM 1503 C C . ARG A 1 192 ? -1.168 -5.578 13.242 1 71.62 192 ARG A C 1
ATOM 1505 O O . ARG A 1 192 ? -0.363 -4.992 13.969 1 71.62 192 ARG A O 1
ATOM 1512 N N . LYS A 1 193 ? -1.328 -6.84 13.234 1 71.5 193 LYS A N 1
ATOM 1513 C CA . LYS A 1 193 ? -0.548 -7.711 14.109 1 71.5 193 LYS A CA 1
ATOM 1514 C C . LYS A 1 193 ? 0.947 -7.555 13.852 1 71.5 193 LYS A C 1
ATOM 1516 O O . LYS A 1 193 ? 1.749 -7.559 14.789 1 71.5 193 LYS A O 1
ATOM 1521 N N . GLN A 1 194 ? 1.305 -7.371 12.633 1 76.38 194 GLN A N 1
ATOM 1522 C CA . GLN A 1 194 ? 2.713 -7.375 12.258 1 76.38 194 GLN A CA 1
ATOM 1523 C C . GLN A 1 194 ? 3.359 -6.02 12.523 1 76.38 194 GLN A C 1
ATOM 1525 O O . GLN A 1 194 ? 4.566 -5.934 12.75 1 76.38 194 GLN A O 1
ATOM 1530 N N . LEU A 1 195 ? 2.658 -4.965 12.375 1 68.94 195 LEU A N 1
ATOM 1531 C CA . LEU A 1 195 ? 3.234 -3.627 12.477 1 68.94 195 LEU A CA 1
ATOM 1532 C C . LEU A 1 195 ? 3.094 -3.084 13.891 1 68.94 195 LEU A C 1
ATOM 1534 O O . LEU A 1 195 ? 3.707 -2.07 14.234 1 68.94 195 LEU A O 1
ATOM 1538 N N . GLY A 1 196 ? 2.238 -3.508 14.758 1 59.69 196 GLY A N 1
ATOM 1539 C CA . GLY A 1 196 ? 2.047 -3.033 16.125 1 59.69 196 GLY A CA 1
ATOM 1540 C C . GLY A 1 196 ? 2.375 -4.078 17.172 1 59.69 196 GLY A C 1
ATOM 1541 O O . GLY A 1 196 ? 2.568 -5.25 16.844 1 59.69 196 GLY A O 1
ATOM 1542 N N . MET B 1 1 ? 24.016 24.203 -23.344 1 49.19 1 MET B N 1
ATOM 1543 C CA . MET B 1 1 ? 24.25 24.375 -21.906 1 49.19 1 MET B CA 1
ATOM 1544 C C . MET B 1 1 ? 23.016 24.016 -21.109 1 49.19 1 MET B C 1
ATOM 1546 O O . MET B 1 1 ? 23.094 23.297 -20.109 1 49.19 1 MET B O 1
ATOM 1550 N N . GLY B 1 2 ? 21.734 24.469 -21.562 1 54.25 2 GLY B N 1
ATOM 1551 C CA . GLY B 1 2 ? 20.469 24.25 -20.891 1 54.25 2 GLY B CA 1
ATOM 1552 C C . GLY B 1 2 ? 20 22.812 -20.922 1 54.25 2 GLY B C 1
ATOM 1553 O O . GLY B 1 2 ? 19.531 22.281 -19.906 1 54.25 2 GLY B O 1
ATOM 1554 N N . ALA B 1 3 ? 20.328 22.156 -22.047 1 64.38 3 ALA B N 1
ATOM 1555 C CA . ALA B 1 3 ? 19.969 20.766 -22.266 1 64.38 3 ALA B CA 1
ATOM 1556 C C . ALA B 1 3 ? 20.766 19.828 -21.359 1 64.38 3 ALA B C 1
ATOM 1558 O O . ALA B 1 3 ? 20.219 18.891 -20.781 1 64.38 3 ALA B O 1
ATOM 1559 N N . GLY B 1 4 ? 21.969 20.078 -21.234 1 64.44 4 GLY B N 1
ATOM 1560 C CA . GLY B 1 4 ? 22.828 19.297 -20.359 1 64.44 4 GLY B CA 1
ATOM 1561 C C . GLY B 1 4 ? 22.422 19.359 -18.906 1 64.44 4 GLY B C 1
ATOM 1562 O O . GLY B 1 4 ? 22.406 18.328 -18.219 1 64.44 4 GLY B O 1
ATOM 1563 N N . GLU B 1 5 ? 22.078 20.562 -18.453 1 73.75 5 GLU B N 1
ATOM 1564 C CA . GLU B 1 5 ? 21.625 20.75 -17.078 1 73.75 5 GLU B CA 1
ATOM 1565 C C . GLU B 1 5 ? 20.312 20.016 -16.812 1 73.75 5 GLU B C 1
ATOM 1567 O O . GLU B 1 5 ? 20.141 19.406 -15.75 1 73.75 5 GLU B O 1
ATOM 1572 N N . GLY B 1 6 ? 19.469 20.016 -17.766 1 76.19 6 GLY B N 1
ATOM 1573 C CA . GLY B 1 6 ? 18.203 19.281 -17.656 1 76.19 6 GLY B CA 1
ATOM 1574 C C . GLY B 1 6 ? 18.406 17.781 -17.531 1 76.19 6 GLY B C 1
ATOM 1575 O O . GLY B 1 6 ? 17.766 17.125 -16.703 1 76.19 6 GLY B O 1
ATOM 1576 N N . TRP B 1 7 ? 19.297 17.344 -18.391 1 79.06 7 TRP B N 1
ATOM 1577 C CA . TRP B 1 7 ? 19.594 15.922 -18.391 1 79.06 7 TRP B CA 1
ATOM 1578 C C . TRP B 1 7 ? 20.203 15.492 -17.062 1 79.06 7 TRP B C 1
ATOM 1580 O O . TRP B 1 7 ? 19.828 14.469 -16.5 1 79.06 7 TRP B O 1
ATOM 1590 N N . ALA B 1 8 ? 21.062 16.281 -16.578 1 82.81 8 ALA B N 1
ATOM 1591 C CA . ALA B 1 8 ? 21.703 15.969 -15.305 1 82.81 8 ALA B CA 1
ATOM 1592 C C . ALA B 1 8 ? 20.688 15.984 -14.164 1 82.81 8 ALA B C 1
ATOM 1594 O O . ALA B 1 8 ? 20.734 15.125 -13.281 1 82.81 8 ALA B O 1
ATOM 1595 N N . LYS B 1 9 ? 19.859 16.922 -14.125 1 85.25 9 LYS B N 1
ATOM 1596 C CA . LYS B 1 9 ? 18.812 17 -13.102 1 85.25 9 LYS B CA 1
ATOM 1597 C C . LYS B 1 9 ? 17.906 15.781 -13.148 1 85.25 9 LYS B C 1
ATOM 1599 O O . LYS B 1 9 ? 17.5 15.258 -12.109 1 85.25 9 LYS B O 1
ATOM 1604 N N . SER B 1 10 ? 17.641 15.375 -14.32 1 87.06 10 SER B N 1
ATOM 1605 C CA . SER B 1 10 ? 16.797 14.195 -14.492 1 87.06 10 SER B CA 1
ATOM 1606 C C . SER B 1 10 ? 17.469 12.945 -13.938 1 87.06 10 SER B C 1
ATOM 1608 O O . SER B 1 10 ? 16.828 12.117 -13.289 1 87.06 10 SER B O 1
ATOM 1610 N N . ILE B 1 11 ? 18.703 12.867 -14.227 1 85.19 11 ILE B N 1
ATOM 1611 C CA . ILE B 1 11 ? 19.469 11.711 -13.758 1 85.19 11 ILE B CA 1
ATOM 1612 C C . ILE B 1 11 ? 19.469 11.688 -12.234 1 85.19 11 ILE B C 1
ATOM 1614 O O . ILE B 1 11 ? 19.25 10.641 -11.617 1 85.19 11 ILE B O 1
ATOM 1618 N N . LEU B 1 12 ? 19.688 12.812 -11.695 1 86.81 12 LEU B N 1
ATOM 1619 C CA . LEU B 1 12 ? 19.734 12.906 -10.242 1 86.81 12 LEU B CA 1
ATOM 1620 C C . LEU B 1 12 ? 18.375 12.586 -9.633 1 86.81 12 LEU B C 1
ATOM 1622 O O . LEU B 1 12 ? 18.297 11.914 -8.602 1 86.81 12 LEU B O 1
ATOM 1626 N N . PHE B 1 13 ? 17.422 13.047 -10.242 1 90.06 13 PHE B N 1
ATOM 1627 C CA . PHE B 1 13 ? 16.078 12.773 -9.758 1 90.06 13 PHE B CA 1
ATOM 1628 C C . PHE B 1 13 ? 15.766 11.289 -9.844 1 90.06 13 PHE B C 1
ATOM 1630 O O . PHE B 1 13 ? 15.227 10.703 -8.898 1 90.06 13 PHE B O 1
ATOM 1637 N N . ASN B 1 14 ? 16.109 10.711 -10.891 1 92.5 14 ASN B N 1
ATOM 1638 C CA . ASN B 1 14 ? 15.867 9.281 -11.055 1 92.5 14 ASN B CA 1
ATOM 1639 C C . ASN B 1 14 ? 16.594 8.461 -10 1 92.5 14 ASN B C 1
ATOM 1641 O O . ASN B 1 14 ? 16.062 7.469 -9.5 1 92.5 14 ASN B O 1
ATOM 1645 N N . GLU B 1 15 ? 17.75 8.875 -9.75 1 93.56 15 GLU B N 1
ATOM 1646 C CA . GLU B 1 15 ? 18.5 8.195 -8.703 1 93.56 15 GLU B CA 1
ATOM 1647 C C . GLU B 1 15 ? 17.828 8.336 -7.344 1 93.56 15 GLU B C 1
ATOM 1649 O O . GLU B 1 15 ? 17.781 7.387 -6.559 1 93.56 15 GLU B O 1
ATOM 1654 N N . ARG B 1 16 ? 17.344 9.469 -7.078 1 93 16 ARG B N 1
ATOM 1655 C CA . ARG B 1 16 ? 16.641 9.719 -5.824 1 93 16 ARG B CA 1
ATOM 1656 C C . ARG B 1 16 ? 15.398 8.844 -5.699 1 93 16 ARG B C 1
ATOM 1658 O O . ARG B 1 16 ? 15.117 8.305 -4.625 1 93 16 ARG B O 1
ATOM 1665 N N . VAL B 1 17 ? 14.719 8.742 -6.738 1 93.81 17 VAL B N 1
ATOM 1666 C CA . VAL B 1 17 ? 13.523 7.902 -6.754 1 93.81 17 VAL B CA 1
ATOM 1667 C C . VAL B 1 17 ? 13.898 6.465 -6.398 1 93.81 17 VAL B C 1
ATOM 1669 O O . VAL B 1 17 ? 13.289 5.859 -5.508 1 93.81 17 VAL B O 1
ATOM 1672 N N . ARG B 1 18 ? 14.852 5.992 -7.062 1 94.25 18 ARG B N 1
ATOM 1673 C CA . ARG B 1 18 ? 15.336 4.641 -6.801 1 94.25 18 ARG B CA 1
ATOM 1674 C C . ARG B 1 18 ? 15.75 4.48 -5.34 1 94.25 18 ARG B C 1
ATOM 1676 O O . ARG B 1 18 ? 15.383 3.496 -4.695 1 94.25 18 ARG B O 1
ATOM 1683 N N . ASP B 1 19 ? 16.453 5.41 -4.84 1 95.31 19 ASP B N 1
ATOM 1684 C CA . ASP B 1 19 ? 16.969 5.328 -3.475 1 95.31 19 ASP B CA 1
ATOM 1685 C C . ASP B 1 19 ? 15.828 5.348 -2.461 1 95.31 19 ASP B C 1
ATOM 1687 O O . ASP B 1 19 ? 15.875 4.637 -1.453 1 95.31 19 ASP B O 1
ATOM 1691 N N . GLU B 1 20 ? 14.852 6.148 -2.703 1 93.62 20 GLU B N 1
ATOM 1692 C CA . GLU B 1 20 ? 13.703 6.211 -1.806 1 93.62 20 GLU B CA 1
ATOM 1693 C C . GLU B 1 20 ? 12.977 4.871 -1.741 1 93.62 20 GLU B C 1
ATOM 1695 O O . GLU B 1 20 ? 12.633 4.395 -0.656 1 93.62 20 GLU B O 1
ATOM 1700 N N . PHE B 1 21 ? 12.812 4.254 -2.826 1 92.5 21 PHE B N 1
ATOM 1701 C CA . PHE B 1 21 ? 12.141 2.961 -2.883 1 92.5 21 PHE B CA 1
ATOM 1702 C C . PHE B 1 21 ? 12.977 1.883 -2.211 1 92.5 21 PHE B C 1
ATOM 1704 O O . PHE B 1 21 ? 12.461 1.093 -1.416 1 92.5 21 PHE B O 1
ATOM 1711 N N . ALA B 1 22 ? 14.188 1.881 -2.584 1 94.25 22 ALA B N 1
ATOM 1712 C CA . ALA B 1 22 ? 15.078 0.887 -1.988 1 94.25 22 ALA B CA 1
ATOM 1713 C C . ALA B 1 22 ? 15.109 1.018 -0.468 1 94.25 22 ALA B C 1
ATOM 1715 O O . ALA B 1 22 ? 15.008 0.019 0.249 1 94.25 22 ALA B O 1
ATOM 1716 N N . THR B 1 23 ? 15.227 2.232 0.015 1 94.56 23 THR B N 1
ATOM 1717 C CA . THR B 1 23 ? 15.258 2.484 1.451 1 94.56 23 THR B CA 1
ATOM 1718 C C . THR B 1 23 ? 13.977 2.002 2.119 1 94.56 23 THR B C 1
ATOM 1720 O O . THR B 1 23 ? 14.023 1.365 3.174 1 94.56 23 THR B O 1
ATOM 1723 N N . PHE B 1 24 ? 12.883 2.287 1.508 1 94 24 PHE B N 1
ATOM 1724 C CA . PHE B 1 24 ? 11.594 1.87 2.051 1 94 24 PHE B CA 1
ATOM 1725 C C . PHE B 1 24 ? 11.547 0.36 2.246 1 94 24 PHE B C 1
ATOM 1727 O O . PHE B 1 24 ? 11.227 -0.122 3.336 1 94 24 PHE B O 1
ATOM 1734 N N . PHE B 1 25 ? 11.883 -0.388 1.244 1 93.62 25 PHE B N 1
ATOM 1735 C CA . PHE B 1 25 ? 11.719 -1.837 1.283 1 93.62 25 PHE B CA 1
ATOM 1736 C C . PHE B 1 25 ? 12.797 -2.48 2.143 1 93.62 25 PHE B C 1
ATOM 1738 O O . PHE B 1 25 ? 12.656 -3.625 2.578 1 93.62 25 PHE B O 1
ATOM 1745 N N . HIS B 1 26 ? 13.883 -1.787 2.414 1 94.5 26 HIS B N 1
ATOM 1746 C CA . HIS B 1 26 ? 14.961 -2.344 3.23 1 94.5 26 HIS B CA 1
ATOM 1747 C C . HIS B 1 26 ? 14.734 -2.057 4.711 1 94.5 26 HIS B C 1
ATOM 1749 O O . HIS B 1 26 ? 15.445 -2.584 5.566 1 94.5 26 HIS B O 1
ATOM 1755 N N . ARG B 1 27 ? 13.766 -1.285 4.988 1 90.38 27 ARG B N 1
ATOM 1756 C CA . ARG B 1 27 ? 13.43 -1.038 6.387 1 90.38 27 ARG B CA 1
ATOM 1757 C C . ARG B 1 27 ? 12.812 -2.275 7.031 1 90.38 27 ARG B C 1
ATOM 1759 O O . ARG B 1 27 ? 11.922 -2.902 6.453 1 90.38 27 ARG B O 1
ATOM 1766 N N . PRO B 1 28 ? 13.219 -2.645 8.172 1 85.12 28 PRO B N 1
ATOM 1767 C CA . PRO B 1 28 ? 12.766 -3.893 8.789 1 85.12 28 PRO B CA 1
ATOM 1768 C C . PRO B 1 28 ? 11.281 -3.873 9.148 1 85.12 28 PRO B C 1
ATOM 1770 O O . PRO B 1 28 ? 10.648 -4.926 9.211 1 85.12 28 PRO B O 1
ATOM 1773 N N . GLN B 1 29 ? 10.688 -2.764 9.367 1 82.56 29 GLN B N 1
ATOM 1774 C CA . GLN B 1 29 ? 9.297 -2.725 9.812 1 82.56 29 GLN B CA 1
ATOM 1775 C C . GLN B 1 29 ? 8.352 -2.463 8.648 1 82.56 29 GLN B C 1
ATOM 1777 O O . GLN B 1 29 ? 7.141 -2.309 8.852 1 82.56 29 GLN B O 1
ATOM 1782 N N . THR B 1 30 ? 8.875 -2.582 7.523 1 89 30 THR B N 1
ATOM 1783 C CA . THR B 1 30 ? 8.055 -2.312 6.348 1 89 30 THR B CA 1
ATOM 1784 C C . THR B 1 30 ? 7.148 -3.5 6.039 1 89 30 THR B C 1
ATOM 1786 O O . THR B 1 30 ? 7.574 -4.652 6.125 1 89 30 THR B O 1
ATOM 1789 N N . LEU B 1 31 ? 5.918 -3.273 5.824 1 92.12 31 LEU B N 1
ATOM 1790 C CA . LEU B 1 31 ? 4.941 -4.211 5.285 1 92.12 31 LEU B CA 1
ATOM 1791 C C . LEU B 1 31 ? 4.297 -3.652 4.02 1 92.12 31 LEU B C 1
ATOM 1793 O O . LEU B 1 31 ? 3.863 -2.498 3.994 1 92.12 31 LEU B O 1
ATOM 1797 N N . ALA B 1 32 ? 4.293 -4.441 2.992 1 94.31 32 ALA B N 1
ATOM 1798 C CA . ALA B 1 32 ? 3.787 -3.945 1.715 1 94.31 32 ALA B CA 1
ATOM 1799 C C . ALA B 1 32 ? 2.867 -4.969 1.055 1 94.31 32 ALA B C 1
ATOM 1801 O O . ALA B 1 32 ? 3.164 -6.168 1.049 1 94.31 32 ALA B O 1
ATOM 1802 N N . LEU B 1 33 ? 1.729 -4.5 0.596 1 94.94 33 LEU B N 1
ATOM 1803 C CA . LEU B 1 33 ? 0.801 -5.273 -0.222 1 94.94 33 LEU B CA 1
ATOM 1804 C C . LEU B 1 33 ? 0.6 -4.617 -1.584 1 94.94 33 LEU B C 1
ATOM 1806 O O . LEU B 1 33 ? 0.23 -3.443 -1.664 1 94.94 33 LEU B O 1
ATOM 1810 N N . GLY B 1 34 ? 0.934 -5.293 -2.615 1 95.06 34 GLY B N 1
ATOM 1811 C CA . GLY B 1 34 ? 0.636 -4.863 -3.973 1 95.06 34 GLY B CA 1
ATOM 1812 C C . GLY B 1 34 ? -0.484 -5.656 -4.617 1 95.06 34 GLY B C 1
ATOM 1813 O O . GLY B 1 34 ? -0.399 -6.883 -4.73 1 95.06 34 GLY B O 1
ATOM 1814 N N . VAL B 1 35 ? -1.496 -5.012 -5.07 1 94.69 35 VAL B N 1
ATOM 1815 C CA . VAL B 1 35 ? -2.654 -5.672 -5.668 1 94.69 35 VAL B CA 1
ATOM 1816 C C . VAL B 1 35 ? -2.814 -5.223 -7.117 1 94.69 35 VAL B C 1
ATOM 1818 O O . VAL B 1 35 ? -2.697 -4.031 -7.422 1 94.69 35 VAL B O 1
ATOM 1821 N N . CYS B 1 36 ? -3.047 -6.188 -7.988 1 94.88 36 CYS B N 1
ATOM 1822 C CA . CYS B 1 36 ? -3.285 -5.957 -9.414 1 94.88 36 CYS B CA 1
ATOM 1823 C C . CYS B 1 36 ? -2.205 -5.062 -10.008 1 94.88 36 CYS B C 1
ATOM 1825 O O . CYS B 1 36 ? -1.049 -5.469 -10.125 1 94.88 36 CYS B O 1
ATOM 1827 N N . ASN B 1 37 ? -2.461 -3.789 -10.25 1 93.12 37 ASN B N 1
ATOM 1828 C CA . ASN B 1 37 ? -1.435 -2.92 -10.82 1 93.12 37 ASN B CA 1
ATOM 1829 C C . ASN B 1 37 ? -0.257 -2.746 -9.867 1 93.12 37 ASN B C 1
ATOM 1831 O O . ASN B 1 37 ? 0.885 -2.59 -10.297 1 93.12 37 ASN B O 1
ATOM 1835 N N . GLY B 1 38 ? -0.624 -2.727 -8.609 1 94.88 38 GLY B N 1
ATOM 1836 C CA . GLY B 1 38 ? 0.444 -2.711 -7.625 1 94.88 38 GLY B CA 1
ATOM 1837 C C . GLY B 1 38 ? 1.31 -3.957 -7.66 1 94.88 38 GLY B C 1
ATOM 1838 O O . GLY B 1 38 ? 2.521 -3.883 -7.441 1 94.88 38 GLY B O 1
ATOM 1839 N N . CYS B 1 39 ? 0.675 -5.059 -7.906 1 96.88 39 CYS B N 1
ATOM 1840 C CA . CYS B 1 39 ? 1.403 -6.312 -8.078 1 96.88 39 CYS B CA 1
ATOM 1841 C C . CYS B 1 39 ? 2.381 -6.219 -9.242 1 96.88 39 CYS B C 1
ATOM 1843 O O . CYS B 1 39 ? 3.559 -6.547 -9.102 1 96.88 39 CYS B O 1
ATOM 1845 N N . GLN B 1 40 ? 1.913 -5.727 -10.344 1 95.69 40 GLN B N 1
ATOM 1846 C CA . GLN B 1 40 ? 2.748 -5.59 -11.531 1 95.69 40 GLN B CA 1
ATOM 1847 C C . GLN B 1 40 ? 3.91 -4.633 -11.281 1 95.69 40 GLN B C 1
ATOM 1849 O O . GLN B 1 40 ? 5.051 -4.926 -11.641 1 95.69 40 GLN B O 1
ATOM 1854 N N . MET B 1 41 ? 3.633 -3.541 -10.648 1 94.5 41 MET B N 1
ATOM 1855 C CA . MET B 1 41 ? 4.668 -2.551 -10.375 1 94.5 41 MET B CA 1
ATOM 1856 C C . MET B 1 41 ? 5.758 -3.139 -9.477 1 94.5 41 MET B C 1
ATOM 1858 O O . MET B 1 41 ? 6.941 -3.055 -9.805 1 94.5 41 MET B O 1
ATOM 1862 N N . MET B 1 42 ? 5.363 -3.742 -8.414 1 96.94 42 MET B N 1
ATOM 1863 C CA . MET B 1 42 ? 6.324 -4.281 -7.457 1 96.94 42 MET B CA 1
ATOM 1864 C C . MET B 1 42 ? 7.109 -5.438 -8.062 1 96.94 42 MET B C 1
ATOM 1866 O O . MET B 1 42 ? 8.312 -5.57 -7.828 1 96.94 42 MET B O 1
ATOM 1870 N N . SER B 1 43 ? 6.445 -6.242 -8.82 1 97.75 43 SER B N 1
ATOM 1871 C CA . SER B 1 43 ? 7.145 -7.328 -9.5 1 97.75 43 SER B CA 1
ATOM 1872 C C . SER B 1 43 ? 8.211 -6.793 -10.445 1 97.75 43 SER B C 1
ATOM 1874 O O . SER B 1 43 ? 9.328 -7.316 -10.492 1 97.75 43 SER B O 1
ATOM 1876 N N . ASN B 1 44 ? 7.91 -5.75 -11.195 1 95.44 44 ASN B N 1
ATOM 1877 C CA . ASN B 1 44 ? 8.852 -5.125 -12.117 1 95.44 44 ASN B CA 1
ATOM 1878 C C . ASN B 1 44 ? 10.039 -4.512 -11.391 1 95.44 44 ASN B C 1
ATOM 1880 O O . ASN B 1 44 ? 11.117 -4.352 -11.969 1 95.44 44 ASN B O 1
ATOM 1884 N N . LEU B 1 45 ? 9.844 -4.203 -10.148 1 94.94 45 LEU B N 1
ATOM 1885 C CA . LEU B 1 45 ? 10.883 -3.545 -9.359 1 94.94 45 LEU B CA 1
ATOM 1886 C C . LEU B 1 45 ? 11.469 -4.5 -8.32 1 94.94 45 LEU B C 1
ATOM 1888 O O . LEU B 1 45 ? 12.039 -4.059 -7.32 1 94.94 45 LEU B O 1
ATOM 1892 N N . ARG B 1 46 ? 11.305 -5.75 -8.523 1 95.62 46 ARG B N 1
ATOM 1893 C CA . ARG B 1 46 ? 11.656 -6.762 -7.531 1 95.62 46 ARG B CA 1
ATOM 1894 C C . ARG B 1 46 ? 13.117 -6.6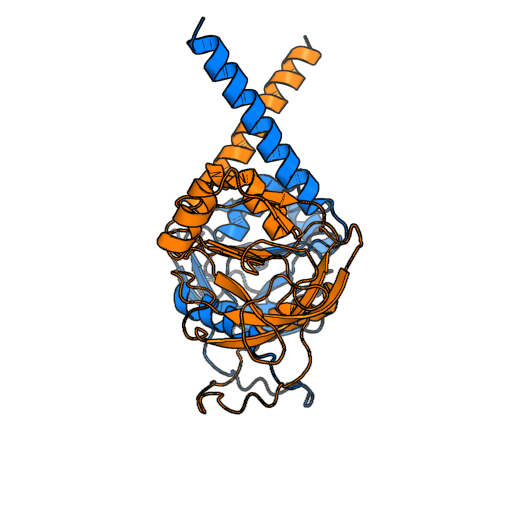21 -7.098 1 95.62 46 ARG B C 1
ATOM 1896 O O . ARG B 1 46 ? 13.461 -6.934 -5.957 1 95.62 46 ARG B O 1
ATOM 1903 N N . GLU B 1 47 ? 14.016 -6.07 -7.918 1 94.88 47 GLU B N 1
ATOM 1904 C CA . GLU B 1 47 ? 15.43 -5.898 -7.586 1 94.88 47 GLU B CA 1
ATOM 1905 C C . GLU B 1 47 ? 15.602 -5.004 -6.359 1 94.88 47 GLU B C 1
ATOM 1907 O O . GLU B 1 47 ? 16.625 -5.07 -5.68 1 94.88 47 GLU B O 1
ATOM 1912 N N . LEU B 1 48 ? 14.664 -4.184 -6.125 1 95.5 48 LEU B N 1
ATOM 1913 C CA . LEU B 1 48 ? 14.742 -3.24 -5.016 1 95.5 48 LEU B CA 1
ATOM 1914 C C . LEU B 1 48 ? 14.109 -3.822 -3.758 1 95.5 48 LEU B C 1
ATOM 1916 O O . LEU B 1 48 ? 14.164 -3.211 -2.688 1 95.5 48 LEU B O 1
ATOM 1920 N N . ILE B 1 49 ? 13.477 -4.953 -3.834 1 96.5 49 ILE B N 1
ATOM 1921 C CA . ILE B 1 49 ? 12.727 -5.559 -2.736 1 96.5 49 ILE B CA 1
ATOM 1922 C C . ILE B 1 49 ? 13.461 -6.805 -2.24 1 96.5 49 ILE B C 1
ATOM 1924 O O . ILE B 1 49 ? 13.5 -7.828 -2.926 1 96.5 49 ILE B O 1
ATOM 1928 N N . PRO B 1 50 ? 14.039 -6.738 -1.064 1 96.75 50 PRO B N 1
ATOM 1929 C CA . PRO B 1 50 ? 14.797 -7.887 -0.554 1 96.75 50 PRO B CA 1
ATOM 1930 C C . PRO B 1 50 ? 13.961 -9.164 -0.498 1 96.75 50 PRO B C 1
ATOM 1932 O O . PRO B 1 50 ? 12.797 -9.125 -0.09 1 96.75 50 PRO B O 1
ATOM 1935 N N . GLY B 1 51 ? 14.586 -10.281 -0.987 1 97.25 51 GLY B N 1
ATOM 1936 C CA . GLY B 1 51 ? 13.93 -11.578 -0.887 1 97.25 51 GLY B CA 1
ATOM 1937 C C . GLY B 1 51 ? 12.922 -11.82 -1.998 1 97.25 51 GLY B C 1
ATOM 1938 O O . GLY B 1 51 ? 12.094 -12.727 -1.905 1 97.25 51 GLY B O 1
ATOM 1939 N N . SER B 1 52 ? 12.961 -10.984 -3.055 1 97.94 52 SER B N 1
ATOM 1940 C CA . SER B 1 52 ? 11.977 -11.109 -4.121 1 97.94 52 SER B CA 1
ATOM 1941 C C . SER B 1 52 ? 12.633 -11.492 -5.441 1 97.94 52 SER B C 1
ATOM 1943 O O . SER B 1 52 ? 12.047 -11.305 -6.512 1 97.94 52 SER B O 1
ATOM 1945 N N . ASP B 1 53 ? 13.781 -12.086 -5.441 1 97.31 53 ASP B N 1
ATOM 1946 C CA . ASP B 1 53 ? 14.562 -12.398 -6.637 1 97.31 53 ASP B CA 1
ATOM 1947 C C . ASP B 1 53 ? 13.805 -13.375 -7.539 1 97.31 53 ASP B C 1
ATOM 1949 O O . ASP B 1 53 ? 13.977 -13.352 -8.758 1 97.31 53 ASP B O 1
ATOM 1953 N N . LEU B 1 54 ? 13.008 -14.18 -6.973 1 98.19 54 LEU B N 1
ATOM 1954 C CA . LEU B 1 54 ? 12.352 -15.25 -7.727 1 98.19 54 LEU B CA 1
ATOM 1955 C C . LEU B 1 54 ? 10.953 -14.828 -8.156 1 98.19 54 LEU B C 1
ATOM 1957 O O . LEU B 1 54 ? 10.211 -15.625 -8.727 1 98.19 54 LEU B O 1
ATOM 1961 N N . TRP B 1 55 ? 10.539 -13.586 -7.805 1 98.62 55 TRP B N 1
ATOM 1962 C CA . TRP B 1 55 ? 9.211 -13.148 -8.234 1 98.62 55 TRP B CA 1
ATOM 1963 C C . TRP B 1 55 ? 9.086 -13.234 -9.758 1 98.62 55 TRP B C 1
ATOM 1965 O O . TRP B 1 55 ? 10.008 -12.859 -10.484 1 98.62 55 TRP B O 1
ATOM 1975 N N . PRO B 1 56 ? 7.977 -13.75 -10.242 1 98.44 56 PRO B N 1
ATOM 1976 C CA . PRO B 1 56 ? 7.75 -13.82 -11.688 1 98.44 56 PRO B CA 1
ATOM 1977 C C . PRO B 1 56 ? 7.293 -12.484 -12.273 1 98.44 56 PRO B C 1
ATOM 1979 O O . PRO B 1 56 ? 7.109 -11.508 -11.539 1 98.44 56 PRO B O 1
ATOM 1982 N N . ARG B 1 57 ? 7.125 -12.484 -13.539 1 97.19 57 ARG B N 1
ATOM 1983 C CA . ARG B 1 57 ? 6.41 -11.422 -14.234 1 97.19 57 ARG B CA 1
ATOM 1984 C C . ARG B 1 57 ? 4.941 -11.781 -14.43 1 97.19 57 ARG B C 1
ATOM 1986 O O . ARG B 1 57 ? 4.578 -12.961 -14.414 1 97.19 57 ARG B O 1
ATOM 1993 N N . PHE B 1 58 ? 4.188 -10.773 -14.57 1 98 58 PHE B N 1
ATOM 1994 C CA . PHE B 1 58 ? 2.777 -10.945 -14.898 1 98 58 PHE B CA 1
ATOM 1995 C C . PHE B 1 58 ? 2.471 -10.383 -16.281 1 98 58 PHE B C 1
ATOM 1997 O O . PHE B 1 58 ? 2.701 -9.203 -16.547 1 98 58 PHE B O 1
ATOM 2004 N N . VAL B 1 59 ? 1.975 -11.266 -17.125 1 97.81 59 VAL B N 1
ATOM 2005 C CA . VAL B 1 59 ? 1.824 -10.922 -18.547 1 97.81 59 VAL B CA 1
ATOM 2006 C C . VAL B 1 59 ? 0.38 -11.148 -18.984 1 97.81 59 VAL B C 1
ATOM 2008 O O . VAL B 1 59 ? -0.498 -11.383 -18.141 1 97.81 59 VAL B O 1
ATOM 2011 N N . ARG B 1 60 ? 0.153 -11.023 -20.25 1 97.25 60 ARG B N 1
ATOM 2012 C CA . ARG B 1 60 ? -1.183 -11.164 -20.812 1 97.25 60 ARG B CA 1
ATOM 2013 C C . ARG B 1 60 ? -1.781 -12.523 -20.484 1 97.25 60 ARG B C 1
ATOM 2015 O O . ARG B 1 60 ? -1.097 -13.547 -20.562 1 97.25 60 ARG B O 1
ATOM 2022 N N . ASN B 1 61 ? -3.039 -12.422 -20.094 1 97.75 61 ASN B N 1
ATOM 2023 C CA . ASN B 1 61 ? -3.738 -13.672 -19.797 1 97.75 61 ASN B CA 1
ATOM 2024 C C . ASN B 1 61 ? -3.674 -14.641 -20.984 1 97.75 61 ASN B C 1
ATOM 2026 O O . ASN B 1 61 ? -3.732 -14.227 -22.141 1 97.75 61 ASN B O 1
ATOM 2030 N N . GLN B 1 62 ? -3.633 -15.891 -20.672 1 95.75 62 GLN B N 1
ATOM 2031 C CA . GLN B 1 62 ? -3.65 -16.906 -21.719 1 95.75 62 GLN B CA 1
ATOM 2032 C C . GLN B 1 62 ? -4.938 -16.828 -22.531 1 95.75 62 GLN B C 1
ATOM 2034 O O . GLN B 1 62 ? -4.93 -17.094 -23.734 1 95.75 62 GLN B O 1
ATOM 2039 N N . SER B 1 63 ? -6.043 -16.469 -21.891 1 91.75 63 SER B N 1
ATOM 2040 C CA . SER B 1 63 ? -7.332 -16.344 -22.562 1 91.75 63 SER B CA 1
ATOM 2041 C C . SER B 1 63 ? -7.324 -15.211 -23.578 1 91.75 63 SER B C 1
ATOM 2043 O O . SER B 1 63 ? -8.227 -15.109 -24.406 1 91.75 63 SER B O 1
ATOM 2045 N N . ASP B 1 64 ? -6.398 -14.312 -23.453 1 91.75 64 ASP B N 1
ATOM 2046 C CA . ASP B 1 64 ? -6.258 -13.125 -24.281 1 91.75 64 ASP B CA 1
ATOM 2047 C C . ASP B 1 64 ? -7.434 -12.172 -24.078 1 91.75 64 ASP B C 1
ATOM 2049 O O . ASP B 1 64 ? -7.844 -11.477 -25.016 1 91.75 64 ASP B O 1
ATOM 2053 N N . ARG B 1 65 ? -8.047 -12.273 -22.875 1 91.75 65 ARG B N 1
ATOM 2054 C CA . ARG B 1 65 ? -9.195 -11.438 -22.531 1 91.75 65 ARG B CA 1
ATOM 2055 C C . ARG B 1 65 ? -8.992 -10.758 -21.188 1 91.75 65 ARG B C 1
ATOM 2057 O O . ARG B 1 65 ? -8.195 -11.227 -20.359 1 91.75 65 ARG B O 1
ATOM 2064 N N . PHE B 1 66 ? -9.672 -9.555 -21.141 1 94.5 66 PHE B N 1
ATOM 2065 C CA . PHE B 1 66 ? -9.844 -8.992 -19.797 1 94.5 66 PHE B CA 1
ATOM 2066 C C . PHE B 1 66 ? -10.82 -9.828 -18.984 1 94.5 66 PHE B C 1
ATOM 2068 O O . PHE B 1 66 ? -11.945 -10.078 -19.422 1 94.5 66 PHE B O 1
ATOM 2075 N N . GLU B 1 67 ? -10.336 -10.297 -17.891 1 94.25 67 GLU B N 1
ATOM 2076 C CA . GLU B 1 67 ? -11.156 -11.133 -17.016 1 94.25 67 GLU B CA 1
ATOM 2077 C C . GLU B 1 67 ? -11.812 -10.297 -15.914 1 94.25 67 GLU B C 1
ATOM 2079 O O . GLU B 1 67 ? -11.156 -9.469 -15.273 1 94.25 67 GLU B O 1
ATOM 2084 N N . ALA B 1 68 ? -13.078 -10.391 -15.703 1 93.44 68 ALA B N 1
ATOM 2085 C CA . ALA B 1 68 ? -13.875 -9.82 -14.617 1 93.44 68 ALA B CA 1
ATOM 2086 C C . ALA B 1 68 ? -14.805 -10.859 -14.016 1 93.44 68 ALA B C 1
ATOM 2088 O O . ALA B 1 68 ? -15.945 -11.023 -14.461 1 93.44 68 ALA B O 1
ATOM 2089 N N . ARG B 1 69 ? -14.359 -11.539 -13.047 1 93.25 69 ARG B N 1
ATOM 2090 C CA . ARG B 1 69 ? -15.102 -12.648 -12.461 1 93.25 69 ARG B CA 1
ATOM 2091 C C . ARG B 1 69 ? -14.617 -12.953 -11.047 1 93.25 69 ARG B C 1
ATOM 2093 O O . ARG B 1 69 ? -13.586 -12.43 -10.617 1 93.25 69 ARG B O 1
ATOM 2100 N N . PHE B 1 70 ? -15.398 -13.719 -10.383 1 90.62 70 PHE B N 1
ATOM 2101 C CA . PHE B 1 70 ? -14.93 -14.305 -9.133 1 90.62 70 PHE B CA 1
ATOM 2102 C C . PHE B 1 70 ? -14.312 -15.68 -9.375 1 90.62 70 PHE B C 1
ATOM 2104 O O . PHE B 1 70 ? -14.828 -16.453 -10.18 1 90.62 70 PHE B O 1
ATOM 2111 N N . SER B 1 71 ? -13.266 -15.961 -8.758 1 94.06 71 SER B N 1
ATOM 2112 C CA . SER B 1 71 ? -12.609 -17.266 -8.781 1 94.06 71 SER B CA 1
ATOM 2113 C C . SER B 1 71 ? -12.297 -17.734 -7.367 1 94.06 71 SER B C 1
ATOM 2115 O O . SER B 1 71 ? -12.305 -16.953 -6.418 1 94.06 71 SER B O 1
ATOM 2117 N N . LEU B 1 72 ? -12.141 -19.016 -7.293 1 92.56 72 LEU B N 1
ATOM 2118 C CA . LEU B 1 72 ? -11.758 -19.594 -6.004 1 92.56 72 LEU B CA 1
ATOM 2119 C C . LEU B 1 72 ? -10.242 -19.719 -5.891 1 92.56 72 LEU B C 1
ATOM 2121 O O . LEU B 1 72 ? -9.578 -20.172 -6.828 1 92.56 72 LEU B O 1
ATOM 2125 N N . VAL B 1 73 ? -9.742 -19.281 -4.688 1 95.81 73 VAL B N 1
ATOM 2126 C CA . VAL B 1 73 ? -8.312 -19.438 -4.43 1 95.81 73 VAL B CA 1
ATOM 2127 C C . VAL B 1 73 ? -8.109 -20.156 -3.096 1 95.81 73 VAL B C 1
ATOM 2129 O O . VAL B 1 73 ? -9 -20.156 -2.244 1 95.81 73 VAL B O 1
ATOM 2132 N N . GLU B 1 74 ? -6.988 -20.734 -3.018 1 95.19 74 GLU B N 1
ATOM 2133 C CA . GLU B 1 74 ? -6.504 -21.266 -1.75 1 95.19 74 GLU B CA 1
ATOM 2134 C C . GLU B 1 74 ? -5.281 -20.5 -1.254 1 95.19 74 GLU B C 1
ATOM 2136 O O . GLU B 1 74 ? -4.383 -20.188 -2.035 1 95.19 74 GLU B O 1
ATOM 2141 N N . VAL B 1 75 ? -5.301 -20.109 0.05 1 94.5 75 VAL B N 1
ATOM 2142 C CA . VAL B 1 75 ? -4.109 -19.547 0.679 1 94.5 75 VAL B CA 1
ATOM 2143 C C . VAL B 1 75 ? -3.107 -20.672 0.973 1 94.5 75 VAL B C 1
ATOM 2145 O O . VAL B 1 75 ? -3.408 -21.609 1.72 1 94.5 75 VAL B O 1
ATOM 2148 N N . THR B 1 76 ? -1.947 -20.594 0.425 1 97.5 76 THR B N 1
ATOM 2149 C CA . THR B 1 76 ? -0.921 -21.609 0.585 1 97.5 76 THR B CA 1
ATOM 2150 C C . THR B 1 76 ? -0.013 -21.281 1.769 1 97.5 76 THR B C 1
ATOM 2152 O O . THR B 1 76 ? -0.048 -20.172 2.297 1 97.5 76 THR B O 1
ATOM 2155 N N . GLN B 1 77 ? 0.682 -22.359 2.207 1 96.62 77 GLN B N 1
ATOM 2156 C CA . GLN B 1 77 ? 1.741 -22.094 3.176 1 96.62 77 GLN B CA 1
ATOM 2157 C C . GLN B 1 77 ? 2.859 -21.266 2.559 1 96.62 77 GLN B C 1
ATOM 2159 O O . GLN B 1 77 ? 3.416 -21.625 1.523 1 96.62 77 GLN B O 1
ATOM 2164 N N . SER B 1 78 ? 3.184 -20.141 3.176 1 97.12 78 SER B N 1
ATOM 2165 C CA . SER B 1 78 ? 4.23 -19.219 2.746 1 97.12 78 SER B CA 1
ATOM 2166 C C . SER B 1 78 ? 4.684 -18.328 3.893 1 97.12 78 SER B C 1
ATOM 2168 O O . SER B 1 78 ? 4.059 -18.297 4.953 1 97.12 78 SER B O 1
ATOM 2170 N N . PRO B 1 79 ? 5.734 -17.594 3.76 1 97.25 79 PRO B N 1
ATOM 2171 C CA . PRO B 1 79 ? 6.191 -16.688 4.824 1 97.25 79 PRO B CA 1
ATOM 2172 C C . PRO B 1 79 ? 5.352 -15.422 4.93 1 97.25 79 PRO B C 1
ATOM 2174 O O . PRO B 1 79 ? 5.613 -14.57 5.777 1 97.25 79 PRO B O 1
ATOM 2177 N N . SER B 1 80 ? 4.324 -15.234 4.117 1 96.12 80 SER B N 1
ATOM 2178 C CA . SER B 1 80 ? 3.586 -13.977 4.082 1 96.12 80 SER B CA 1
ATOM 2179 C C . SER B 1 80 ? 3.018 -13.625 5.453 1 96.12 80 SER B C 1
ATOM 2181 O O . SER B 1 80 ? 2.176 -14.352 5.984 1 96.12 80 SER B O 1
ATOM 2183 N N . LEU B 1 81 ? 3.387 -12.484 5.93 1 93.19 81 LEU B N 1
ATOM 2184 C CA . LEU B 1 81 ? 2.875 -11.992 7.203 1 93.19 81 LEU B CA 1
ATOM 2185 C C . LEU B 1 81 ? 1.444 -11.484 7.059 1 93.19 81 LEU B C 1
ATOM 2187 O O . LEU B 1 81 ? 0.659 -11.539 8.008 1 93.19 81 LEU B O 1
ATOM 2191 N N . LEU B 1 82 ? 1.108 -11.023 5.898 1 90.62 82 LEU B N 1
ATOM 2192 C CA . LEU B 1 82 ? -0.216 -10.477 5.621 1 90.62 82 LEU B CA 1
ATOM 2193 C C . LEU B 1 82 ? -1.26 -11.594 5.566 1 90.62 82 LEU B C 1
ATOM 2195 O O . LEU B 1 82 ? -2.439 -11.352 5.836 1 90.62 82 LEU B O 1
ATOM 2199 N N . LEU B 1 83 ? -0.82 -12.828 5.289 1 91.31 83 LEU B N 1
ATOM 2200 C CA . LEU B 1 83 ? -1.761 -13.938 5.145 1 91.31 83 LEU B CA 1
ATOM 2201 C C . LEU B 1 83 ? -1.599 -14.938 6.281 1 91.31 83 LEU B C 1
ATOM 2203 O O . LEU B 1 83 ? -2.076 -16.078 6.188 1 91.31 83 LEU B O 1
ATOM 2207 N N . GLU B 1 84 ? -0.934 -14.57 7.266 1 88.56 84 GLU B N 1
ATOM 2208 C CA . GLU B 1 84 ? -0.712 -15.43 8.422 1 88.56 84 GLU B CA 1
ATOM 2209 C C . GLU B 1 84 ? -2.033 -15.922 9.008 1 88.56 84 GLU B C 1
ATOM 2211 O O . GLU B 1 84 ? -2.971 -15.141 9.18 1 88.56 84 GLU B O 1
ATOM 2216 N N . GLY B 1 85 ? -2.092 -17.219 9.273 1 85.88 85 GLY B N 1
ATOM 2217 C CA . GLY B 1 85 ? -3.268 -17.812 9.898 1 85.88 85 GLY B CA 1
ATOM 2218 C C . GLY B 1 85 ? -4.371 -18.141 8.914 1 85.88 85 GLY B C 1
ATOM 2219 O O . GLY B 1 85 ? -5.445 -18.594 9.297 1 85.88 85 GLY B O 1
ATOM 2220 N N . MET B 1 86 ? -4.098 -18 7.633 1 87.56 86 MET B N 1
ATOM 2221 C CA . MET B 1 86 ? -5.141 -18.203 6.633 1 87.56 86 MET B CA 1
ATOM 2222 C C . MET B 1 86 ? -4.844 -19.422 5.773 1 87.56 86 MET B C 1
ATOM 2224 O O . MET B 1 86 ? -5.617 -19.75 4.875 1 87.56 86 MET B O 1
ATOM 2228 N N . VAL B 1 87 ? -3.785 -20.078 6.074 1 91.06 87 VAL B N 1
ATOM 2229 C CA . VAL B 1 87 ? -3.334 -21.203 5.258 1 91.06 87 VAL B CA 1
ATOM 2230 C C . VAL B 1 87 ? -4.434 -22.25 5.172 1 91.06 87 VAL B C 1
ATOM 2232 O O . VAL B 1 87 ? -5.074 -22.578 6.176 1 91.06 87 VAL B O 1
ATOM 2235 N N . GLY B 1 88 ? -4.656 -22.688 3.914 1 90.12 88 GLY B N 1
ATOM 2236 C CA . GLY B 1 88 ? -5.633 -23.75 3.695 1 90.12 88 GLY B CA 1
ATOM 2237 C C . GLY B 1 88 ? -7.023 -23.219 3.41 1 90.12 88 GLY B C 1
ATOM 2238 O O . GLY B 1 88 ? -7.887 -23.953 2.932 1 90.12 88 GLY B O 1
ATOM 2239 N N . SER B 1 89 ? -7.246 -21.969 3.729 1 86.94 89 SER B N 1
ATOM 2240 C CA . SER B 1 89 ? -8.539 -21.344 3.434 1 86.94 89 SER B CA 1
ATOM 2241 C C . SER B 1 89 ? -8.789 -21.281 1.93 1 86.94 89 SER B C 1
ATOM 2243 O O . SER B 1 89 ? -7.871 -20.984 1.156 1 86.94 89 SER B O 1
ATOM 2245 N N . ARG B 1 90 ? -9.984 -21.703 1.581 1 89.69 90 ARG B N 1
ATOM 2246 C CA . ARG B 1 90 ? -10.461 -21.547 0.211 1 89.69 90 ARG B CA 1
ATOM 2247 C C . ARG B 1 90 ? -11.578 -20.516 0.135 1 89.69 90 ARG B C 1
ATOM 2249 O O . ARG B 1 90 ? -12.617 -20.672 0.779 1 89.69 90 ARG B O 1
ATOM 2256 N N . MET B 1 91 ? -11.289 -19.453 -0.648 1 86.12 91 MET B N 1
ATOM 2257 C CA . MET B 1 91 ? -12.219 -18.328 -0.652 1 86.12 91 MET B CA 1
ATOM 2258 C C . MET B 1 91 ? -12.359 -17.734 -2.053 1 86.12 91 MET B C 1
ATOM 2260 O O . MET B 1 91 ? -11.414 -17.781 -2.846 1 86.12 91 MET B O 1
ATOM 2264 N N . PRO B 1 92 ? -13.586 -17.281 -2.289 1 89 92 PRO B N 1
ATOM 2265 C CA . PRO B 1 92 ? -13.711 -16.516 -3.541 1 89 92 PRO B CA 1
ATOM 2266 C C . PRO B 1 92 ? -12.914 -15.219 -3.529 1 89 92 PRO B C 1
ATOM 2268 O O . PRO B 1 92 ? -12.75 -14.602 -2.475 1 89 92 PRO B O 1
ATOM 2271 N N . ILE B 1 93 ? -12.469 -14.828 -4.637 1 90.81 93 ILE B N 1
ATOM 2272 C CA . ILE B 1 93 ? -11.734 -13.57 -4.785 1 90.81 93 ILE B CA 1
ATOM 2273 C C . ILE B 1 93 ? -12.055 -12.938 -6.137 1 90.81 93 ILE B C 1
ATOM 2275 O O . ILE B 1 93 ? -12.359 -13.641 -7.102 1 90.81 93 ILE B O 1
ATOM 2279 N N . ALA B 1 94 ? -12 -11.633 -6.184 1 90.81 94 ALA B N 1
ATOM 2280 C CA . ALA B 1 94 ? -12.344 -10.914 -7.406 1 90.81 94 ALA B CA 1
ATOM 2281 C C . ALA B 1 94 ? -11.141 -10.789 -8.328 1 90.81 94 ALA B C 1
ATOM 2283 O O . ALA B 1 94 ? -10.055 -10.383 -7.898 1 90.81 94 ALA B O 1
ATOM 2284 N N . VAL B 1 95 ? -11.359 -11.203 -9.547 1 93.5 95 VAL B N 1
ATOM 2285 C CA . VAL B 1 95 ? -10.359 -11.047 -10.602 1 93.5 95 VAL B CA 1
ATOM 2286 C C . VAL B 1 95 ? -10.797 -9.938 -11.562 1 93.5 95 VAL B C 1
ATOM 2288 O O . VAL B 1 95 ? -11.938 -9.922 -12.023 1 93.5 95 VAL B O 1
ATOM 2291 N N . SER B 1 96 ? -9.922 -8.969 -11.852 1 92.38 96 SER B N 1
ATOM 2292 C CA . SER B 1 96 ? -10.211 -7.863 -12.75 1 92.38 96 SER B CA 1
ATOM 2293 C C . SER B 1 96 ? -8.953 -7.402 -13.484 1 92.38 96 SER B C 1
ATOM 2295 O O . SER B 1 96 ? -8.461 -6.297 -13.25 1 92.38 96 SER B O 1
ATOM 2297 N N . HIS B 1 97 ? -8.516 -8.195 -14.367 1 94 97 HIS B N 1
ATOM 2298 C CA . HIS B 1 97 ? -7.285 -7.871 -15.078 1 94 97 HIS B CA 1
ATOM 2299 C C . HIS B 1 97 ? -7.207 -8.602 -16.422 1 94 97 HIS B C 1
ATOM 2301 O O . HIS B 1 97 ? -7.883 -9.609 -16.625 1 94 97 HIS B O 1
ATOM 2307 N N . GLY B 1 98 ? -6.363 -8.016 -17.266 1 96.06 98 GLY B N 1
ATOM 2308 C CA . GLY B 1 98 ? -6.043 -8.664 -18.531 1 96.06 98 GLY B CA 1
ATOM 2309 C C . GLY B 1 98 ? -4.629 -9.211 -18.578 1 96.06 98 GLY B C 1
ATOM 2310 O O . GLY B 1 98 ? -4.281 -9.969 -19.484 1 96.06 98 GLY B O 1
ATOM 2311 N N . GLU B 1 99 ? -3.85 -8.82 -17.688 1 96.12 99 GLU B N 1
ATOM 2312 C CA . GLU B 1 99 ? -2.443 -9.211 -17.609 1 96.12 99 GLU B CA 1
ATOM 2313 C C . GLU B 1 99 ? -2.098 -9.789 -16.25 1 96.12 99 GLU B C 1
ATOM 2315 O O . GLU B 1 99 ? -1.325 -9.195 -15.492 1 96.12 99 GLU B O 1
ATOM 2320 N N . GLY B 1 100 ? -2.607 -10.984 -16.016 1 97.56 100 GLY B N 1
ATOM 2321 C CA . GLY B 1 100 ? -2.408 -11.586 -14.711 1 97.56 100 GLY B CA 1
ATOM 2322 C C . GLY B 1 100 ? -1.679 -12.914 -14.773 1 97.56 100 GLY B C 1
ATOM 2323 O O . GLY B 1 100 ? -1.409 -13.531 -13.734 1 97.56 100 GLY B O 1
ATOM 2324 N N . GLN B 1 101 ? -1.287 -13.352 -15.961 1 98.5 101 GLN B N 1
ATOM 2325 C CA . GLN B 1 101 ? -0.609 -14.641 -16.094 1 98.5 101 GLN B CA 1
ATOM 2326 C C . GLN B 1 101 ? 0.815 -14.57 -15.547 1 98.5 101 GLN B C 1
ATOM 2328 O O . GLN B 1 101 ? 1.576 -13.664 -15.906 1 98.5 101 GLN B O 1
ATOM 2333 N N . VAL B 1 102 ? 1.138 -15.539 -14.734 1 98.44 102 VAL B N 1
ATOM 2334 C CA . VAL B 1 102 ? 2.492 -15.664 -14.203 1 98.44 102 VAL B CA 1
ATOM 2335 C C . VAL B 1 102 ? 3.422 -16.219 -15.289 1 98.44 102 VAL B C 1
ATOM 2337 O O . VAL B 1 102 ? 3.158 -17.266 -15.859 1 98.44 102 VAL B O 1
ATOM 2340 N N . GLU B 1 103 ? 4.445 -15.445 -15.523 1 98.25 103 GLU B N 1
ATOM 2341 C CA . GLU B 1 103 ? 5.5 -15.875 -16.438 1 98.25 103 GLU B CA 1
ATOM 2342 C C . GLU B 1 103 ? 6.82 -16.094 -15.695 1 98.25 103 GLU B C 1
ATOM 2344 O O . GLU B 1 103 ? 7.352 -15.164 -15.086 1 98.25 103 GLU B O 1
ATOM 2349 N N . VAL B 1 104 ? 7.34 -17.297 -15.766 1 97.81 104 VAL B N 1
ATOM 2350 C CA . VAL B 1 104 ? 8.633 -17.656 -15.188 1 97.81 104 VAL B CA 1
ATOM 2351 C C . VAL B 1 104 ? 9.664 -17.828 -16.297 1 97.81 104 VAL B C 1
ATOM 2353 O O . VAL B 1 104 ? 9.305 -17.984 -17.469 1 97.81 104 VAL B O 1
ATOM 2356 N N . ARG B 1 105 ? 10.906 -17.797 -15.914 1 97.19 105 ARG B N 1
ATOM 2357 C CA . ARG B 1 105 ? 11.984 -17.922 -16.891 1 97.19 105 ARG B CA 1
ATOM 2358 C C . ARG B 1 105 ? 12.031 -19.328 -17.469 1 97.19 105 ARG B C 1
ATOM 2360 O O . ARG B 1 105 ? 12.266 -19.5 -18.672 1 97.19 105 ARG B O 1
ATOM 2367 N N . ASP B 1 106 ? 11.992 -20.344 -16.672 1 97.31 106 ASP B N 1
ATOM 2368 C CA . ASP B 1 106 ? 12.016 -21.766 -17.031 1 97.31 106 ASP B CA 1
ATOM 2369 C C . ASP B 1 106 ? 11.492 -22.625 -15.891 1 97.31 106 ASP B C 1
ATOM 2371 O O . ASP B 1 106 ? 11.055 -22.109 -14.859 1 97.31 106 ASP B O 1
ATOM 2375 N N . SER B 1 107 ? 11.531 -23.906 -16.219 1 97.38 107 SER B N 1
ATOM 2376 C CA . SER B 1 107 ? 10.992 -24.844 -15.242 1 97.38 107 SER B CA 1
ATOM 2377 C C . SER B 1 107 ? 11.789 -24.812 -13.945 1 97.38 107 SER B C 1
ATOM 2379 O O . SER B 1 107 ? 11.242 -25.031 -12.867 1 97.38 107 SER B O 1
ATOM 2381 N N . ALA B 1 108 ? 13.039 -24.516 -14.016 1 98.12 108 ALA B N 1
ATOM 2382 C CA . ALA B 1 108 ? 13.875 -24.422 -12.82 1 98.12 108 ALA B CA 1
ATOM 2383 C C . ALA B 1 108 ? 13.461 -23.234 -11.953 1 98.12 108 ALA B C 1
ATOM 2385 O O . ALA B 1 108 ? 13.438 -23.328 -10.727 1 98.12 108 ALA B O 1
ATOM 2386 N N . HIS B 1 109 ? 13.211 -22.172 -12.602 1 98.25 109 HIS B N 1
ATOM 2387 C CA . HIS B 1 109 ? 12.734 -20.984 -11.906 1 98.25 109 HIS B CA 1
ATOM 2388 C C . HIS B 1 109 ? 11.43 -21.266 -11.164 1 98.25 109 HIS B C 1
ATOM 2390 O O . HIS B 1 109 ? 11.305 -20.953 -9.984 1 98.25 109 HIS B O 1
ATOM 2396 N N . LEU B 1 110 ? 10.523 -21.859 -11.836 1 98.44 110 LEU B N 1
ATOM 2397 C CA . LEU B 1 110 ? 9.242 -22.234 -11.234 1 98.44 110 LEU B CA 1
ATOM 2398 C C . LEU B 1 110 ? 9.453 -23.141 -10.031 1 98.44 110 LEU B C 1
ATOM 2400 O O . LEU B 1 110 ? 8.859 -22.922 -8.969 1 98.44 110 LEU B O 1
ATOM 2404 N N . ALA B 1 111 ? 10.25 -24.078 -10.211 1 98.38 111 ALA B N 1
ATOM 2405 C CA . ALA B 1 111 ? 10.531 -25.031 -9.141 1 98.38 111 ALA B CA 1
ATOM 2406 C C . ALA B 1 111 ? 11.141 -24.344 -7.93 1 98.38 111 ALA B C 1
ATOM 2408 O O . ALA B 1 111 ? 10.812 -24.672 -6.789 1 98.38 111 ALA B O 1
ATOM 2409 N N . GLN B 1 112 ? 12.031 -23.438 -8.133 1 98.38 112 GLN B N 1
ATOM 2410 C CA . GLN B 1 112 ? 12.672 -22.703 -7.043 1 98.38 112 GLN B CA 1
ATOM 2411 C C . GLN B 1 112 ? 11.656 -21.844 -6.281 1 98.38 112 GLN B C 1
ATOM 2413 O O . GLN B 1 112 ? 11.648 -21.828 -5.051 1 98.38 112 GLN B O 1
ATOM 2418 N N . LEU B 1 113 ? 10.852 -21.172 -7.012 1 98.38 113 LEU B N 1
ATOM 2419 C CA . LEU B 1 113 ? 9.797 -20.359 -6.426 1 98.38 113 LEU B CA 1
ATOM 2420 C C . LEU B 1 113 ? 8.922 -21.188 -5.496 1 98.38 113 LEU B C 1
ATOM 2422 O O . LEU B 1 113 ? 8.633 -20.766 -4.371 1 98.38 113 LEU B O 1
ATOM 2426 N N . GLU B 1 114 ? 8.531 -22.328 -5.953 1 98.38 114 GLU B N 1
ATOM 2427 C CA . GLU B 1 114 ? 7.637 -23.203 -5.199 1 98.38 114 GLU B CA 1
ATOM 2428 C C . GLU B 1 114 ? 8.375 -23.891 -4.055 1 98.38 114 GLU B C 1
ATOM 2430 O O . GLU B 1 114 ? 7.832 -24.031 -2.957 1 98.38 114 GLU B O 1
ATOM 2435 N N . SER B 1 115 ? 9.602 -24.328 -4.301 1 98.06 115 SER B N 1
ATOM 2436 C CA . SER B 1 115 ? 10.352 -25.031 -3.271 1 98.06 115 SER B CA 1
ATOM 2437 C C . SER B 1 115 ? 10.68 -24.109 -2.1 1 98.06 115 SER B C 1
ATOM 2439 O O . SER B 1 115 ? 10.758 -24.562 -0.954 1 98.06 115 SER B O 1
ATOM 2441 N N . LYS B 1 116 ? 10.836 -22.828 -2.352 1 98 116 LYS B N 1
ATOM 2442 C CA . LYS B 1 116 ? 11.117 -21.859 -1.3 1 98 116 LYS B CA 1
ATOM 2443 C C . LYS B 1 116 ? 9.836 -21.453 -0.578 1 98 116 LYS B C 1
ATOM 2445 O O . LYS B 1 116 ? 9.883 -20.672 0.378 1 98 116 LYS B O 1
ATOM 2450 N N . GLY B 1 117 ? 8.742 -21.906 -1.082 1 98.19 117 GLY B N 1
ATOM 2451 C CA . GLY B 1 117 ? 7.469 -21.625 -0.433 1 98.19 117 GLY B CA 1
ATOM 2452 C C . GLY B 1 117 ? 7 -20.203 -0.637 1 98.19 117 GLY B C 1
ATOM 2453 O O . GLY B 1 117 ? 6.352 -19.625 0.238 1 98.19 117 GLY B O 1
ATOM 2454 N N . LEU B 1 118 ? 7.281 -19.578 -1.742 1 98.69 118 LEU B N 1
ATOM 2455 C CA . LEU B 1 118 ? 7.027 -18.141 -1.916 1 98.69 118 LEU B CA 1
ATOM 2456 C C . LEU B 1 118 ? 5.672 -17.906 -2.578 1 98.69 118 LEU B C 1
ATOM 2458 O O . LEU B 1 118 ? 5.227 -16.766 -2.705 1 98.69 118 LEU B O 1
ATOM 2462 N N . VAL B 1 119 ? 4.992 -18.984 -3.008 1 98.88 119 VAL B N 1
ATOM 2463 C CA . VAL B 1 119 ? 3.652 -18.844 -3.568 1 98.88 119 VAL B CA 1
ATOM 2464 C C . VAL B 1 119 ? 2.637 -18.672 -2.445 1 98.88 119 VAL B C 1
ATOM 2466 O O . VAL B 1 119 ? 2.551 -19.5 -1.534 1 98.88 119 VAL B O 1
ATOM 2469 N N . ALA B 1 120 ? 1.843 -17.609 -2.543 1 98.44 120 ALA B N 1
ATOM 2470 C CA . ALA B 1 120 ? 0.958 -17.25 -1.438 1 98.44 120 ALA B CA 1
ATOM 2471 C C . ALA B 1 120 ? -0.488 -17.625 -1.748 1 98.44 120 ALA B C 1
ATOM 2473 O O . ALA B 1 120 ? -1.272 -17.906 -0.837 1 98.44 120 ALA B O 1
ATOM 2474 N N . LEU B 1 121 ? -0.9 -17.578 -3.031 1 98.31 121 LEU B N 1
ATOM 2475 C CA . LEU B 1 121 ? -2.242 -17.969 -3.455 1 98.31 121 LEU B CA 1
ATOM 2476 C C . LEU B 1 121 ? -2.191 -18.812 -4.727 1 98.31 121 LEU B C 1
ATOM 2478 O O . LEU B 1 121 ? -1.381 -18.547 -5.617 1 98.31 121 LEU B O 1
ATOM 2482 N N . ARG B 1 122 ? -3.121 -19.719 -4.785 1 98.75 122 ARG B N 1
ATOM 2483 C CA . ARG B 1 122 ? -3.344 -20.516 -5.992 1 98.75 122 ARG B CA 1
ATOM 2484 C C . ARG B 1 122 ? -4.828 -20.578 -6.336 1 98.75 122 ARG B C 1
ATOM 2486 O O . ARG B 1 122 ? -5.668 -20.734 -5.445 1 98.75 122 ARG B O 1
ATOM 2493 N N . PHE B 1 123 ? -5.082 -20.531 -7.594 1 98.31 123 PHE B N 1
ATOM 2494 C CA . PHE B 1 123 ? -6.434 -20.844 -8.039 1 98.31 123 PHE B CA 1
ATOM 2495 C C . PHE B 1 123 ? -6.742 -22.328 -7.82 1 98.31 123 PHE B C 1
ATOM 2497 O O . PHE B 1 123 ? -5.895 -23.188 -8.07 1 98.31 123 PHE B O 1
ATOM 2504 N N . VAL B 1 124 ? -7.988 -22.625 -7.422 1 97.62 124 VAL B N 1
ATOM 2505 C CA . VAL B 1 124 ? -8.453 -23.984 -7.242 1 97.62 124 VAL B CA 1
ATOM 2506 C C . VAL B 1 124 ? -9.82 -24.172 -7.906 1 97.62 124 VAL B C 1
ATOM 2508 O O . VAL B 1 124 ? -10.523 -23.188 -8.148 1 97.62 124 VAL B O 1
ATOM 2511 N N . ASP B 1 125 ? -10.148 -25.375 -8.219 1 96.75 125 ASP B N 1
ATOM 2512 C CA . ASP B 1 125 ? -11.469 -25.656 -8.773 1 96.75 125 ASP B CA 1
ATOM 2513 C C . ASP B 1 125 ? -12.492 -25.891 -7.664 1 96.75 125 ASP B C 1
ATOM 2515 O O . ASP B 1 125 ? -12.195 -25.688 -6.484 1 96.75 125 ASP B O 1
ATOM 2519 N N . ASN B 1 126 ? -13.648 -26.25 -8.102 1 92.38 126 ASN B N 1
ATOM 2520 C CA . ASN B 1 126 ? -14.75 -26.391 -7.16 1 92.38 126 ASN B CA 1
ATOM 2521 C C . ASN B 1 126 ? -14.523 -27.562 -6.211 1 92.38 126 ASN B C 1
ATOM 2523 O O . ASN B 1 126 ? -15.227 -27.703 -5.207 1 92.38 126 ASN B O 1
ATOM 2527 N N . PHE B 1 127 ? -13.539 -28.375 -6.496 1 93.56 127 PHE B N 1
ATOM 2528 C CA . PHE B 1 127 ? -13.211 -29.516 -5.652 1 93.56 127 PHE B CA 1
ATOM 2529 C C . PHE B 1 127 ? -12.016 -29.203 -4.762 1 93.56 127 PHE B C 1
ATOM 2531 O O . PHE B 1 127 ? -11.531 -30.078 -4.035 1 93.56 127 PHE B O 1
ATOM 2538 N N . GLY B 1 128 ? -11.5 -27.953 -4.883 1 93.81 128 GLY B N 1
ATOM 2539 C CA . GLY B 1 128 ? -10.383 -27.531 -4.047 1 93.81 128 GLY B CA 1
ATOM 2540 C C . GLY B 1 128 ? -9.039 -27.969 -4.59 1 93.81 128 GLY B C 1
ATOM 2541 O O . GLY B 1 128 ? -8.039 -27.969 -3.859 1 93.81 128 GLY B O 1
ATOM 2542 N N . LYS B 1 129 ? -9.023 -28.406 -5.777 1 97.38 129 LYS B N 1
ATOM 2543 C CA . LYS B 1 129 ? -7.773 -28.812 -6.402 1 97.38 129 LYS B CA 1
ATOM 2544 C C . LYS B 1 129 ? -7.16 -27.672 -7.203 1 97.38 129 LYS B C 1
ATOM 2546 O O . LYS B 1 129 ? -7.852 -27 -7.973 1 97.38 129 LYS B O 1
ATOM 2551 N N . VAL B 1 130 ? -5.848 -27.516 -6.934 1 98.31 130 VAL B N 1
ATOM 2552 C CA . VAL B 1 130 ? -5.129 -26.531 -7.742 1 98.31 130 VAL B CA 1
ATOM 2553 C C . VAL B 1 130 ? -5.398 -26.797 -9.227 1 98.31 130 VAL B C 1
ATOM 2555 O O . VAL B 1 130 ? -5.391 -27.938 -9.672 1 98.31 130 VAL B O 1
ATOM 2558 N N . THR B 1 131 ? -5.602 -25.641 -10.008 1 98.25 131 THR B N 1
ATOM 2559 C CA . THR B 1 131 ? -6.035 -25.891 -11.375 1 98.25 131 THR B CA 1
ATOM 2560 C C . THR B 1 131 ? -5.406 -24.875 -12.336 1 98.25 131 THR B C 1
ATOM 2562 O O . THR B 1 131 ? -5.148 -23.734 -11.953 1 98.25 131 THR B O 1
AT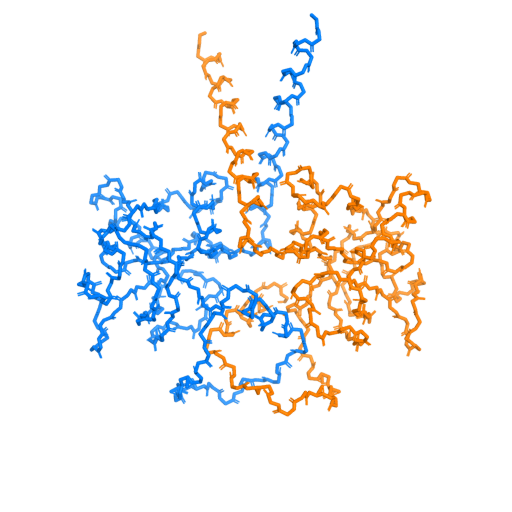OM 2565 N N . GLU B 1 132 ? -5.191 -25.312 -13.516 1 97.81 132 GLU B N 1
ATOM 2566 C CA . GLU B 1 132 ? -4.766 -24.469 -14.625 1 97.81 132 GLU B CA 1
ATOM 2567 C C . GLU B 1 132 ? -5.863 -24.344 -15.68 1 97.81 132 GLU B C 1
ATOM 2569 O O . GLU B 1 132 ? -5.676 -23.672 -16.703 1 97.81 132 GLU B O 1
ATOM 2574 N N . THR B 1 133 ? -6.984 -24.875 -15.375 1 96.88 133 THR B N 1
ATOM 2575 C CA . THR B 1 133 ? -8.062 -24.953 -16.359 1 96.88 133 THR B CA 1
ATOM 2576 C C . THR B 1 133 ? -8.898 -23.688 -16.344 1 96.88 133 THR B C 1
ATOM 2578 O O . THR B 1 133 ? -9.305 -23.219 -15.273 1 96.88 133 THR B O 1
ATOM 2581 N N . TYR B 1 134 ? -9.18 -23.125 -17.453 1 96.38 134 TYR B N 1
ATOM 2582 C CA . TYR B 1 134 ? -10.109 -22.016 -17.625 1 96.38 134 TYR B CA 1
ATOM 2583 C C . TYR B 1 134 ? -11.555 -22.484 -17.484 1 96.38 134 TYR B C 1
ATOM 2585 O O . TYR B 1 134 ? -11.906 -23.562 -17.969 1 96.38 134 TYR B O 1
ATOM 2593 N N . PRO B 1 135 ? -12.375 -21.812 -16.844 1 96.12 135 PRO B N 1
ATOM 2594 C CA . PRO B 1 135 ? -12.219 -20.438 -16.344 1 96.12 135 PRO B CA 1
ATOM 2595 C C . PRO B 1 135 ? -11.812 -20.391 -14.875 1 96.12 135 PRO B C 1
ATOM 2597 O O . PRO B 1 135 ? -11.656 -19.297 -14.312 1 96.12 135 PRO B O 1
ATOM 2600 N N . ALA B 1 136 ? -11.609 -21.562 -14.234 1 96.88 136 ALA B N 1
ATOM 2601 C CA . ALA B 1 136 ? -11.242 -21.562 -12.82 1 96.88 136 ALA B CA 1
ATOM 2602 C C . ALA B 1 136 ? -9.898 -20.875 -12.602 1 96.88 136 ALA B C 1
ATOM 2604 O O . ALA B 1 136 ? -9.672 -20.266 -11.562 1 96.88 136 ALA B O 1
ATOM 2605 N N . ASN B 1 137 ? -9.008 -21.047 -13.484 1 97.88 137 ASN B N 1
ATOM 2606 C CA . ASN B 1 137 ? -7.789 -20.266 -13.633 1 97.88 137 ASN B CA 1
ATOM 2607 C C . ASN B 1 137 ? -7.895 -19.281 -14.797 1 97.88 137 ASN B C 1
ATOM 2609 O O . ASN B 1 137 ? -7.535 -19.609 -15.93 1 97.88 137 ASN B O 1
ATOM 2613 N N . PRO B 1 138 ? -8.344 -18.094 -14.477 1 96.56 138 PRO B N 1
ATOM 2614 C CA . PRO B 1 138 ? -8.727 -17.172 -15.562 1 96.56 138 PRO B CA 1
ATOM 2615 C C . PRO B 1 138 ? -7.523 -16.641 -16.328 1 96.56 138 PRO B C 1
ATOM 2617 O O . PRO B 1 138 ? -7.656 -16.219 -17.469 1 96.56 138 PRO B O 1
ATOM 2620 N N . ASN B 1 139 ? -6.391 -16.578 -15.742 1 95.31 139 ASN B N 1
ATOM 2621 C CA . ASN B 1 139 ? -5.238 -15.977 -16.406 1 95.31 139 ASN B CA 1
ATOM 2622 C C . ASN B 1 139 ? -4.305 -17.031 -16.984 1 95.31 139 ASN B C 1
ATOM 2624 O O . ASN B 1 139 ? -3.381 -16.703 -17.734 1 95.31 139 ASN B O 1
ATOM 2628 N N . GLY B 1 140 ? -4.445 -18.312 -16.594 1 97.31 140 GLY B N 1
ATOM 2629 C CA . GLY B 1 140 ? -3.66 -19.391 -17.172 1 97.31 140 GLY B CA 1
ATOM 2630 C C . GLY B 1 140 ? -2.289 -19.531 -16.531 1 97.31 140 GLY B C 1
ATOM 2631 O O . GLY B 1 140 ? -1.353 -20.016 -17.172 1 97.31 140 GLY B O 1
ATOM 2632 N N . SER B 1 141 ? -2.16 -19.141 -15.359 1 98.38 141 SER B N 1
ATOM 2633 C CA . SER B 1 141 ? -0.871 -19.219 -14.68 1 98.38 141 SER B CA 1
ATOM 2634 C C . SER B 1 141 ? -0.489 -20.656 -14.367 1 98.38 141 SER B C 1
ATOM 2636 O O . SER B 1 141 ? -1.344 -21.469 -14.008 1 98.38 141 SER B O 1
ATOM 2638 N N . PRO B 1 142 ? 0.801 -21.031 -14.484 1 98.56 142 PRO B N 1
ATOM 2639 C CA . PRO B 1 142 ? 1.225 -22.375 -14.109 1 98.56 142 PRO B CA 1
ATOM 2640 C C . PRO B 1 142 ? 0.944 -22.703 -12.648 1 98.56 142 PRO B C 1
ATOM 2642 O O . PRO B 1 142 ? 1.093 -21.828 -11.781 1 98.56 142 PRO B O 1
ATOM 2645 N N . ASN B 1 143 ? 0.465 -23.891 -12.406 1 98.44 143 ASN B N 1
ATOM 2646 C CA . ASN B 1 143 ? 0.191 -24.406 -11.07 1 98.44 143 ASN B CA 1
ATOM 2647 C C . ASN B 1 143 ? -0.77 -23.516 -10.305 1 98.44 143 ASN B C 1
ATOM 2649 O O . ASN B 1 143 ? -0.711 -23.438 -9.07 1 98.44 143 ASN B O 1
ATOM 2653 N N . GLY B 1 144 ? -1.537 -22.703 -11.023 1 98.56 144 GLY B N 1
ATOM 2654 C CA . GLY B 1 144 ? -2.58 -21.875 -10.43 1 98.56 144 GLY B CA 1
ATOM 2655 C C . GLY B 1 144 ? -2.037 -20.672 -9.688 1 98.56 144 GLY B C 1
ATOM 2656 O O . GLY B 1 144 ? -2.754 -20.047 -8.906 1 98.56 144 GLY B O 1
ATOM 2657 N N . ILE B 1 145 ? -0.804 -20.328 -9.836 1 98.81 145 ILE B N 1
ATOM 2658 C CA . ILE B 1 145 ? -0.16 -19.281 -9.062 1 98.81 145 ILE B CA 1
ATOM 2659 C C . ILE B 1 145 ? -0.796 -17.938 -9.398 1 98.81 145 ILE B C 1
ATOM 2661 O O . ILE B 1 145 ? -0.959 -17.594 -10.57 1 98.81 145 ILE B O 1
ATOM 2665 N N . THR B 1 146 ? -1.155 -17.141 -8.281 1 98.62 146 THR B N 1
ATOM 2666 C CA . THR B 1 146 ? -1.73 -15.836 -8.547 1 98.62 146 THR B CA 1
ATOM 2667 C C . THR B 1 146 ? -1.274 -14.82 -7.5 1 98.62 146 THR B C 1
ATOM 2669 O O . THR B 1 146 ? -1.603 -13.633 -7.594 1 98.62 146 THR B O 1
ATOM 2672 N N . ALA B 1 147 ? -0.479 -15.234 -6.52 1 98.69 147 ALA B N 1
ATOM 2673 C CA . ALA B 1 147 ? 0.158 -14.375 -5.531 1 98.69 147 ALA B CA 1
ATOM 2674 C C . ALA B 1 147 ? 1.495 -14.953 -5.078 1 98.69 147 ALA B C 1
ATOM 2676 O O . ALA B 1 147 ? 1.646 -16.172 -4.961 1 98.69 147 ALA B O 1
ATOM 2677 N N . VAL B 1 148 ? 2.428 -14.062 -4.805 1 98.81 148 VAL B N 1
ATOM 2678 C CA . VAL B 1 148 ? 3.729 -14.461 -4.277 1 98.81 148 VAL B CA 1
ATOM 2679 C C . VAL B 1 148 ? 4.16 -13.484 -3.184 1 98.81 148 VAL B C 1
ATOM 2681 O O . VAL B 1 148 ? 3.617 -12.383 -3.078 1 98.81 148 VAL B O 1
ATOM 2684 N N . THR B 1 149 ? 5.074 -13.914 -2.346 1 98.56 149 THR B N 1
ATOM 2685 C CA . THR B 1 149 ? 5.582 -13.109 -1.243 1 98.56 149 THR B CA 1
ATOM 2686 C C . THR B 1 149 ? 7.105 -13.18 -1.177 1 98.56 149 THR B C 1
ATOM 2688 O O . THR B 1 149 ? 7.723 -14.016 -1.839 1 98.56 149 THR B O 1
ATOM 2691 N N . SER B 1 150 ? 7.676 -12.18 -0.516 1 98 150 SER B N 1
ATOM 2692 C CA . SER B 1 150 ? 9.125 -12.164 -0.333 1 98 150 SER B CA 1
ATOM 2693 C C . SER B 1 150 ? 9.562 -13.188 0.71 1 98 150 SER B C 1
ATOM 2695 O O . SER B 1 150 ? 8.734 -13.719 1.452 1 98 150 SER B O 1
ATOM 2697 N N . GLU B 1 151 ? 10.852 -13.461 0.768 1 97.88 151 GLU B N 1
ATOM 2698 C CA . GLU B 1 151 ? 11.391 -14.461 1.685 1 97.88 151 GLU B CA 1
ATOM 2699 C C . GLU B 1 151 ? 11.133 -14.078 3.139 1 97.88 151 GLU B C 1
ATOM 2701 O O . GLU B 1 151 ? 10.906 -14.938 3.986 1 97.88 151 GLU B O 1
ATOM 2706 N N . SER B 1 152 ? 11.188 -12.828 3.465 1 95.62 152 SER B N 1
ATOM 2707 C CA . SER B 1 152 ? 10.914 -12.359 4.824 1 95.62 152 SER B CA 1
ATOM 2708 C C . SER B 1 152 ? 9.422 -12.352 5.117 1 95.62 152 SER B C 1
ATOM 2710 O O . SER B 1 152 ? 9.008 -12.234 6.273 1 95.62 152 SER B O 1
ATOM 2712 N N . GLY B 1 153 ? 8.594 -12.375 4.047 1 96.38 153 GLY B N 1
ATOM 2713 C CA . GLY B 1 153 ? 7.145 -12.336 4.195 1 96.38 153 GLY B CA 1
ATOM 2714 C C . GLY B 1 153 ? 6.598 -10.922 4.316 1 96.38 153 GLY B C 1
ATOM 2715 O O . GLY B 1 153 ? 5.383 -10.734 4.422 1 96.38 153 GLY B O 1
ATOM 2716 N N . ARG B 1 154 ? 7.383 -9.93 4.23 1 94.81 154 ARG B N 1
ATOM 2717 C CA . ARG B 1 154 ? 6.984 -8.555 4.516 1 94.81 154 ARG B CA 1
ATOM 2718 C C . ARG B 1 154 ? 6.398 -7.883 3.275 1 94.81 154 ARG B C 1
ATOM 2720 O O . ARG B 1 154 ? 5.758 -6.836 3.375 1 94.81 154 ARG B O 1
ATOM 2727 N N . ALA B 1 155 ? 6.668 -8.398 2.133 1 96.5 155 ALA B N 1
ATOM 2728 C CA . ALA B 1 155 ? 6.094 -7.91 0.882 1 96.5 155 ALA B CA 1
ATOM 2729 C C . ALA B 1 155 ? 5.32 -9.016 0.165 1 96.5 155 ALA B C 1
ATOM 2731 O O . ALA B 1 155 ? 5.875 -10.078 -0.132 1 96.5 155 ALA B O 1
ATOM 2732 N N . THR B 1 156 ? 4.055 -8.805 -0.069 1 97.5 156 THR B N 1
ATOM 2733 C CA . THR B 1 156 ? 3.193 -9.734 -0.791 1 97.5 156 THR B CA 1
ATOM 2734 C C . THR B 1 156 ? 2.506 -9.039 -1.961 1 97.5 156 THR B C 1
ATOM 2736 O O . THR B 1 156 ? 2.035 -7.91 -1.826 1 97.5 156 THR B O 1
ATOM 2739 N N . ILE B 1 157 ? 2.488 -9.68 -3.109 1 97.94 157 ILE B N 1
ATOM 2740 C CA . ILE B 1 157 ? 1.814 -9.125 -4.277 1 97.94 157 ILE B CA 1
ATOM 2741 C C . ILE B 1 157 ? 0.809 -10.141 -4.82 1 97.94 157 ILE B C 1
ATOM 2743 O O . ILE B 1 157 ? 1.036 -11.352 -4.75 1 97.94 157 ILE B O 1
ATOM 2747 N N . MET B 1 158 ? -0.287 -9.648 -5.332 1 97.75 158 MET B N 1
ATOM 2748 C CA . MET B 1 158 ? -1.323 -10.523 -5.871 1 97.75 158 MET B CA 1
ATOM 2749 C C . MET B 1 158 ? -2.102 -9.828 -6.98 1 97.75 158 MET B C 1
ATOM 2751 O O . MET B 1 158 ? -2.363 -8.625 -6.902 1 97.75 158 MET B O 1
ATOM 2755 N N . MET B 1 159 ? -2.496 -10.555 -7.945 1 97.12 159 MET B N 1
ATOM 2756 C CA . MET B 1 159 ? -3.236 -10 -9.078 1 97.12 159 MET B CA 1
ATOM 2757 C C . MET B 1 159 ? -4.711 -9.828 -8.734 1 97.12 159 MET B C 1
ATOM 2759 O O . MET B 1 159 ? -5.34 -8.844 -9.125 1 97.12 159 MET B O 1
ATOM 2763 N N . PRO B 1 160 ? -5.289 -10.867 -8.039 1 95.31 160 PRO B N 1
ATOM 2764 C CA . PRO B 1 160 ? -6.703 -10.68 -7.703 1 95.31 160 PRO B CA 1
ATOM 2765 C C . PRO B 1 160 ? -6.918 -9.664 -6.586 1 95.31 160 PRO B C 1
ATOM 2767 O O . PRO B 1 160 ? -5.957 -9.234 -5.945 1 95.31 160 PRO B O 1
ATOM 2770 N N . HIS B 1 161 ? -8.094 -9.273 -6.398 1 90.88 161 HIS B N 1
ATOM 2771 C CA . HIS B 1 161 ? -8.492 -8.195 -5.496 1 90.88 161 HIS B CA 1
ATOM 2772 C C . HIS B 1 161 ? -9.172 -8.75 -4.246 1 90.88 161 HIS B C 1
ATOM 2774 O O . HIS B 1 161 ? -10.383 -8.977 -4.246 1 90.88 161 HIS B O 1
ATOM 2780 N N . PRO B 1 162 ? -8.469 -8.859 -3.174 1 85.81 162 PRO B N 1
ATOM 2781 C CA . PRO B 1 162 ? -9.102 -9.336 -1.945 1 85.81 162 PRO B CA 1
ATOM 2782 C C . PRO B 1 162 ? -10.086 -8.32 -1.357 1 85.81 162 PRO B C 1
ATOM 2784 O O . PRO B 1 162 ? -11.016 -8.695 -0.646 1 85.81 162 PRO B O 1
ATOM 2787 N N . GLU B 1 163 ? -9.922 -7.062 -1.653 1 76.62 163 GLU B N 1
ATOM 2788 C CA . GLU B 1 163 ? -10.719 -5.984 -1.071 1 76.62 163 GLU B CA 1
ATOM 2789 C C . GLU B 1 163 ? -12.094 -5.902 -1.716 1 76.62 163 GLU B C 1
ATOM 2791 O O . GLU B 1 163 ? -13 -5.262 -1.179 1 76.62 163 GLU B O 1
ATOM 2796 N N . ARG B 1 164 ? -12.367 -6.598 -2.826 1 73.44 164 ARG B N 1
ATOM 2797 C CA . ARG B 1 164 ? -13.609 -6.422 -3.574 1 73.44 164 ARG B CA 1
ATOM 2798 C C . ARG B 1 164 ? -14.586 -7.547 -3.277 1 73.44 164 ARG B C 1
ATOM 2800 O O . ARG B 1 164 ? -15.648 -7.637 -3.904 1 73.44 164 ARG B O 1
ATOM 2807 N N . VAL B 1 165 ? -14.328 -8.539 -2.498 1 60.94 165 VAL B N 1
ATOM 2808 C CA . VAL B 1 165 ? -15.211 -9.68 -2.283 1 60.94 165 VAL B CA 1
ATOM 2809 C C . VAL B 1 165 ? -16.188 -9.367 -1.149 1 60.94 165 VAL B C 1
ATOM 2811 O O . VAL B 1 165 ? -15.789 -8.875 -0.093 1 60.94 165 VAL B O 1
ATOM 2814 N N . PHE B 1 166 ? -17.703 -9.266 -1.527 1 50.31 166 PHE B N 1
ATOM 2815 C CA . PHE B 1 166 ? -18.797 -8.938 -0.622 1 50.31 166 PHE B CA 1
ATOM 2816 C C . PHE B 1 166 ? -19.078 -10.102 0.322 1 50.31 166 PHE B C 1
ATOM 2818 O O . PHE B 1 166 ? -19.516 -9.898 1.458 1 50.31 166 PHE B O 1
ATOM 2825 N N . ARG B 1 167 ? -19.328 -11.281 -0.297 1 44.34 167 ARG B N 1
ATOM 2826 C CA . ARG B 1 167 ? -20.297 -12.188 0.33 1 44.34 167 ARG B CA 1
ATOM 2827 C C . ARG B 1 167 ? -19.688 -12.852 1.566 1 44.34 167 ARG B C 1
ATOM 2829 O O . ARG B 1 167 ? -18.5 -13.203 1.575 1 44.34 167 ARG B O 1
ATOM 2836 N N . THR B 1 168 ? -20.344 -12.5 2.682 1 37.5 168 THR B N 1
ATOM 2837 C CA . THR B 1 168 ? -20.203 -13.359 3.854 1 37.5 168 THR B CA 1
ATOM 2838 C C . THR B 1 168 ? -20.062 -14.82 3.439 1 37.5 168 THR B C 1
ATOM 2840 O O . THR B 1 168 ? -20.938 -15.375 2.783 1 37.5 168 THR B O 1
ATOM 2843 N N . VAL B 1 169 ? -19.172 -15.156 2.75 1 34.56 169 VAL B N 1
ATOM 2844 C CA . VAL B 1 169 ? -19.188 -16.609 2.744 1 34.56 169 VAL B CA 1
ATOM 2845 C C . VAL B 1 169 ? -19.438 -17.125 4.156 1 34.56 169 VAL B C 1
ATOM 2847 O O . VAL B 1 169 ? -19.031 -16.516 5.141 1 34.56 169 VAL B O 1
ATOM 2850 N N . SER B 1 170 ? -20.547 -17.844 4.324 1 31.73 170 SER B N 1
ATOM 2851 C CA . SER B 1 170 ? -20.672 -18.625 5.543 1 31.73 170 SER B CA 1
ATOM 2852 C C . SER B 1 170 ? -19.312 -19.094 6.039 1 31.73 170 SER B C 1
ATOM 2854 O O . SER B 1 170 ? -18.719 -20.016 5.469 1 31.73 170 SER B O 1
ATOM 2856 N N . ASN B 1 171 ? -18.422 -18.375 5.855 1 35.62 171 ASN B N 1
ATOM 2857 C CA . ASN B 1 171 ? -17.25 -18.969 6.508 1 35.62 171 ASN B CA 1
ATOM 2858 C C . ASN B 1 171 ? -17.594 -19.484 7.902 1 35.62 171 ASN B C 1
ATOM 2860 O O . ASN B 1 171 ? -18.047 -18.734 8.758 1 35.62 171 ASN B O 1
ATOM 2864 N N . SER B 1 172 ? -18.016 -20.641 7.949 1 33.19 172 SER B N 1
ATOM 2865 C CA . SER B 1 172 ? -18.219 -21.391 9.188 1 33.19 172 SER B CA 1
ATOM 2866 C C . SER B 1 172 ? -17.188 -21 10.242 1 33.19 172 SER B C 1
ATOM 2868 O O . SER B 1 172 ? -17.438 -21.125 11.438 1 33.19 172 SER B O 1
ATOM 2870 N N . TRP B 1 173 ? -15.836 -21.172 9.805 1 29.3 173 TRP B N 1
ATOM 2871 C CA . TRP B 1 173 ? -14.961 -21.172 10.969 1 29.3 173 TRP B CA 1
ATOM 2872 C C . TRP B 1 173 ? -14.422 -19.781 11.25 1 29.3 173 TRP B C 1
ATOM 2874 O O . TRP B 1 173 ? -13.781 -19.172 10.383 1 29.3 173 TRP B O 1
ATOM 2884 N N . HIS B 1 174 ? -15.094 -18.859 11.555 1 39.34 174 HIS B N 1
ATOM 2885 C CA . HIS B 1 174 ? -14.406 -17.719 12.133 1 39.34 174 HIS B CA 1
ATOM 2886 C C . HIS B 1 174 ? -14.102 -17.938 13.609 1 39.34 174 HIS B C 1
ATOM 2888 O O . HIS B 1 174 ? -14.953 -18.438 14.352 1 39.34 174 HIS B O 1
ATOM 2894 N N . PRO B 1 175 ? -12.812 -17.891 13.898 1 35.53 175 PRO B N 1
ATOM 2895 C CA . PRO B 1 175 ? -12.742 -18.031 15.352 1 35.53 175 PRO B CA 1
ATOM 2896 C C . PRO B 1 175 ? -13.625 -17.016 16.094 1 35.53 175 PRO B C 1
ATOM 2898 O O . PRO B 1 175 ? -13.891 -15.938 15.562 1 35.53 175 PRO B O 1
ATOM 2901 N N . GLU B 1 176 ? -14.367 -17.422 16.844 1 40.28 176 GLU B N 1
ATOM 2902 C CA . GLU B 1 176 ? -15.258 -16.703 17.75 1 40.28 176 GLU B CA 1
ATOM 2903 C C . GLU B 1 176 ? -14.695 -15.328 18.109 1 40.28 176 GLU B C 1
ATOM 2905 O O . GLU B 1 176 ? -15.453 -14.367 18.297 1 40.28 176 GLU B O 1
ATOM 2910 N N . ASN B 1 177 ? -13.352 -15.258 18.25 1 39.62 177 ASN B N 1
ATOM 2911 C CA . ASN B 1 177 ? -12.789 -14.07 18.875 1 39.62 177 ASN B CA 1
ATOM 2912 C C . ASN B 1 177 ? -12.445 -13 17.844 1 39.62 177 ASN B C 1
ATOM 2914 O O . ASN B 1 177 ? -11.461 -12.273 18 1 39.62 177 ASN B O 1
ATOM 2918 N N . TRP B 1 178 ? -12.93 -13.172 16.766 1 42.31 178 TRP B N 1
ATOM 2919 C CA . TRP B 1 178 ? -12.633 -12.055 15.875 1 42.31 178 TRP B CA 1
ATOM 2920 C C . TRP B 1 178 ? -13.031 -10.727 16.516 1 42.31 178 TRP B C 1
ATOM 2922 O O . TRP B 1 178 ? -14.203 -10.523 16.844 1 42.31 178 TRP B O 1
ATOM 2932 N N . GLY B 1 179 ? -12.445 -10.406 17.469 1 43.44 179 GLY B N 1
ATOM 2933 C CA . GLY B 1 179 ? -12.602 -9.172 18.219 1 43.44 179 GLY B CA 1
ATOM 2934 C C . GLY B 1 179 ? -13.211 -8.055 17.406 1 43.44 179 GLY B C 1
ATOM 2935 O O . GLY B 1 179 ? -13.422 -8.195 16.203 1 43.44 179 GLY B O 1
ATOM 2936 N N . GLU B 1 180 ? -13.758 -7.105 18 1 47.22 180 GLU B N 1
ATOM 2937 C CA . GLU B 1 180 ? -14.43 -5.887 17.562 1 47.22 180 GLU B CA 1
ATOM 2938 C C . GLU B 1 180 ? -13.57 -5.109 16.578 1 47.22 180 GLU B C 1
ATOM 2940 O O . GLU B 1 180 ? -12.352 -5 16.75 1 47.22 180 GLU B O 1
ATOM 2945 N N . ASP B 1 181 ? -14.023 -4.973 15.367 1 57.28 181 ASP B N 1
ATOM 2946 C CA . ASP B 1 181 ? -13.352 -4.27 14.281 1 57.28 181 ASP B CA 1
ATOM 2947 C C . ASP B 1 181 ? -13.078 -2.814 14.648 1 57.28 181 ASP B C 1
ATOM 2949 O O . ASP B 1 181 ? -13.914 -2.152 15.266 1 57.28 181 ASP B O 1
ATOM 2953 N N . SER B 1 182 ? -11.773 -2.43 14.68 1 63.66 182 SER B N 1
ATOM 2954 C CA . SER B 1 182 ? -11.359 -1.033 14.797 1 63.66 182 SER B CA 1
ATOM 2955 C C . SER B 1 182 ? -12.125 -0.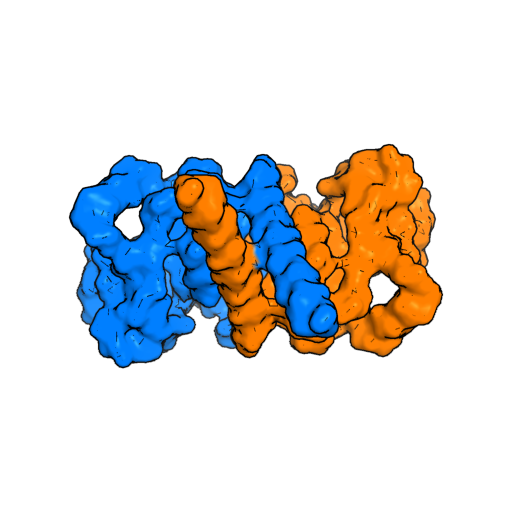147 13.82 1 63.66 182 SER B C 1
ATOM 2957 O O . SER B 1 182 ? -12.5 -0.594 12.734 1 63.66 182 SER B O 1
ATOM 2959 N N . PRO B 1 183 ? -12.617 1.021 14.297 1 68.25 183 PRO B N 1
ATOM 2960 C CA . PRO B 1 183 ? -13.227 1.967 13.359 1 68.25 183 PRO B CA 1
ATOM 2961 C C . PRO B 1 183 ? -12.359 2.205 12.125 1 68.25 183 PRO B C 1
ATOM 2963 O O . PRO B 1 183 ? -12.875 2.562 11.062 1 68.25 183 PRO B O 1
ATOM 2966 N N . TRP B 1 184 ? -11.164 1.954 12.273 1 71.88 184 TRP B N 1
ATOM 2967 C CA . TRP B 1 184 ? -10.234 2.18 11.172 1 71.88 184 TRP B CA 1
ATOM 2968 C C . TRP B 1 184 ? -10.367 1.084 10.117 1 71.88 184 TRP B C 1
ATOM 2970 O O . TRP B 1 184 ? -9.867 1.229 9 1 71.88 184 TRP B O 1
ATOM 2980 N N . MET B 1 185 ? -11.055 -0.002 10.414 1 73.81 185 MET B N 1
ATOM 2981 C CA . MET B 1 185 ? -11.32 -1.031 9.406 1 73.81 185 MET B CA 1
ATOM 2982 C C . MET B 1 185 ? -12.133 -0.467 8.25 1 73.81 185 MET B C 1
ATOM 2984 O O . MET B 1 185 ? -12.133 -1.024 7.152 1 73.81 185 MET B O 1
ATOM 2988 N N . ARG B 1 186 ? -12.766 0.711 8.508 1 74.81 186 ARG B N 1
ATOM 2989 C CA . ARG B 1 186 ? -13.547 1.378 7.469 1 74.81 186 ARG B CA 1
ATOM 2990 C C . ARG B 1 186 ? -12.648 1.796 6.305 1 74.81 186 ARG B C 1
ATOM 2992 O O . ARG B 1 186 ? -13.094 1.824 5.156 1 74.81 186 ARG B O 1
ATOM 2999 N N . ILE B 1 187 ? -11.422 2.102 6.523 1 77.31 187 ILE B N 1
ATOM 3000 C CA . ILE B 1 187 ? -10.492 2.443 5.457 1 77.31 187 ILE B CA 1
ATOM 3001 C C . ILE B 1 187 ? -10.43 1.31 4.438 1 77.31 187 ILE B C 1
ATOM 3003 O O . ILE B 1 187 ? -10.453 1.552 3.227 1 77.31 187 ILE B O 1
ATOM 3007 N N . PHE B 1 188 ? -10.422 0.12 4.922 1 74.62 188 PHE B N 1
ATOM 3008 C CA . PHE B 1 188 ? -10.328 -1.039 4.043 1 74.62 188 PHE B CA 1
ATOM 3009 C C . PHE B 1 188 ? -11.641 -1.266 3.305 1 74.62 188 PHE B C 1
ATOM 3011 O O . PHE B 1 188 ? -11.641 -1.657 2.137 1 74.62 188 PHE B O 1
ATOM 3018 N N . ARG B 1 189 ? -12.688 -0.975 3.998 1 74.44 189 ARG B N 1
ATOM 3019 C CA . ARG B 1 189 ? -13.984 -1.047 3.342 1 74.44 189 ARG B CA 1
ATOM 3020 C C . ARG B 1 189 ? -14.109 0.012 2.25 1 74.44 189 ARG B C 1
ATOM 3022 O O . ARG B 1 189 ? -14.672 -0.249 1.186 1 74.44 189 ARG B O 1
ATOM 3029 N N . ASN B 1 190 ? -13.641 1.225 2.527 1 75.25 190 ASN B N 1
ATOM 3030 C CA . ASN B 1 190 ? -13.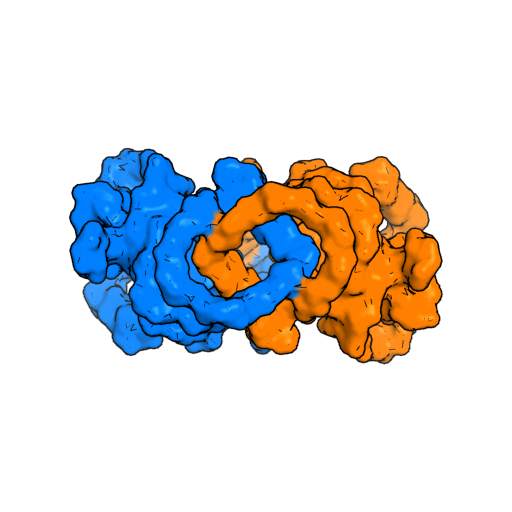633 2.287 1.528 1 75.25 190 ASN B CA 1
ATOM 3031 C C . ASN B 1 190 ? -12.789 1.909 0.315 1 75.25 190 ASN B C 1
ATOM 3033 O O . ASN B 1 190 ? -13.164 2.197 -0.823 1 75.25 190 ASN B O 1
ATOM 3037 N N . ALA B 1 191 ? -11.625 1.309 0.596 1 72.62 191 ALA B N 1
ATOM 3038 C CA . ALA B 1 191 ? -10.805 0.838 -0.518 1 72.62 191 ALA B CA 1
ATOM 3039 C C . ALA B 1 191 ? -11.594 -0.104 -1.422 1 72.62 191 ALA B C 1
ATOM 3041 O O . ALA B 1 191 ? -11.531 0.004 -2.648 1 72.62 191 ALA B O 1
ATOM 3042 N N . ARG B 1 192 ? -12.289 -0.962 -0.804 1 71.75 192 ARG B N 1
ATOM 3043 C CA . ARG B 1 192 ? -13.133 -1.891 -1.552 1 71.75 192 ARG B CA 1
ATOM 3044 C C . ARG B 1 192 ? -14.141 -1.141 -2.418 1 71.75 192 ARG B C 1
ATOM 3046 O O . ARG B 1 192 ? -14.305 -1.455 -3.598 1 71.75 192 ARG B O 1
ATOM 3053 N N . LYS B 1 193 ? -14.797 -0.227 -1.823 1 71.62 193 LYS B N 1
ATOM 3054 C CA . LYS B 1 193 ? -15.828 0.542 -2.52 1 71.62 193 LYS B CA 1
ATOM 3055 C C . LYS B 1 193 ? -15.25 1.259 -3.736 1 71.62 193 LYS B C 1
ATOM 3057 O O . LYS B 1 193 ? -15.891 1.327 -4.785 1 71.62 193 LYS B O 1
ATOM 3062 N N . GLN B 1 194 ? -14.07 1.726 -3.623 1 76.25 194 GLN B N 1
ATOM 3063 C CA . GLN B 1 194 ? -13.484 2.564 -4.664 1 76.25 194 GLN B CA 1
ATOM 3064 C C . GLN B 1 194 ? -12.914 1.718 -5.797 1 76.25 194 GLN B C 1
ATOM 3066 O O . GLN B 1 194 ? -12.836 2.172 -6.941 1 76.25 194 GLN B O 1
ATOM 3071 N N . LEU B 1 195 ? -12.383 0.594 -5.523 1 69.06 195 LEU B N 1
ATOM 3072 C CA . LEU B 1 195 ? -11.695 -0.211 -6.523 1 69.06 195 LEU B CA 1
ATOM 3073 C C . LEU B 1 195 ? -12.648 -1.213 -7.168 1 69.06 195 LEU B C 1
ATOM 3075 O O . LEU B 1 195 ? -12.32 -1.827 -8.188 1 69.06 195 LEU B O 1
ATOM 3079 N N . GLY B 1 196 ? -13.742 -1.608 -6.652 1 59.5 196 GLY B N 1
ATOM 3080 C CA . GLY B 1 196 ? -14.688 -2.559 -7.211 1 59.5 196 GLY B CA 1
ATOM 3081 C C . GLY B 1 196 ? -16.047 -1.948 -7.492 1 59.5 196 GLY B C 1
ATOM 3082 O O . GLY B 1 196 ? -16.328 -0.826 -7.07 1 59.5 196 GLY B O 1
#